Protein AF-A0A914Z6L9-F1 (afdb_monomer)

Mean predicted aligned error: 9.87 Å

Structure (mmCIF, N/CA/C/O backbone):
data_AF-A0A914Z6L9-F1
#
_entry.id   AF-A0A914Z6L9-F1
#
loop_
_atom_site.group_PDB
_atom_site.id
_atom_site.type_symbol
_atom_site.label_atom_id
_atom_site.label_alt_id
_atom_site.label_comp_id
_atom_site.label_asym_id
_atom_site.label_entity_id
_atom_site.label_seq_id
_atom_site.pdbx_PDB_ins_code
_atom_site.Cartn_x
_atom_site.Cartn_y
_atom_site.Cartn_z
_atom_site.occupancy
_atom_site.B_iso_or_equiv
_atom_site.auth_seq_id
_atom_site.auth_comp_id
_atom_site.auth_asym_id
_atom_site.auth_atom_id
_atom_site.pdbx_PDB_model_num
ATOM 1 N N . MET A 1 1 ? 8.684 -9.146 21.140 1.00 66.12 1 MET A N 1
ATOM 2 C CA . MET A 1 1 ? 8.217 -8.066 22.046 1.00 66.12 1 MET A CA 1
ATOM 3 C C . MET A 1 1 ? 8.898 -8.236 23.403 1.00 66.12 1 MET A C 1
ATOM 5 O O . MET A 1 1 ? 9.481 -9.295 23.617 1.00 66.12 1 MET A O 1
ATOM 9 N N . THR A 1 2 ? 8.903 -7.235 24.292 1.00 76.06 2 THR A N 1
ATOM 10 C CA . THR A 1 2 ? 9.419 -7.452 25.661 1.00 76.06 2 THR A CA 1
ATOM 11 C C . THR A 1 2 ? 8.433 -8.321 26.455 1.00 76.06 2 THR A C 1
ATOM 13 O O . THR A 1 2 ? 7.233 -8.269 26.168 1.00 76.06 2 THR A O 1
ATOM 16 N N . PRO A 1 3 ? 8.886 -9.094 27.459 1.00 78.62 3 PRO A N 1
ATOM 17 C CA . PRO A 1 3 ? 7.990 -9.900 28.293 1.00 78.62 3 PRO A CA 1
ATOM 18 C C . PRO A 1 3 ? 6.849 -9.083 28.918 1.00 78.62 3 PRO A C 1
ATOM 20 O O . PRO A 1 3 ? 5.705 -9.527 28.938 1.00 78.62 3 PRO A O 1
ATOM 23 N N . THR A 1 4 ? 7.130 -7.846 29.338 1.00 82.44 4 THR A N 1
ATOM 24 C CA . THR A 1 4 ? 6.131 -6.923 29.898 1.00 82.44 4 THR A CA 1
ATOM 25 C C . THR A 1 4 ? 5.044 -6.541 28.891 1.00 82.44 4 THR A C 1
ATOM 27 O O . THR A 1 4 ? 3.872 -6.484 29.254 1.00 82.44 4 THR A O 1
ATOM 30 N N . ILE A 1 5 ? 5.404 -6.290 27.626 1.00 81.50 5 ILE A N 1
ATOM 31 C CA . ILE A 1 5 ? 4.423 -5.976 26.572 1.00 81.50 5 ILE A CA 1
ATOM 32 C C . ILE A 1 5 ? 3.536 -7.193 26.297 1.00 81.50 5 ILE A C 1
ATOM 34 O O . ILE A 1 5 ? 2.325 -7.045 26.170 1.00 81.50 5 ILE A O 1
ATOM 38 N N . ILE A 1 6 ? 4.119 -8.394 26.266 1.00 83.19 6 ILE A N 1
ATOM 39 C CA . ILE A 1 6 ? 3.374 -9.641 26.045 1.00 83.19 6 ILE A CA 1
ATOM 40 C C . ILE A 1 6 ? 2.384 -9.891 27.188 1.00 83.19 6 ILE A C 1
ATOM 42 O O . ILE A 1 6 ? 1.230 -10.219 26.927 1.00 83.19 6 ILE A O 1
ATOM 46 N N . ALA A 1 7 ? 2.802 -9.694 28.443 1.00 86.12 7 ALA A N 1
ATOM 47 C CA . ALA A 1 7 ? 1.918 -9.829 29.600 1.00 86.12 7 ALA A CA 1
ATOM 48 C C . ALA A 1 7 ? 0.719 -8.869 29.514 1.00 86.12 7 ALA A C 1
ATOM 50 O O . ALA A 1 7 ? -0.424 -9.310 29.611 1.00 86.12 7 ALA A O 1
ATOM 51 N N . ARG A 1 8 ? 0.968 -7.588 29.210 1.00 87.88 8 ARG A N 1
ATOM 52 C CA . ARG A 1 8 ? -0.097 -6.588 29.025 1.00 87.88 8 ARG A CA 1
ATOM 53 C C . ARG A 1 8 ? -1.029 -6.920 27.861 1.00 87.88 8 ARG A C 1
ATOM 55 O O . ARG A 1 8 ? -2.233 -6.732 27.977 1.00 87.88 8 ARG A O 1
ATOM 62 N N . ALA A 1 9 ? -0.498 -7.427 26.749 1.00 88.56 9 ALA A N 1
ATOM 63 C CA . ALA A 1 9 ? -1.316 -7.847 25.613 1.00 88.56 9 ALA A CA 1
ATOM 64 C C . ALA A 1 9 ? -2.216 -9.042 25.976 1.00 88.56 9 ALA A C 1
ATOM 66 O O . ALA A 1 9 ? -3.394 -9.049 25.629 1.00 88.56 9 ALA A O 1
ATOM 67 N N . LYS A 1 10 ? -1.694 -10.017 26.734 1.00 90.31 10 LYS A N 1
ATOM 68 C CA . LYS A 1 10 ? -2.485 -11.141 27.258 1.00 90.31 10 LYS A CA 1
ATOM 69 C C . LYS A 1 10 ? -3.591 -10.668 28.204 1.00 90.31 10 LYS A C 1
ATOM 71 O O . LYS A 1 10 ? -4.712 -11.154 28.111 1.00 90.31 10 LYS A O 1
ATOM 76 N N . GLU A 1 11 ? -3.291 -9.729 29.098 1.00 92.00 11 GLU A N 1
ATOM 77 C CA . GLU A 1 11 ? -4.289 -9.120 29.988 1.00 92.00 11 GLU A CA 1
ATOM 78 C C . GLU A 1 11 ? -5.369 -8.373 29.200 1.00 92.00 11 GLU A C 1
ATOM 80 O O . GLU A 1 11 ? -6.550 -8.557 29.475 1.00 92.00 11 GLU A O 1
ATOM 85 N N . ALA A 1 12 ? -4.989 -7.600 28.178 1.00 91.50 12 ALA A N 1
ATOM 86 C CA . ALA A 1 12 ? -5.935 -6.897 27.316 1.00 91.50 12 ALA A CA 1
ATOM 87 C C . ALA A 1 12 ? -6.865 -7.859 26.556 1.00 91.50 12 ALA A C 1
ATOM 89 O O . ALA A 1 12 ? -8.060 -7.596 26.468 1.00 91.50 12 ALA A O 1
ATOM 90 N N . ILE A 1 13 ? -6.346 -8.987 26.057 1.00 91.44 13 ILE A N 1
ATOM 91 C CA . ILE A 1 13 ? -7.160 -10.017 25.390 1.00 91.44 13 ILE A CA 1
ATOM 92 C C . ILE A 1 13 ? -8.137 -10.673 26.370 1.00 91.44 13 ILE A C 1
ATOM 94 O O . ILE A 1 13 ? -9.313 -10.811 26.055 1.00 91.44 13 ILE A O 1
ATOM 98 N N . LYS A 1 14 ? -7.684 -11.031 27.576 1.00 90.12 14 LYS A N 1
ATOM 99 C CA . LYS A 1 14 ? -8.570 -11.589 28.612 1.00 90.12 14 LYS A CA 1
ATOM 100 C C . LYS A 1 14 ? -9.642 -10.592 29.044 1.00 90.12 14 LYS A C 1
ATOM 102 O O . LYS A 1 14 ? -10.776 -10.973 29.303 1.00 90.12 14 LYS A O 1
ATOM 107 N N . LEU A 1 15 ? -9.291 -9.310 29.121 1.00 91.25 15 LEU A N 1
ATOM 108 C CA . LEU A 1 15 ? -10.253 -8.260 29.423 1.00 91.25 15 LEU A CA 1
ATOM 109 C C . LEU A 1 15 ? -11.280 -8.108 28.295 1.00 91.25 15 LEU A C 1
ATOM 111 O O . LEU A 1 15 ? -12.457 -7.912 28.580 1.00 91.25 15 LEU A O 1
ATOM 115 N N . LEU A 1 16 ? -10.849 -8.220 27.035 1.00 90.38 16 LEU A N 1
ATOM 116 C CA . LEU A 1 16 ? -11.740 -8.205 25.877 1.00 90.38 16 LEU A CA 1
ATOM 117 C C . LEU A 1 16 ? -12.714 -9.389 25.889 1.00 90.38 16 LEU A C 1
ATOM 119 O O . LEU A 1 16 ? -13.879 -9.190 25.578 1.00 90.38 16 LEU A O 1
ATOM 123 N N . ASP A 1 17 ? -12.262 -10.575 26.287 1.00 89.19 17 ASP A N 1
ATOM 124 C CA . ASP A 1 17 ? -13.105 -11.767 26.432 1.00 89.19 17 ASP A CA 1
ATOM 125 C C . ASP A 1 17 ? -14.239 -11.543 27.452 1.00 89.19 17 ASP A C 1
ATOM 127 O O . ASP A 1 17 ? -15.426 -11.671 27.148 1.00 89.19 17 ASP A O 1
ATOM 131 N N . VAL A 1 18 ? -13.870 -11.080 28.652 1.00 87.44 18 VAL A N 1
ATOM 132 C CA . VAL A 1 18 ? -14.811 -10.877 29.766 1.00 87.44 18 VAL A CA 1
ATOM 133 C C . VAL A 1 18 ? -15.740 -9.683 29.535 1.00 87.44 18 VAL A C 1
ATOM 135 O O . VAL A 1 18 ? -16.937 -9.766 29.797 1.00 87.44 18 VAL A O 1
ATOM 138 N N . LEU A 1 19 ? -15.207 -8.542 29.085 1.00 86.81 19 LEU A N 1
ATOM 139 C CA . LEU A 1 19 ? -16.006 -7.325 28.913 1.00 86.81 19 LEU A CA 1
ATOM 140 C C . LEU A 1 19 ? -16.733 -7.284 27.572 1.00 86.81 19 LEU A C 1
ATOM 142 O O . LEU A 1 19 ? -17.805 -6.693 27.489 1.00 86.81 19 LEU A O 1
ATOM 146 N N . GLY A 1 20 ? -16.159 -7.868 26.520 1.00 83.06 20 GLY A N 1
ATOM 147 C CA . GLY A 1 20 ? -16.727 -7.833 25.176 1.00 83.06 20 GLY A CA 1
ATOM 148 C C . GLY A 1 20 ? -18.093 -8.504 25.132 1.00 83.06 20 GLY A C 1
ATOM 149 O O . GLY A 1 20 ? -19.050 -7.890 24.669 1.00 83.06 20 GLY A O 1
ATOM 150 N N . THR A 1 21 ? -18.199 -9.705 25.702 1.00 81.19 21 THR A N 1
ATOM 151 C CA . THR A 1 21 ? -19.459 -10.456 25.830 1.00 81.19 21 THR A CA 1
ATOM 152 C C . THR A 1 21 ? -20.465 -9.761 26.747 1.00 81.19 21 THR A C 1
ATOM 154 O O . THR A 1 21 ? -21.652 -9.706 26.433 1.00 81.19 21 THR A O 1
ATOM 157 N N . ALA A 1 22 ? -19.998 -9.150 27.840 1.00 83.62 22 ALA A N 1
ATOM 158 C CA . ALA A 1 22 ? -20.856 -8.396 28.753 1.00 83.62 22 ALA A CA 1
ATOM 159 C C . ALA A 1 22 ? -21.445 -7.121 28.116 1.00 83.62 22 ALA A C 1
ATOM 161 O O . ALA A 1 22 ? -22.580 -6.751 28.413 1.00 83.62 22 ALA A O 1
ATOM 162 N N . ILE A 1 23 ? -20.681 -6.438 27.257 1.00 77.69 23 ILE A N 1
ATOM 163 C CA . ILE A 1 23 ? -21.105 -5.203 26.577 1.00 77.69 23 ILE A CA 1
ATOM 164 C C . ILE A 1 23 ? -21.937 -5.516 25.331 1.00 77.69 23 ILE A C 1
ATOM 166 O O . ILE A 1 23 ? -22.901 -4.808 25.045 1.00 77.69 23 ILE A O 1
ATOM 170 N N . GLN A 1 24 ? -21.554 -6.548 24.580 1.00 80.25 24 GLN A N 1
ATOM 171 C CA . GLN A 1 24 ? -22.216 -6.965 23.352 1.00 80.25 24 GLN A CA 1
ATOM 172 C C . GLN A 1 24 ? -22.244 -8.503 23.277 1.00 80.25 24 GLN A C 1
ATOM 174 O O . GLN A 1 24 ? -21.293 -9.111 22.777 1.00 80.25 24 GLN A O 1
ATOM 179 N N . PRO A 1 25 ? -23.339 -9.148 23.728 1.00 83.94 25 PRO A N 1
ATOM 180 C CA . PRO A 1 25 ? -23.438 -10.611 23.801 1.00 83.94 25 PRO A CA 1
ATOM 181 C C . PRO A 1 25 ? -23.213 -11.321 22.463 1.00 83.94 25 PRO A C 1
ATOM 183 O O . PRO A 1 25 ? -22.695 -12.429 22.414 1.00 83.94 25 PRO A O 1
ATOM 186 N N . SER A 1 26 ? -23.534 -10.663 21.349 1.00 86.06 26 SER A N 1
ATOM 187 C CA . SER A 1 26 ? -23.322 -11.208 20.005 1.00 86.06 26 SER A CA 1
ATOM 188 C C . SER A 1 26 ? -21.846 -11.360 19.608 1.00 86.06 26 SER A C 1
ATOM 190 O O . SER A 1 26 ? -21.564 -11.968 18.577 1.00 86.06 26 SER A O 1
ATOM 192 N N . LEU A 1 27 ? -20.904 -10.848 20.410 1.00 87.81 27 LEU A N 1
ATOM 193 C CA . LEU A 1 27 ? -19.471 -11.072 20.219 1.00 87.81 27 LEU A CA 1
ATOM 194 C C . LEU A 1 27 ? -18.984 -12.419 20.764 1.00 87.81 27 LEU A C 1
ATOM 196 O O . LEU A 1 27 ? -17.887 -12.819 20.392 1.00 87.81 27 LEU A O 1
ATOM 200 N N . GLU A 1 28 ? -19.754 -13.126 21.596 1.00 90.00 28 GLU A N 1
ATOM 201 C CA . GLU A 1 28 ? -19.318 -14.364 22.271 1.00 90.00 28 GLU A CA 1
ATOM 202 C C . GLU A 1 28 ? -18.732 -15.390 21.295 1.00 90.00 28 GLU A C 1
ATOM 204 O O . GLU A 1 28 ? -17.551 -15.718 21.385 1.00 90.00 28 GLU A O 1
ATOM 209 N N . ALA A 1 29 ? -19.490 -15.773 20.265 1.00 91.12 29 ALA A N 1
ATOM 210 C CA . ALA A 1 29 ? -19.026 -16.734 19.263 1.00 91.12 29 ALA A CA 1
ATOM 211 C C . ALA A 1 29 ? -17.788 -16.257 18.475 1.00 91.12 29 ALA A C 1
ATOM 213 O O . ALA A 1 29 ? -16.968 -17.069 18.045 1.00 91.12 29 ALA A O 1
ATOM 214 N N . VAL A 1 30 ? -17.643 -14.942 18.265 1.00 92.38 30 VAL A N 1
ATOM 215 C CA . VAL A 1 30 ? -16.466 -14.365 17.595 1.00 92.38 30 VAL A CA 1
ATOM 216 C C . VAL A 1 30 ? -15.245 -14.445 18.507 1.00 92.38 30 VAL A C 1
ATOM 218 O O . VAL A 1 30 ? -14.173 -14.854 18.067 1.00 92.38 30 VAL A O 1
ATOM 221 N N . LEU A 1 31 ? -15.392 -14.070 19.777 1.00 92.69 31 LEU A N 1
ATOM 222 C CA . LEU A 1 31 ? -14.294 -14.043 20.739 1.00 92.69 31 LEU A CA 1
ATOM 223 C C . LEU A 1 31 ? -13.814 -15.461 21.076 1.00 92.69 31 LEU A C 1
ATOM 225 O O . LEU A 1 31 ? -12.610 -15.715 21.022 1.00 92.69 31 LEU A O 1
ATOM 229 N N . GLU A 1 32 ? -14.728 -16.408 21.296 1.00 92.56 32 GLU A N 1
ATOM 230 C CA . GLU A 1 32 ? -14.386 -17.821 21.514 1.00 92.56 32 GLU A CA 1
ATOM 231 C C . GLU A 1 32 ? -13.570 -18.411 20.355 1.00 92.56 32 GLU A C 1
ATOM 233 O O . GLU A 1 32 ? -12.656 -19.211 20.570 1.00 92.56 32 GLU A O 1
ATOM 238 N N . LYS A 1 33 ? -13.875 -17.994 19.122 1.00 93.06 33 LYS A N 1
ATOM 239 C CA . LYS A 1 33 ? -13.195 -18.463 17.913 1.00 93.06 33 LYS A CA 1
ATOM 240 C C . LYS A 1 33 ? -11.833 -17.802 17.693 1.00 93.06 33 LYS A C 1
ATOM 242 O O . LYS A 1 33 ? -10.873 -18.493 17.368 1.00 93.06 33 LYS A O 1
ATOM 247 N N . GLU A 1 34 ? -11.741 -16.481 17.830 1.00 93.38 34 GLU A N 1
ATOM 248 C CA . GLU A 1 34 ? -10.580 -15.708 17.362 1.00 93.38 34 GLU A CA 1
ATOM 249 C C . GLU A 1 34 ? -9.522 -15.449 18.457 1.00 93.38 34 GLU A C 1
ATOM 251 O O . GLU A 1 34 ? -8.330 -15.314 18.159 1.00 93.38 34 GLU A O 1
ATOM 256 N N . LEU A 1 35 ? -9.909 -15.377 19.740 1.00 93.19 35 LEU A N 1
ATOM 257 C CA . LEU A 1 35 ? -8.968 -15.065 20.827 1.00 93.19 35 LEU A CA 1
ATOM 258 C C . LEU A 1 35 ? -7.894 -16.143 21.084 1.00 93.19 35 LEU A C 1
ATOM 260 O O . LEU A 1 35 ? -6.753 -15.754 21.376 1.00 93.19 35 LEU A O 1
ATOM 264 N N . PRO A 1 36 ? -8.170 -17.460 20.970 1.00 92.81 36 PRO A N 1
ATOM 265 C CA . PRO A 1 36 ? -7.146 -18.490 21.167 1.00 92.81 36 PRO A CA 1
ATOM 266 C C . PRO A 1 36 ? -5.940 -18.336 20.227 1.00 92.81 36 PRO A C 1
ATOM 268 O O . PRO A 1 36 ? -4.792 -18.402 20.677 1.00 92.81 36 PRO A O 1
ATOM 271 N N . ASP A 1 37 ? -6.183 -18.042 18.948 1.00 91.06 37 ASP A N 1
ATOM 272 C CA . ASP A 1 37 ? -5.128 -17.854 17.946 1.00 91.06 37 ASP A CA 1
ATOM 273 C C . ASP A 1 37 ? -4.286 -16.601 18.232 1.00 91.06 37 ASP A C 1
ATOM 275 O O . ASP A 1 37 ? -3.060 -16.610 18.069 1.00 91.06 37 ASP A O 1
ATOM 279 N N . LEU A 1 38 ? -4.918 -15.528 18.719 1.00 91.31 38 LEU A N 1
ATOM 280 C CA . LEU A 1 38 ? -4.226 -14.313 19.161 1.00 91.31 38 LEU A CA 1
ATOM 281 C C . LEU A 1 38 ? -3.311 -14.574 20.361 1.00 91.31 38 LEU A C 1
ATOM 283 O O . LEU A 1 38 ? -2.161 -14.120 20.375 1.00 91.31 38 LEU A O 1
ATOM 287 N N . LEU A 1 39 ? -3.795 -15.322 21.355 1.00 90.94 39 LEU A N 1
ATOM 288 C CA . LEU A 1 39 ? -3.003 -15.705 22.525 1.00 90.94 39 LEU A CA 1
ATOM 289 C C . LEU A 1 39 ? -1.813 -16.586 22.126 1.00 90.94 39 LEU A C 1
ATOM 291 O O . LEU A 1 39 ? -0.691 -16.330 22.574 1.00 90.94 39 LEU A O 1
ATOM 295 N N . GLN A 1 40 ? -2.026 -17.556 21.234 1.00 89.25 40 GLN A N 1
ATOM 296 C CA . GLN A 1 40 ? -0.959 -18.415 20.720 1.00 89.25 40 GLN A CA 1
ATOM 297 C C . GLN A 1 40 ? 0.091 -17.613 19.934 1.00 89.25 40 GLN A C 1
ATOM 299 O O . GLN A 1 40 ? 1.298 -17.816 20.096 1.00 89.25 40 GLN A O 1
ATOM 304 N N . ALA A 1 41 ? -0.336 -16.662 19.098 1.00 86.94 41 ALA A N 1
ATOM 305 C CA . ALA A 1 41 ? 0.582 -15.813 18.345 1.00 86.94 41 ALA A CA 1
ATOM 306 C C . ALA A 1 41 ? 1.451 -14.935 19.262 1.00 86.94 41 ALA A C 1
ATOM 308 O O . ALA A 1 41 ? 2.642 -14.765 18.987 1.00 86.94 41 ALA A O 1
ATOM 309 N N . LEU A 1 42 ? 0.902 -14.432 20.375 1.00 84.31 42 LEU A N 1
ATOM 310 C CA . LEU A 1 42 ? 1.675 -13.693 21.379 1.00 84.31 42 LEU A CA 1
ATOM 311 C C . LEU A 1 42 ? 2.758 -14.557 22.027 1.00 84.31 42 LEU A C 1
ATOM 313 O O . LEU A 1 42 ? 3.878 -14.080 22.213 1.00 84.31 42 LEU A O 1
ATOM 317 N N . GLU A 1 43 ? 2.465 -15.821 22.322 1.00 79.25 43 GLU A N 1
ATOM 318 C CA . GLU A 1 43 ? 3.447 -16.770 22.863 1.00 79.25 43 GLU A CA 1
ATOM 319 C C . GLU A 1 43 ? 4.571 -17.046 21.867 1.00 79.25 43 GLU A C 1
ATOM 321 O O . GLU A 1 43 ? 5.740 -17.034 22.237 1.00 79.25 43 GLU A O 1
ATOM 326 N N . GLY A 1 44 ? 4.256 -17.143 20.574 1.00 70.25 44 GLY A N 1
ATOM 327 C CA . GLY A 1 44 ? 5.264 -17.253 19.519 1.00 70.25 44 GLY A CA 1
ATOM 328 C C . GLY A 1 44 ? 6.171 -16.021 19.369 1.00 70.25 44 GLY A C 1
ATOM 329 O O . GLY A 1 44 ? 7.247 -16.127 18.773 1.00 70.25 44 GLY A O 1
ATOM 330 N N . THR A 1 45 ? 5.785 -14.851 19.899 1.00 66.56 45 THR A N 1
ATOM 331 C CA . THR A 1 45 ? 6.562 -13.594 19.803 1.00 66.56 45 THR A CA 1
ATOM 332 C C . THR A 1 45 ? 7.593 -13.396 20.924 1.00 66.56 45 THR A C 1
ATOM 334 O O . THR A 1 45 ? 8.311 -12.381 20.924 1.00 66.56 45 THR A O 1
ATOM 337 N N . THR A 1 46 ? 7.696 -14.348 21.862 1.00 58.50 46 THR A N 1
ATOM 338 C CA . THR A 1 46 ? 8.698 -14.336 22.935 1.00 58.50 46 THR A CA 1
ATOM 339 C C . THR A 1 46 ? 10.112 -14.500 22.379 1.00 58.50 46 THR A C 1
ATOM 341 O O . THR A 1 46 ? 10.350 -15.265 21.443 1.00 58.50 46 THR A O 1
ATOM 344 N N . MET A 1 47 ? 11.073 -13.789 22.970 1.00 50.59 47 MET A N 1
ATOM 345 C CA . MET A 1 47 ? 12.499 -14.033 22.747 1.00 50.59 47 MET A CA 1
ATOM 346 C C . MET A 1 47 ? 12.891 -15.312 23.495 1.00 50.59 47 MET A C 1
ATOM 348 O O . MET A 1 47 ? 13.328 -15.246 24.637 1.00 50.59 47 MET A O 1
ATOM 352 N N . SER A 1 48 ? 12.687 -16.480 22.890 1.00 42.88 48 SER A N 1
ATOM 353 C CA . SER A 1 48 ? 13.261 -17.724 23.401 1.00 42.88 48 SER A CA 1
ATOM 354 C C . SER A 1 48 ? 14.627 -17.941 22.753 1.00 42.88 48 SER A C 1
ATOM 356 O O . SER A 1 48 ? 14.733 -18.387 21.610 1.00 42.88 48 SER A O 1
ATOM 358 N N . SER A 1 49 ? 15.681 -17.614 23.499 1.00 37.34 49 SER A N 1
ATOM 359 C CA . SER A 1 49 ? 17.029 -18.150 23.315 1.00 37.34 49 SER A CA 1
ATOM 360 C C . SER A 1 49 ? 17.024 -19.634 23.696 1.00 37.34 49 SER A C 1
ATOM 362 O O . SER A 1 49 ? 17.484 -20.009 24.772 1.00 37.34 49 SER A O 1
ATOM 364 N N . SER A 1 50 ? 16.406 -20.483 22.881 1.00 32.75 50 SER A N 1
ATOM 365 C CA . SER A 1 50 ? 16.397 -21.930 23.113 1.00 32.75 50 SER A CA 1
ATOM 366 C C . SER A 1 50 ? 16.187 -22.639 21.781 1.00 32.75 50 SER A C 1
ATOM 368 O O . SER A 1 50 ? 15.066 -22.791 21.302 1.00 32.75 50 SER A O 1
ATOM 370 N N . LEU A 1 51 ? 17.299 -23.018 21.156 1.00 42.09 51 LEU A N 1
ATOM 371 C CA . LEU A 1 51 ? 17.339 -24.058 20.137 1.00 42.09 51 LEU A CA 1
ATOM 372 C C . LEU A 1 51 ? 17.089 -25.394 20.839 1.00 42.09 51 LEU A C 1
ATOM 374 O O . LEU A 1 51 ? 18.051 -26.072 21.165 1.00 42.09 51 LEU A O 1
ATOM 378 N N . GLU A 1 52 ? 15.841 -25.783 21.083 1.00 30.44 52 GLU A N 1
ATOM 379 C CA . GLU A 1 52 ? 15.540 -27.189 21.369 1.00 30.44 52 GLU A CA 1
ATOM 380 C C . GLU A 1 52 ? 14.271 -27.619 20.642 1.00 30.44 52 GLU A C 1
ATOM 382 O O . GLU A 1 52 ? 13.245 -26.937 20.634 1.00 30.44 52 GLU A O 1
ATOM 387 N N . GLY A 1 53 ? 14.430 -28.715 19.905 1.00 39.56 53 GLY A N 1
ATOM 388 C CA . GLY A 1 53 ? 13.531 -29.151 18.859 1.00 39.56 53 GLY A CA 1
ATOM 389 C C . GLY A 1 53 ? 12.236 -29.781 19.351 1.00 39.56 53 GLY A C 1
ATOM 390 O O . GLY A 1 53 ? 12.143 -30.368 20.426 1.00 39.56 53 GLY A O 1
ATOM 391 N N . SER A 1 54 ? 11.241 -29.738 18.470 1.00 26.78 54 SER A N 1
ATOM 392 C CA . SER A 1 54 ? 10.194 -30.752 18.390 1.00 26.78 54 SER A CA 1
ATOM 393 C C . SER A 1 54 ? 9.507 -30.717 17.020 1.00 26.78 54 SER A C 1
ATOM 395 O O . SER A 1 54 ? 9.633 -29.729 16.293 1.00 26.78 54 SER A O 1
ATOM 397 N N . PRO A 1 55 ? 8.893 -31.838 16.602 1.00 33.66 55 PRO A N 1
ATOM 398 C CA . PRO A 1 55 ? 8.934 -32.282 15.219 1.00 33.66 55 PRO A CA 1
ATOM 399 C C . PRO A 1 55 ? 7.878 -31.604 14.350 1.00 33.66 55 PRO A C 1
ATOM 401 O O . PRO A 1 55 ? 6.694 -31.534 14.677 1.00 33.66 55 PRO A O 1
ATOM 404 N N . VAL A 1 56 ? 8.336 -31.165 13.183 1.00 29.45 56 VAL A N 1
ATOM 405 C CA . VAL A 1 56 ? 7.518 -30.672 12.081 1.00 29.45 56 VAL A CA 1
ATOM 406 C C . VAL A 1 56 ? 6.636 -31.813 11.572 1.00 29.45 56 VAL A C 1
ATOM 408 O O . VAL A 1 56 ? 7.139 -32.797 11.030 1.00 29.45 56 VAL A O 1
ATOM 411 N N . ARG A 1 57 ? 5.312 -31.669 11.700 1.00 28.38 57 ARG A N 1
ATOM 412 C CA . ARG A 1 57 ? 4.374 -32.367 10.814 1.00 28.38 57 ARG A CA 1
ATOM 413 C C . ARG A 1 57 ? 4.252 -31.559 9.527 1.00 28.38 57 ARG A C 1
ATOM 415 O O . ARG A 1 57 ? 3.907 -30.383 9.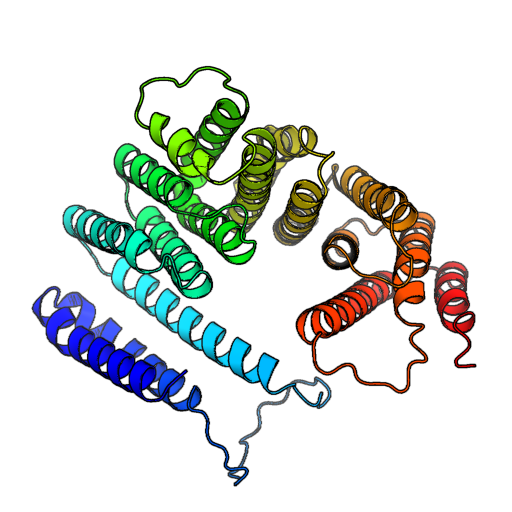522 1.00 28.38 57 ARG A O 1
ATOM 422 N N . THR A 1 58 ? 4.636 -32.231 8.460 1.00 27.28 58 THR A N 1
ATOM 423 C CA . THR A 1 58 ? 4.798 -31.801 7.079 1.00 27.28 58 THR A CA 1
ATOM 424 C C . THR A 1 58 ? 3.535 -31.190 6.473 1.00 27.28 58 THR A C 1
ATOM 426 O O . THR A 1 58 ? 2.509 -31.852 6.367 1.00 27.28 58 THR A O 1
ATOM 429 N N . PHE A 1 59 ? 3.668 -29.974 5.939 1.00 27.25 59 PHE A N 1
ATOM 430 C CA . PHE A 1 59 ? 2.939 -29.545 4.746 1.00 27.25 59 PHE A CA 1
ATOM 431 C C . PHE A 1 59 ? 3.955 -29.079 3.705 1.00 27.25 59 PHE A C 1
ATOM 433 O O . PHE A 1 59 ? 4.661 -28.090 3.881 1.00 27.25 59 PHE A O 1
ATOM 440 N N . SER A 1 60 ? 4.064 -29.853 2.630 1.00 25.30 60 SER A N 1
ATOM 441 C CA . SER A 1 60 ? 4.952 -29.592 1.506 1.00 25.30 60 SER A CA 1
ATOM 442 C C . SER A 1 60 ? 4.432 -28.442 0.640 1.00 25.30 60 SER A C 1
ATOM 444 O O . SER A 1 60 ? 3.383 -28.561 0.010 1.00 25.30 60 SER A O 1
ATOM 446 N N . ARG A 1 61 ? 5.228 -27.378 0.501 1.00 26.75 61 ARG A N 1
ATOM 447 C CA . ARG A 1 61 ? 5.403 -26.660 -0.771 1.00 26.75 61 ARG A CA 1
ATOM 448 C C . ARG A 1 61 ? 6.793 -26.033 -0.810 1.00 26.75 61 ARG A C 1
ATOM 450 O O . ARG A 1 61 ? 7.236 -25.425 0.153 1.00 26.75 61 ARG A O 1
ATOM 457 N N . MET A 1 62 ? 7.483 -26.283 -1.917 1.00 28.80 62 MET A N 1
ATOM 458 C CA . MET A 1 62 ? 8.890 -25.976 -2.157 1.00 28.80 62 MET A CA 1
ATOM 459 C C . MET A 1 62 ? 9.195 -24.477 -2.070 1.00 28.80 62 MET A C 1
ATOM 461 O O . MET A 1 62 ? 8.727 -23.695 -2.893 1.00 28.80 62 MET A O 1
ATOM 465 N N . SER A 1 63 ? 10.085 -24.132 -1.151 1.00 29.72 63 SER A N 1
ATOM 466 C CA . SER A 1 63 ? 11.016 -23.009 -1.240 1.00 29.72 63 SER A CA 1
ATOM 467 C C . SER A 1 63 ? 12.247 -23.409 -0.428 1.00 29.72 63 SER A C 1
ATOM 469 O O . SER A 1 63 ? 12.110 -23.990 0.648 1.00 29.72 63 SER A O 1
ATOM 471 N N . SER A 1 64 ? 13.432 -23.208 -1.003 1.00 27.61 64 SER A N 1
ATOM 472 C CA . SER A 1 64 ? 14.733 -23.546 -0.418 1.00 27.61 64 SER A CA 1
ATOM 473 C C . SER A 1 64 ? 14.857 -23.078 1.041 1.00 27.61 64 SER A C 1
ATOM 475 O O . SER A 1 64 ? 14.251 -22.066 1.395 1.00 27.61 64 SER A O 1
ATOM 477 N N . PRO A 1 65 ? 15.647 -23.762 1.891 1.00 33.16 65 PRO A N 1
ATOM 478 C CA . PRO A 1 65 ? 15.871 -23.325 3.260 1.00 33.16 65 PRO A CA 1
ATOM 479 C C . PRO A 1 65 ? 16.811 -22.115 3.237 1.00 33.16 65 PRO A C 1
ATOM 481 O O . PRO A 1 65 ? 18.029 -22.251 3.329 1.00 33.16 65 PRO A O 1
ATOM 484 N N . GLU A 1 66 ? 16.256 -20.923 3.046 1.00 41.94 66 GLU A N 1
ATOM 485 C CA . GLU A 1 66 ? 16.980 -19.689 3.323 1.00 41.94 66 GLU A CA 1
ATOM 486 C C . GLU A 1 66 ? 17.167 -19.584 4.839 1.00 41.94 66 GLU A C 1
ATOM 488 O O . GLU A 1 66 ? 16.228 -19.768 5.617 1.00 41.94 66 GLU A O 1
ATOM 493 N N . ILE A 1 67 ? 18.404 -19.330 5.264 1.00 39.22 67 ILE A N 1
ATOM 494 C CA . ILE A 1 67 ? 18.738 -19.013 6.651 1.00 39.22 67 ILE A CA 1
ATOM 495 C C . ILE A 1 67 ? 18.065 -17.670 6.951 1.00 39.22 67 ILE A C 1
ATOM 497 O O . ILE A 1 67 ? 18.622 -16.610 6.685 1.00 39.22 67 ILE A O 1
ATOM 501 N N . SER A 1 68 ? 16.825 -17.715 7.434 1.00 50.72 68 SER A N 1
ATOM 502 C CA . SER A 1 68 ? 16.036 -16.525 7.739 1.00 50.72 68 SER A CA 1
ATOM 503 C C . SER A 1 68 ? 16.713 -15.729 8.855 1.00 50.72 68 SER A C 1
ATOM 505 O O . SER A 1 68 ? 16.919 -16.257 9.953 1.00 50.72 68 SER A O 1
ATOM 507 N N . ASN A 1 69 ? 17.056 -14.468 8.579 1.00 63.88 69 ASN A N 1
ATOM 508 C CA . ASN A 1 69 ? 17.658 -13.554 9.545 1.00 63.88 69 ASN A CA 1
ATOM 509 C C . ASN A 1 69 ? 16.731 -13.421 10.780 1.00 63.88 69 ASN A C 1
ATOM 511 O O . ASN A 1 69 ? 15.517 -13.258 10.619 1.00 63.88 69 ASN A O 1
ATOM 515 N N . PRO A 1 70 ? 17.249 -13.474 12.024 1.00 59.34 70 PRO A N 1
ATOM 516 C CA . PRO A 1 70 ? 16.455 -13.257 13.238 1.00 59.34 70 PRO A CA 1
ATOM 517 C C . PRO A 1 70 ? 15.568 -11.998 13.220 1.00 59.34 70 PRO A C 1
ATOM 519 O O . PRO A 1 70 ? 14.490 -11.996 13.825 1.00 59.34 70 PRO A O 1
ATOM 522 N N . ILE A 1 71 ? 15.991 -10.941 12.517 1.00 65.25 71 ILE A N 1
ATOM 523 C CA . ILE A 1 71 ? 15.213 -9.709 12.326 1.00 65.25 71 ILE A CA 1
ATOM 524 C C . ILE A 1 71 ? 13.951 -9.977 11.491 1.00 65.25 71 ILE A C 1
ATOM 526 O O . ILE A 1 71 ? 12.857 -9.573 11.897 1.00 65.25 71 ILE A O 1
ATOM 530 N N . ASP A 1 72 ? 14.070 -10.727 10.394 1.00 69.19 72 ASP A N 1
ATOM 531 C CA . ASP A 1 72 ? 12.946 -11.081 9.518 1.00 69.19 72 ASP A CA 1
ATOM 532 C C . ASP A 1 72 ? 11.935 -11.970 10.237 1.00 69.19 72 ASP A C 1
ATOM 534 O O . ASP A 1 72 ? 10.728 -11.754 10.143 1.00 69.19 72 ASP A O 1
ATOM 538 N N . ILE A 1 73 ? 12.417 -12.913 11.052 1.00 74.81 73 ILE A N 1
ATOM 539 C CA . ILE A 1 73 ? 11.555 -13.763 11.883 1.00 74.81 73 ILE A CA 1
ATOM 540 C C . ILE A 1 73 ? 10.759 -12.906 12.874 1.00 74.81 73 ILE A C 1
ATOM 542 O O . ILE A 1 73 ? 9.558 -13.111 13.066 1.00 74.81 73 ILE A O 1
ATOM 546 N N . LYS A 1 74 ? 11.410 -11.934 13.525 1.00 74.62 74 LYS A N 1
ATOM 547 C CA . LYS A 1 74 ? 10.744 -11.034 14.476 1.00 74.62 74 LYS A CA 1
ATOM 548 C C . LYS A 1 74 ? 9.690 -10.176 13.779 1.00 74.62 74 LYS A C 1
ATOM 550 O O . LYS A 1 74 ? 8.592 -10.032 14.317 1.00 74.62 74 LYS A O 1
ATOM 555 N N . LYS A 1 75 ? 10.005 -9.636 12.602 1.00 77.00 75 LYS A N 1
ATOM 556 C CA . LYS A 1 75 ? 9.078 -8.842 11.791 1.00 77.00 75 LYS A CA 1
ATOM 557 C C . LYS A 1 75 ? 7.872 -9.674 11.348 1.00 77.00 75 LYS A C 1
ATOM 559 O O . LYS A 1 75 ? 6.746 -9.286 11.642 1.00 77.00 75 LYS A O 1
ATOM 564 N N . ALA A 1 76 ? 8.102 -10.863 10.794 1.00 80.50 76 ALA A N 1
ATOM 565 C CA . ALA A 1 76 ? 7.046 -11.782 10.369 1.00 80.50 76 ALA A CA 1
ATOM 566 C C . ALA A 1 76 ? 6.107 -12.181 11.522 1.00 80.50 76 ALA A C 1
ATOM 568 O O . ALA A 1 76 ? 4.895 -12.288 11.345 1.00 80.50 76 ALA A O 1
ATOM 569 N N . LYS A 1 77 ? 6.643 -12.363 12.737 1.00 84.31 77 LYS A N 1
ATOM 570 C CA . LYS A 1 77 ? 5.833 -12.636 13.936 1.00 84.31 77 LYS A CA 1
ATOM 571 C C . LYS A 1 77 ? 4.926 -11.459 14.313 1.00 84.31 77 LYS A C 1
ATOM 573 O O . LYS A 1 77 ? 3.770 -11.682 14.664 1.00 84.31 77 LYS A O 1
ATOM 578 N N . VAL A 1 78 ? 5.432 -10.225 14.245 1.00 84.38 78 VAL A N 1
ATOM 579 C CA . VAL A 1 78 ? 4.632 -9.014 14.510 1.00 84.38 78 VAL A CA 1
ATOM 580 C C . VAL A 1 78 ? 3.556 -8.832 13.440 1.00 84.38 78 VAL A C 1
ATOM 582 O O . VAL A 1 78 ? 2.401 -8.609 13.788 1.00 84.38 78 VAL A O 1
ATOM 585 N N . GLU A 1 79 ? 3.906 -8.999 12.165 1.00 85.81 79 GLU A N 1
ATOM 586 C CA . GLU A 1 79 ? 2.963 -8.922 11.041 1.00 85.81 79 GLU A CA 1
ATOM 587 C C . GLU A 1 79 ? 1.856 -9.977 11.160 1.00 85.81 79 GLU A C 1
ATOM 589 O O . GLU A 1 79 ? 0.680 -9.666 10.971 1.00 85.81 79 GLU A O 1
ATOM 594 N N . ARG A 1 80 ? 2.200 -11.209 11.563 1.00 88.88 80 ARG A N 1
ATOM 595 C CA . ARG A 1 80 ? 1.211 -12.258 11.850 1.00 88.88 80 ARG A CA 1
ATOM 596 C C . ARG A 1 80 ? 0.254 -11.842 12.965 1.00 88.88 80 ARG A C 1
ATOM 598 O O . ARG A 1 80 ? -0.953 -12.000 12.808 1.00 88.88 80 ARG A O 1
ATOM 605 N N . PHE A 1 81 ? 0.771 -11.321 14.079 1.00 90.12 81 PHE A N 1
ATOM 606 C CA . PHE A 1 81 ? -0.068 -10.873 15.192 1.00 90.12 81 PHE A CA 1
ATOM 607 C C . PHE A 1 81 ? -1.002 -9.727 14.773 1.00 90.12 81 PHE A C 1
ATOM 609 O O . PHE A 1 81 ? -2.201 -9.786 15.027 1.00 90.12 81 PHE A O 1
ATOM 616 N N . GLN A 1 82 ? -0.481 -8.726 14.061 1.00 91.62 82 GLN A N 1
ATOM 617 C CA . GLN A 1 82 ? -1.275 -7.627 13.507 1.00 91.62 82 GLN A CA 1
ATOM 618 C C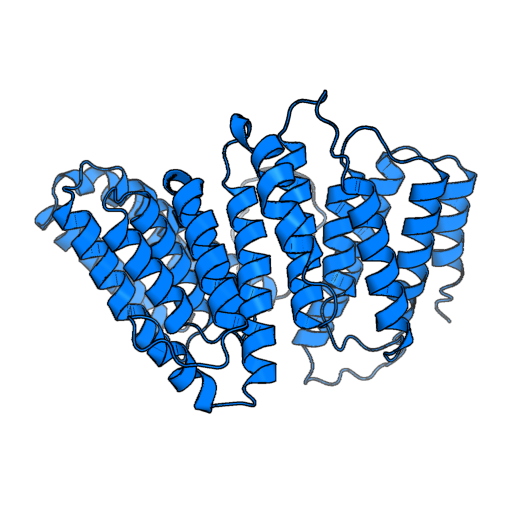 . GLN A 1 82 ? -2.364 -8.123 12.544 1.00 91.62 82 GLN A C 1
ATOM 620 O O . GLN A 1 82 ? -3.502 -7.662 12.610 1.00 91.62 82 GLN A O 1
ATOM 625 N N . GLY A 1 83 ? -2.053 -9.110 11.698 1.00 91.69 83 GLY A N 1
ATOM 626 C CA . GLY A 1 83 ? -3.029 -9.747 10.813 1.00 91.69 83 GLY A CA 1
ATOM 627 C C . GLY A 1 83 ? -4.184 -10.409 11.570 1.00 91.69 83 GLY A C 1
ATOM 628 O O . GLY A 1 83 ? -5.340 -10.239 11.185 1.00 91.69 83 GLY A O 1
ATOM 629 N N . LEU A 1 84 ? -3.891 -11.102 12.674 1.00 93.69 84 LEU A N 1
ATOM 630 C CA . LEU A 1 84 ? -4.917 -11.695 13.539 1.00 93.69 84 LEU A CA 1
ATOM 631 C C . LEU A 1 84 ? -5.773 -10.626 14.229 1.00 93.69 84 LEU A C 1
ATOM 633 O O . LEU A 1 84 ? -6.992 -10.752 14.259 1.00 93.69 84 LEU A O 1
ATOM 637 N N . VAL A 1 85 ? -5.168 -9.536 14.714 1.00 94.12 85 VAL A N 1
ATOM 638 C CA . VAL A 1 85 ? -5.917 -8.419 15.320 1.00 94.12 85 VAL A CA 1
ATOM 639 C C . VAL A 1 85 ? -6.849 -7.762 14.297 1.00 94.12 85 VAL A C 1
ATOM 641 O O . VAL A 1 85 ? -7.997 -7.453 14.612 1.00 94.12 85 VAL A O 1
ATOM 644 N N . LEU A 1 86 ? -6.390 -7.579 13.056 1.00 92.94 86 LEU A N 1
ATOM 645 C CA . LEU A 1 86 ? -7.220 -7.028 11.985 1.00 92.94 86 LEU A CA 1
ATOM 646 C C . LEU A 1 86 ? -8.358 -7.983 11.587 1.00 92.94 86 LEU A C 1
ATOM 648 O O . LEU A 1 86 ? -9.443 -7.523 11.238 1.00 92.94 86 LEU A O 1
ATOM 652 N N . ASN A 1 87 ? -8.137 -9.298 11.638 1.00 93.12 87 ASN A N 1
ATOM 653 C CA . ASN A 1 87 ? -9.199 -10.279 11.410 1.00 93.12 87 ASN A CA 1
ATOM 654 C C . ASN A 1 87 ? -10.235 -10.265 12.532 1.00 93.12 87 ASN A C 1
ATOM 656 O O . ASN A 1 87 ? -11.420 -10.156 12.238 1.00 93.12 87 ASN A O 1
ATOM 660 N N . LEU A 1 88 ? -9.805 -10.232 13.793 1.00 93.50 88 LEU A N 1
ATOM 661 C CA . LEU A 1 88 ? -10.714 -10.044 14.920 1.00 93.50 88 LEU A CA 1
ATOM 662 C C . LEU A 1 88 ? -11.561 -8.771 14.749 1.00 93.50 88 LEU A C 1
ATOM 664 O O . LEU A 1 88 ? -12.772 -8.801 14.940 1.00 93.50 88 LEU A O 1
ATOM 668 N N . LEU A 1 89 ? -10.951 -7.658 14.329 1.00 93.81 89 LEU A N 1
ATOM 669 C CA . LEU A 1 89 ? -11.671 -6.414 14.049 1.00 93.81 89 LEU A CA 1
ATOM 670 C C . LEU A 1 89 ? -12.740 -6.578 12.950 1.00 93.8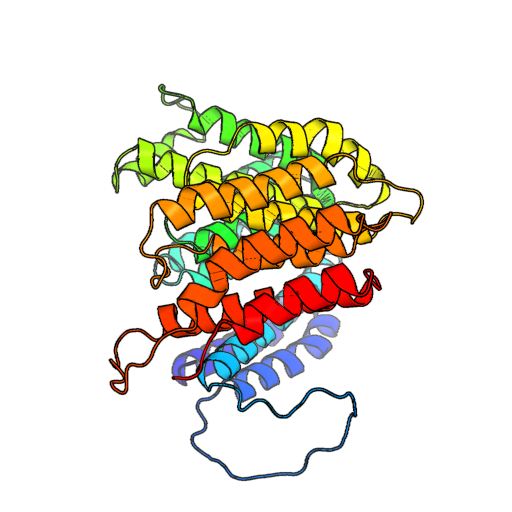1 89 LEU A C 1
ATOM 672 O O . LEU A 1 89 ? -13.846 -6.044 13.077 1.00 93.81 89 LEU A O 1
ATOM 676 N N . LYS A 1 90 ? -12.427 -7.310 11.873 1.00 91.62 90 LYS A N 1
ATOM 677 C CA . LYS A 1 90 ? -13.392 -7.624 10.805 1.00 91.62 90 LYS A CA 1
ATOM 678 C C . LYS A 1 90 ? -14.592 -8.375 11.356 1.00 91.62 90 LYS A C 1
ATOM 680 O O . LYS A 1 90 ? -15.715 -7.955 11.102 1.00 91.62 90 LYS A O 1
ATOM 685 N N . GLU A 1 91 ? -14.353 -9.423 12.135 1.00 92.12 91 GLU A N 1
ATOM 686 C CA . GLU A 1 91 ? -15.422 -10.239 12.710 1.00 92.12 91 GLU A CA 1
ATOM 687 C C . GLU A 1 91 ? -16.262 -9.431 13.713 1.00 92.12 91 GLU A C 1
ATOM 689 O O . GLU A 1 91 ? -17.487 -9.400 13.605 1.00 92.12 91 GLU A O 1
ATOM 694 N N . ILE A 1 92 ? -15.627 -8.663 14.610 1.00 90.12 92 ILE A N 1
ATOM 695 C CA . ILE A 1 92 ? -16.322 -7.796 15.582 1.00 90.12 92 ILE A CA 1
ATOM 696 C C . ILE A 1 92 ? -17.253 -6.793 14.886 1.00 90.12 92 ILE A C 1
ATOM 698 O O . ILE A 1 92 ? -18.364 -6.557 15.344 1.00 90.12 92 ILE A O 1
ATOM 702 N N . THR A 1 93 ? -16.819 -6.189 13.778 1.00 89.88 93 THR A N 1
ATOM 703 C CA . THR A 1 93 ? -17.621 -5.191 13.038 1.00 89.88 93 THR A CA 1
ATOM 704 C C . THR A 1 93 ? -18.564 -5.802 11.991 1.00 89.88 93 THR A C 1
ATOM 706 O O . THR A 1 93 ? -19.311 -5.077 11.318 1.00 89.88 93 THR A O 1
ATOM 709 N N . ALA A 1 94 ? -18.519 -7.125 11.812 1.00 87.00 94 ALA A N 1
ATOM 710 C CA . ALA A 1 94 ? -19.469 -7.884 11.005 1.00 87.00 94 ALA A CA 1
ATOM 711 C C . ALA A 1 94 ? -20.687 -8.327 11.826 1.00 87.00 94 ALA A C 1
ATOM 713 O O . ALA A 1 94 ? -21.785 -8.430 11.274 1.00 87.00 94 ALA A O 1
ATOM 714 N N . VAL A 1 95 ? -20.514 -8.527 13.135 1.00 85.38 95 VAL A N 1
ATOM 715 C CA . VAL A 1 95 ? -21.625 -8.681 14.079 1.00 85.38 95 VAL A CA 1
ATOM 716 C C . VAL A 1 95 ? -22.521 -7.437 14.010 1.00 85.38 95 VAL A C 1
ATOM 718 O O . VAL A 1 95 ? -22.035 -6.337 13.752 1.00 85.38 95 VAL A O 1
ATOM 721 N N . SER A 1 96 ? -23.840 -7.599 14.177 1.00 70.38 96 SER A N 1
ATOM 722 C CA . SER A 1 96 ? -24.828 -6.512 14.081 1.00 70.38 96 SER A CA 1
ATOM 723 C C . SER A 1 96 ? -24.603 -5.424 15.144 1.00 70.38 96 SER A C 1
ATOM 725 O O . SER A 1 96 ? -25.263 -5.391 16.181 1.00 70.38 96 SER A O 1
ATOM 727 N N . CYS A 1 97 ? -23.652 -4.531 14.887 1.00 79.25 97 CYS A N 1
ATOM 728 C CA . CYS A 1 97 ? -23.348 -3.373 15.710 1.00 79.25 97 CYS A CA 1
ATOM 729 C C . CYS A 1 97 ? -24.270 -2.213 15.339 1.00 79.25 97 CYS A C 1
ATOM 731 O O . CYS A 1 97 ? -24.535 -1.964 14.160 1.00 79.25 97 CYS A O 1
ATOM 733 N N . THR A 1 98 ? -24.741 -1.474 16.344 1.00 87.56 98 THR A N 1
ATOM 734 C CA . THR A 1 98 ? -25.466 -0.228 16.090 1.00 87.56 98 THR A CA 1
ATOM 735 C C . THR A 1 98 ? -24.522 0.814 15.495 1.00 87.56 98 THR A C 1
ATOM 737 O O . THR A 1 98 ? -23.299 0.764 15.676 1.00 87.56 98 THR A O 1
ATOM 740 N N . LYS A 1 99 ? -25.096 1.791 14.794 1.00 90.69 99 LYS A N 1
ATOM 741 C CA . LYS A 1 99 ? -24.350 2.921 14.242 1.00 90.69 99 LYS A CA 1
ATOM 742 C C . LYS A 1 99 ? -23.563 3.654 15.334 1.00 90.69 99 LYS A C 1
ATOM 744 O O . LYS A 1 99 ? -22.376 3.921 15.167 1.00 90.69 99 LYS A O 1
ATOM 749 N N . GLU A 1 100 ? -24.215 3.930 16.459 1.00 91.81 100 GLU A N 1
ATOM 750 C CA . GLU A 1 100 ? -23.654 4.660 17.598 1.00 91.81 100 GLU A CA 1
ATOM 751 C C . GLU A 1 100 ? -22.472 3.904 18.208 1.00 91.81 100 GLU A C 1
ATOM 753 O O . GLU A 1 100 ? -21.478 4.512 18.606 1.00 91.81 100 GLU A O 1
ATOM 758 N N . TRP A 1 101 ? -22.552 2.569 18.242 1.00 90.12 101 TRP A N 1
ATOM 759 C CA . TRP A 1 101 ? -21.458 1.731 18.714 1.00 90.12 101 TRP A CA 1
ATOM 760 C C . TRP A 1 101 ? -20.247 1.813 17.778 1.00 90.12 101 TRP A C 1
ATOM 762 O O . TRP A 1 101 ? -19.133 2.029 18.252 1.00 90.12 101 TRP A O 1
ATOM 772 N N . LEU A 1 102 ? -20.448 1.708 16.457 1.00 92.31 102 LEU A N 1
ATOM 773 C CA . LEU A 1 102 ? -19.357 1.799 15.474 1.00 92.31 102 LEU A CA 1
ATOM 774 C C . LEU A 1 102 ? -18.676 3.175 15.492 1.00 92.31 102 LEU A C 1
ATOM 776 O O . LEU A 1 102 ? -17.447 3.252 15.511 1.00 92.31 102 LEU A O 1
ATOM 780 N N . GLU A 1 103 ? -19.453 4.259 15.532 1.00 96.44 103 GLU A N 1
ATOM 781 C CA . GLU A 1 103 ? -18.928 5.628 15.630 1.00 96.44 103 GLU A CA 1
ATOM 782 C C . GLU A 1 103 ? -18.209 5.863 16.970 1.00 96.44 103 GLU A C 1
ATOM 784 O O . GLU A 1 103 ? -17.123 6.453 17.009 1.00 96.44 103 GLU A O 1
ATOM 789 N N . GLY A 1 104 ? -18.748 5.340 18.075 1.00 95.12 104 GLY A N 1
ATOM 790 C CA . GLY A 1 104 ? -18.091 5.362 19.382 1.00 95.12 104 GLY A CA 1
ATOM 791 C C . GLY A 1 104 ? -16.759 4.606 19.382 1.00 95.12 104 GLY A C 1
ATOM 792 O O . GLY A 1 104 ? -15.752 5.110 19.890 1.00 95.12 104 GLY A O 1
ATOM 793 N N . PHE A 1 105 ? -16.724 3.432 18.752 1.00 93.38 105 PHE A N 1
ATOM 794 C CA . PHE A 1 105 ? -15.530 2.604 18.637 1.00 93.38 105 PHE A CA 1
ATOM 795 C C . PHE A 1 105 ? -14.452 3.256 17.758 1.00 93.38 105 PHE A C 1
ATOM 797 O O . PHE A 1 105 ? -13.296 3.357 18.179 1.00 93.38 105 PHE A O 1
ATOM 804 N N . ALA A 1 106 ? -14.827 3.807 16.600 1.00 97.00 106 ALA A N 1
ATOM 805 C CA . ALA A 1 106 ? -13.923 4.580 15.746 1.00 97.00 106 ALA A CA 1
ATOM 806 C C . ALA A 1 106 ? -13.383 5.832 16.461 1.00 97.00 106 ALA A C 1
ATOM 808 O O . ALA A 1 106 ? -12.190 6.129 16.387 1.00 97.00 106 ALA A O 1
ATOM 809 N N . SER A 1 107 ? -14.226 6.529 17.231 1.00 97.75 107 SER A N 1
ATOM 810 C CA . SER A 1 107 ? -13.798 7.681 18.036 1.00 97.75 107 SER A CA 1
ATOM 811 C C . SER A 1 107 ? -12.777 7.278 19.106 1.00 97.75 107 SER A C 1
ATOM 813 O O . SER A 1 107 ? -11.814 8.006 19.361 1.00 97.75 107 SER A O 1
ATOM 815 N N . ALA A 1 108 ? -12.960 6.115 19.741 1.00 95.56 108 ALA A N 1
ATOM 816 C CA . ALA A 1 108 ? -12.009 5.576 20.711 1.00 95.56 108 ALA A CA 1
ATOM 817 C C . ALA A 1 108 ? -10.664 5.223 20.054 1.00 95.56 108 ALA A C 1
ATOM 819 O O . ALA A 1 108 ? -9.619 5.587 20.593 1.00 95.56 108 ALA A O 1
ATOM 820 N N . GLN A 1 109 ? -10.678 4.603 18.868 1.00 96.19 109 GLN A N 1
ATOM 821 C CA . GLN A 1 109 ? -9.472 4.357 18.069 1.00 96.19 109 GLN A CA 1
ATOM 822 C C . GLN A 1 109 ? -8.765 5.672 17.696 1.00 96.19 109 GLN A C 1
ATOM 824 O O . GLN A 1 109 ? -7.564 5.812 17.923 1.00 96.19 109 GLN A O 1
ATOM 829 N N . GLY A 1 110 ? -9.506 6.671 17.202 1.00 96.94 110 GLY A N 1
ATOM 830 C CA . GLY A 1 110 ? -8.964 7.983 16.837 1.00 96.94 110 GLY A CA 1
ATOM 831 C C . GLY A 1 110 ? -8.269 8.694 18.002 1.00 96.94 110 GLY A C 1
ATOM 832 O O . GLY A 1 110 ? -7.172 9.228 17.836 1.00 96.94 110 GLY A O 1
ATOM 833 N N . LYS A 1 111 ? -8.843 8.628 19.212 1.00 95.56 111 LYS A N 1
ATOM 834 C CA . LYS A 1 111 ? -8.229 9.179 20.437 1.00 95.56 111 LYS A CA 1
ATOM 835 C C . LYS A 1 111 ? -6.892 8.521 20.793 1.00 95.56 111 LYS A C 1
ATOM 837 O O . LYS A 1 111 ? -6.059 9.170 21.421 1.00 95.56 111 LYS A O 1
ATOM 842 N N . GLN A 1 112 ? -6.662 7.268 20.395 1.00 94.25 112 GLN A N 1
ATOM 843 C CA . GLN A 1 112 ? -5.402 6.577 20.676 1.00 94.25 112 GLN A CA 1
ATOM 844 C C . GLN A 1 112 ? -4.248 6.986 19.748 1.00 94.25 112 GLN A C 1
ATOM 846 O O . GLN A 1 112 ? -3.089 6.785 20.111 1.00 94.25 112 GLN A O 1
ATOM 851 N N . LEU A 1 113 ? -4.512 7.600 18.587 1.00 93.25 113 LEU A N 1
ATOM 852 C CA . LEU A 1 113 ? -3.467 7.950 17.611 1.00 93.25 113 LEU A CA 1
ATOM 853 C C . LEU A 1 113 ? -2.355 8.831 18.206 1.00 93.25 113 LEU A C 1
ATOM 855 O O . LEU A 1 113 ? -1.180 8.652 17.884 1.00 93.25 113 LEU A O 1
ATOM 859 N N . SER A 1 114 ? -2.702 9.761 19.099 1.00 89.75 114 SER A N 1
ATOM 860 C CA . SER A 1 114 ? -1.736 10.652 19.757 1.00 89.75 114 SER A CA 1
ATOM 861 C C . SER A 1 114 ? -0.860 9.932 20.793 1.00 89.75 114 SER A C 1
ATOM 863 O O . SER A 1 114 ? 0.301 10.307 20.991 1.00 89.75 114 SER A O 1
ATOM 865 N N . ILE A 1 115 ? -1.378 8.861 21.405 1.00 91.31 115 ILE A N 1
ATOM 866 C CA . ILE A 1 115 ? -0.686 8.057 22.422 1.00 91.31 115 ILE A CA 1
ATOM 867 C C . ILE A 1 115 ? 0.500 7.311 21.794 1.00 91.31 115 ILE A C 1
ATOM 869 O O . ILE A 1 115 ? 1.567 7.213 22.400 1.00 91.31 115 ILE A O 1
ATOM 873 N N . TYR A 1 116 ? 0.365 6.875 20.538 1.00 91.12 116 TYR A N 1
ATOM 874 C CA . TYR A 1 116 ? 1.411 6.160 19.799 1.00 91.12 116 TYR A CA 1
ATOM 875 C C . TYR A 1 116 ? 2.407 7.076 19.067 1.00 91.12 116 TYR A C 1
ATOM 877 O O . TYR A 1 116 ? 3.132 6.629 18.184 1.00 91.12 116 TYR A O 1
ATOM 885 N N . SER A 1 117 ? 2.507 8.359 19.432 1.00 88.06 117 SER A N 1
ATOM 886 C CA . SER A 1 117 ? 3.411 9.327 18.775 1.00 88.06 117 SER A CA 1
ATOM 887 C C . SER A 1 117 ? 4.899 8.944 18.788 1.00 88.06 117 SER A C 1
ATOM 889 O O . SER A 1 117 ? 5.650 9.410 17.937 1.00 88.06 117 SER A O 1
ATOM 891 N N . LYS A 1 118 ? 5.331 8.090 19.726 1.00 90.56 118 LYS A N 1
ATOM 892 C CA . LYS A 1 118 ? 6.704 7.552 19.806 1.00 90.56 118 LYS A CA 1
ATOM 893 C C . LYS A 1 118 ? 6.850 6.143 19.212 1.00 90.56 118 LYS A C 1
ATOM 895 O O . LYS A 1 118 ? 7.930 5.566 19.280 1.00 90.56 118 LYS A O 1
ATOM 900 N N . PHE A 1 119 ? 5.774 5.589 18.655 1.00 92.00 119 PHE A N 1
ATOM 901 C CA . PHE A 1 119 ? 5.680 4.207 18.191 1.00 92.00 119 PHE A CA 1
ATOM 902 C C . PHE A 1 119 ? 5.107 4.169 16.762 1.00 92.00 119 PHE A C 1
ATOM 904 O O . PHE A 1 119 ? 3.939 3.827 16.568 1.00 92.00 119 PHE A O 1
ATOM 911 N N . PRO A 1 120 ? 5.904 4.538 15.740 1.00 91.88 120 PRO A N 1
ATOM 912 C CA . PRO A 1 120 ? 5.413 4.730 14.374 1.00 91.88 120 PRO A CA 1
ATOM 913 C C . PRO A 1 120 ? 4.778 3.467 13.773 1.00 91.88 120 PRO A C 1
ATOM 915 O O . PRO A 1 120 ? 3.757 3.570 13.099 1.00 91.88 120 PRO A O 1
ATOM 918 N N . CYS A 1 121 ? 5.317 2.274 14.058 1.00 91.62 121 CYS A N 1
ATOM 919 C CA . CYS A 1 121 ? 4.737 1.003 13.603 1.00 91.62 121 CYS A CA 1
ATOM 920 C C . CYS A 1 121 ? 3.345 0.747 14.197 1.00 91.62 121 CYS A C 1
ATOM 922 O O . CYS A 1 121 ? 2.428 0.358 13.476 1.00 91.62 121 CYS A O 1
ATOM 924 N N . ASP A 1 122 ? 3.178 0.984 15.500 1.00 92.06 122 ASP A N 1
ATOM 925 C CA . ASP A 1 122 ? 1.909 0.750 16.198 1.00 92.06 122 ASP A CA 1
ATOM 926 C C . ASP A 1 122 ? 0.856 1.778 15.771 1.00 92.06 122 ASP A C 1
ATOM 928 O O . ASP A 1 122 ? -0.301 1.440 15.530 1.00 92.06 122 ASP A O 1
ATOM 932 N N . LYS A 1 123 ? 1.273 3.034 15.587 1.00 95.69 123 LYS A N 1
ATOM 933 C CA . LYS A 1 123 ? 0.413 4.111 15.091 1.00 95.69 123 LYS A CA 1
ATOM 934 C C . LYS A 1 123 ? -0.039 3.884 13.647 1.00 95.69 123 LYS A C 1
ATOM 936 O O . LYS A 1 123 ? -1.204 4.126 13.322 1.00 95.69 123 LYS A O 1
ATOM 941 N N . ALA A 1 124 ? 0.866 3.398 12.794 1.00 95.94 124 ALA A N 1
ATOM 942 C CA . ALA A 1 124 ? 0.556 2.992 11.427 1.00 95.94 124 ALA A CA 1
ATOM 943 C C . ALA A 1 124 ? -0.497 1.875 11.412 1.00 95.94 124 ALA A C 1
ATOM 945 O O . ALA A 1 124 ? -1.520 2.006 10.740 1.00 95.94 124 ALA A O 1
ATOM 946 N N . PHE A 1 125 ? -0.301 0.831 12.223 1.00 96.25 125 PHE A N 1
ATOM 947 C CA . PHE A 1 125 ? -1.259 -0.267 12.345 1.00 96.25 125 PHE A CA 1
ATOM 948 C C . PHE A 1 125 ? -2.620 0.187 12.900 1.00 96.25 125 PHE A C 1
ATOM 950 O O . PHE A 1 125 ? -3.666 -0.197 12.375 1.00 96.25 125 PHE A O 1
ATOM 957 N N . LEU A 1 126 ? -2.633 1.070 13.904 1.00 97.25 126 LEU A N 1
ATOM 958 C CA . LEU A 1 126 ? -3.870 1.657 14.424 1.00 97.25 126 LEU A CA 1
ATOM 959 C C . LEU A 1 126 ? -4.631 2.443 13.348 1.00 97.25 126 LEU A C 1
ATOM 961 O O . LEU A 1 126 ? -5.857 2.400 13.318 1.00 97.25 126 LEU A O 1
ATOM 965 N N . SER A 1 127 ? -3.934 3.135 12.448 1.00 97.69 127 SER A N 1
ATOM 966 C CA . SER A 1 127 ? -4.594 3.866 11.356 1.00 97.69 127 SER A CA 1
ATOM 967 C C . SER A 1 127 ? -5.207 2.948 10.317 1.00 97.69 127 SER A C 1
ATOM 969 O O . SER A 1 127 ? -6.283 3.255 9.808 1.00 97.69 127 SER A O 1
ATOM 971 N N . GLN A 1 128 ? -4.585 1.796 10.058 1.00 96.44 128 GLN A N 1
ATOM 972 C CA . GLN A 1 128 ? -5.207 0.742 9.264 1.00 96.44 128 GLN A CA 1
ATOM 973 C C . GLN A 1 128 ? -6.484 0.220 9.943 1.00 96.44 128 GLN A C 1
ATOM 975 O O . GLN A 1 128 ? -7.527 0.132 9.298 1.00 96.44 128 GLN A O 1
ATOM 980 N N . CYS A 1 129 ? -6.430 -0.060 11.250 1.00 97.75 129 CYS A N 1
ATOM 981 C CA . CYS A 1 129 ? -7.595 -0.503 12.022 1.00 97.75 129 CYS A CA 1
ATOM 982 C C . CYS A 1 129 ? -8.724 0.537 12.004 1.00 97.75 129 CYS A C 1
ATOM 984 O O . CYS A 1 129 ? -9.872 0.193 11.737 1.00 97.75 129 CYS A O 1
ATOM 986 N N . LEU A 1 130 ? -8.401 1.812 12.239 1.00 98.19 130 LEU A N 1
ATOM 987 C CA . LEU A 1 130 ? -9.372 2.900 12.184 1.00 98.19 130 LEU A CA 1
ATOM 988 C C . LEU A 1 130 ? -9.971 3.025 10.781 1.00 98.19 130 LEU A C 1
ATOM 990 O O . LEU A 1 130 ? -11.188 3.052 10.650 1.00 98.19 130 LEU A O 1
ATOM 994 N N . GLY A 1 131 ? -9.144 3.029 9.733 1.00 98.00 131 GLY A N 1
ATOM 995 C CA . GLY A 1 131 ? -9.606 3.046 8.344 1.00 98.00 131 GLY A CA 1
ATOM 996 C C . GLY A 1 131 ? -10.588 1.917 8.032 1.00 98.00 131 GLY A C 1
ATOM 997 O O . GLY A 1 131 ? -11.630 2.147 7.418 1.00 98.00 131 GLY A O 1
ATOM 998 N N . PHE A 1 132 ? -10.310 0.710 8.528 1.00 96.88 132 PHE A N 1
ATOM 999 C CA . PHE A 1 132 ? -11.213 -0.423 8.380 1.00 96.88 132 PHE A CA 1
ATOM 1000 C C . PHE A 1 132 ? -12.545 -0.208 9.116 1.00 96.88 132 PHE A C 1
ATOM 1002 O O . PHE A 1 132 ? -13.600 -0.402 8.510 1.00 96.88 132 PHE A O 1
ATOM 1009 N N . THR A 1 133 ? -12.535 0.252 10.372 1.00 97.19 133 THR A N 1
ATOM 1010 C CA . THR A 1 133 ? -13.771 0.578 11.109 1.00 97.19 133 THR A CA 1
ATOM 1011 C C . THR A 1 133 ? -14.587 1.655 10.388 1.00 97.19 133 THR A C 1
ATOM 1013 O O . THR A 1 133 ? -15.799 1.512 10.238 1.00 97.19 133 THR A O 1
ATOM 1016 N N . LEU A 1 134 ? -13.934 2.706 9.876 1.00 97.75 134 LEU A N 1
ATOM 1017 C CA . LEU A 1 134 ? -14.589 3.774 9.109 1.00 97.75 134 LEU A CA 1
ATOM 1018 C C . LEU A 1 134 ? -15.262 3.242 7.838 1.00 97.75 134 LEU A C 1
ATOM 1020 O O . LEU A 1 134 ? -16.332 3.722 7.473 1.00 97.75 134 LEU A O 1
ATOM 1024 N N . SER A 1 135 ? -14.704 2.197 7.215 1.00 96.25 135 SER A N 1
ATOM 1025 C CA . SER A 1 135 ? -15.325 1.522 6.065 1.00 96.25 135 SER A CA 1
ATOM 1026 C C . SER A 1 135 ? -16.692 0.891 6.380 1.00 96.25 135 SER A C 1
ATOM 1028 O O . SER A 1 135 ? -17.413 0.514 5.461 1.00 96.25 135 SER A O 1
ATOM 1030 N N . ARG A 1 136 ? -17.052 0.747 7.663 1.00 95.44 136 ARG A N 1
ATOM 1031 C CA . ARG A 1 136 ? -18.330 0.183 8.130 1.00 95.44 136 ARG A CA 1
ATOM 1032 C C . ARG A 1 136 ? -19.338 1.254 8.559 1.00 95.44 136 ARG A C 1
ATOM 1034 O O . ARG A 1 136 ? -20.487 0.922 8.833 1.00 95.44 136 ARG A O 1
ATOM 1041 N N . ILE A 1 137 ? -18.932 2.522 8.619 1.00 95.88 137 ILE A N 1
ATOM 1042 C CA . ILE A 1 137 ? -19.772 3.647 9.049 1.00 95.88 137 ILE A CA 1
ATOM 1043 C C . ILE A 1 137 ? -20.373 4.327 7.822 1.00 95.88 137 ILE A C 1
ATOM 1045 O O . ILE A 1 137 ? -19.657 4.618 6.877 1.00 95.88 137 ILE A O 1
ATOM 1049 N N . THR A 1 138 ? -21.673 4.619 7.833 1.00 95.06 138 THR A N 1
ATOM 1050 C CA . THR A 1 138 ? -22.383 5.222 6.686 1.00 95.06 138 THR A CA 1
ATOM 1051 C C . THR A 1 138 ? -22.496 6.748 6.747 1.00 95.06 138 THR A C 1
ATOM 1053 O O . THR A 1 138 ? -22.958 7.369 5.796 1.00 95.06 138 THR A O 1
ATOM 1056 N N . THR A 1 139 ? -22.097 7.376 7.856 1.00 97.19 139 THR A N 1
ATOM 1057 C CA . THR A 1 139 ? -22.116 8.837 8.007 1.00 97.19 139 THR A CA 1
ATOM 1058 C C . THR A 1 139 ? -20.890 9.465 7.337 1.00 97.19 139 THR A C 1
ATOM 1060 O O . THR A 1 139 ? -19.831 9.573 7.957 1.00 97.19 139 THR A O 1
ATOM 1063 N N . ASP A 1 140 ? -21.031 9.944 6.100 1.00 97.19 140 ASP A N 1
ATOM 1064 C CA . ASP A 1 140 ? -19.924 10.522 5.318 1.00 97.19 140 ASP A CA 1
ATOM 1065 C C . ASP A 1 140 ? -19.146 11.625 6.049 1.00 97.19 140 ASP A C 1
ATOM 1067 O O . ASP A 1 140 ? -17.917 11.658 5.993 1.00 97.19 140 ASP A O 1
ATOM 1071 N N . SER A 1 141 ? -19.831 12.523 6.768 1.00 96.69 141 SER A N 1
ATOM 1072 C CA . SER A 1 141 ? -19.164 13.595 7.522 1.00 96.69 141 SER A CA 1
ATOM 1073 C C . SER A 1 141 ? -18.277 13.047 8.640 1.00 96.69 141 SER A C 1
ATOM 1075 O O . SER A 1 141 ? -17.157 13.514 8.819 1.00 96.69 141 SER A O 1
ATOM 1077 N N . PHE A 1 142 ? -18.738 12.010 9.344 1.00 97.88 142 PHE A N 1
ATOM 1078 C CA . PHE A 1 142 ? -17.962 11.347 10.389 1.00 97.88 142 PHE A CA 1
ATOM 1079 C C . PHE A 1 142 ? -16.723 10.660 9.803 1.00 97.88 142 PHE A C 1
ATOM 1081 O O . PHE A 1 142 ? -15.622 10.787 10.347 1.00 97.88 142 PHE A O 1
ATOM 1088 N N . VAL A 1 143 ? -16.896 9.961 8.675 1.00 98.38 143 VAL A N 1
ATOM 1089 C CA . VAL A 1 143 ? -15.808 9.289 7.953 1.00 98.38 143 VAL A CA 1
ATOM 1090 C C . VAL A 1 143 ? -14.766 10.305 7.489 1.00 98.38 143 VAL A C 1
ATOM 1092 O O . VAL A 1 143 ? -13.576 10.123 7.751 1.00 98.38 143 VAL A O 1
ATOM 1095 N N . ARG A 1 144 ? -15.209 11.406 6.871 1.00 97.25 144 ARG A N 1
ATOM 1096 C CA . ARG A 1 144 ? -14.354 12.528 6.471 1.00 97.25 144 ARG A CA 1
ATOM 1097 C C . ARG A 1 144 ? -13.549 13.050 7.656 1.00 97.25 144 ARG A C 1
ATOM 1099 O O . ARG A 1 144 ? -12.324 13.067 7.583 1.00 97.25 144 ARG A O 1
ATOM 1106 N N . ASP A 1 145 ? -14.204 13.417 8.754 1.00 96.25 145 ASP A N 1
ATOM 1107 C CA . ASP A 1 145 ? -13.537 14.014 9.917 1.00 96.25 145 ASP A CA 1
ATOM 1108 C C . ASP A 1 145 ? -12.444 13.102 10.500 1.00 96.25 145 ASP A C 1
ATOM 1110 O O . ASP A 1 145 ? -11.369 13.576 10.879 1.00 96.25 145 ASP A O 1
ATOM 1114 N N . HIS A 1 146 ? -12.667 11.785 10.510 1.00 98.00 146 HIS A N 1
ATOM 1115 C CA . HIS A 1 146 ? -11.696 10.823 11.032 1.00 98.00 146 HIS A CA 1
ATOM 1116 C C . HIS A 1 146 ? -10.559 10.502 10.057 1.00 98.00 146 HIS A C 1
ATOM 1118 O O . HIS A 1 146 ? -9.421 10.336 10.492 1.00 98.00 146 HIS A O 1
ATOM 1124 N N . ILE A 1 147 ? -10.801 10.467 8.745 1.00 97.69 147 ILE A N 1
ATOM 1125 C CA . ILE A 1 147 ? -9.711 10.346 7.759 1.00 97.69 147 ILE A CA 1
ATOM 1126 C C . ILE A 1 147 ? -8.792 11.558 7.844 1.00 97.69 147 ILE A C 1
ATOM 1128 O O . ILE A 1 147 ? -7.568 11.449 7.881 1.00 97.69 147 ILE A O 1
ATOM 1132 N N . VAL A 1 148 ? -9.395 12.725 7.977 1.00 94.31 148 VAL A N 1
ATOM 1133 C CA . VAL A 1 148 ? -8.691 13.980 8.172 1.00 94.31 148 VAL A CA 1
ATOM 1134 C C . VAL A 1 148 ? -7.901 13.993 9.486 1.00 94.31 148 VAL A C 1
ATOM 1136 O O . VAL A 1 148 ? -6.779 14.504 9.521 1.00 94.31 148 VAL A O 1
ATOM 1139 N N . LEU A 1 149 ? -8.438 13.399 10.555 1.00 94.94 149 LEU A N 1
ATOM 1140 C CA . LEU A 1 149 ? -7.711 13.169 11.805 1.00 94.94 149 LEU A CA 1
ATOM 1141 C C . LEU A 1 149 ? -6.482 12.265 11.598 1.00 94.94 149 LEU A C 1
ATOM 1143 O O . LEU A 1 149 ? -5.417 12.576 12.136 1.00 94.94 149 LEU A O 1
ATOM 1147 N N . ILE A 1 150 ? -6.585 11.190 10.807 1.00 96.50 150 ILE A N 1
ATOM 1148 C CA . ILE A 1 150 ? -5.433 10.327 10.482 1.00 96.50 150 ILE A CA 1
ATOM 1149 C C . ILE A 1 150 ? -4.339 11.153 9.797 1.00 96.50 150 ILE A C 1
ATOM 1151 O O . ILE A 1 150 ? -3.212 11.185 10.288 1.00 96.50 150 ILE A O 1
ATOM 1155 N N . PHE A 1 151 ? -4.669 11.897 8.735 1.00 94.38 151 PHE A N 1
ATOM 1156 C CA . PHE A 1 151 ? -3.695 12.764 8.058 1.00 94.38 151 PHE A CA 1
ATOM 1157 C C . PHE A 1 151 ? -3.065 13.783 9.015 1.00 94.38 151 PHE A C 1
ATOM 1159 O O . PHE A 1 151 ? -1.855 13.956 9.025 1.00 94.38 151 PHE A O 1
ATOM 1166 N N . ARG A 1 152 ? -3.859 14.420 9.881 1.00 88.38 152 ARG A N 1
ATOM 1167 C CA . ARG A 1 152 ? -3.360 15.423 10.841 1.00 88.38 152 ARG A CA 1
ATOM 1168 C C . ARG A 1 152 ? -2.399 14.877 11.875 1.00 88.38 152 ARG A C 1
ATOM 1170 O O . ARG A 1 152 ? -1.509 15.592 12.326 1.00 88.38 152 ARG A O 1
ATOM 1177 N N . THR A 1 153 ? -2.653 13.664 12.340 1.00 91.12 153 THR A N 1
ATOM 1178 C CA . THR A 1 153 ? -1.909 13.105 13.467 1.00 91.12 153 THR A CA 1
ATOM 1179 C C . THR A 1 153 ? -0.608 12.464 13.020 1.00 91.12 153 THR A C 1
ATOM 1181 O O . THR A 1 153 ? 0.301 12.348 13.840 1.00 91.12 153 THR A O 1
ATOM 1184 N N . MET A 1 154 ? -0.495 12.060 11.755 1.00 91.19 154 MET A N 1
ATOM 1185 C CA . MET A 1 154 ? 0.648 11.327 11.219 1.00 91.19 154 MET A CA 1
ATOM 1186 C C . MET A 1 154 ? 1.869 12.200 10.943 1.00 91.19 154 MET A C 1
ATOM 1188 O O . MET A 1 154 ? 1.776 13.314 10.435 1.00 91.19 154 MET A O 1
ATOM 1192 N N . ASN A 1 155 ? 3.050 11.655 11.231 1.00 91.38 155 ASN A N 1
ATOM 1193 C CA . ASN A 1 155 ? 4.308 12.253 10.808 1.00 91.38 155 ASN A CA 1
ATOM 1194 C C . ASN A 1 155 ? 4.661 11.802 9.382 1.00 91.38 155 ASN A C 1
ATOM 1196 O O . ASN A 1 155 ? 5.319 10.781 9.192 1.00 91.38 155 ASN A O 1
ATOM 1200 N N . HIS A 1 156 ? 4.275 12.587 8.375 1.00 91.88 156 HIS A N 1
ATOM 1201 C CA . HIS A 1 156 ? 4.498 12.249 6.961 1.00 91.88 156 HIS A CA 1
ATOM 1202 C C . HIS A 1 156 ? 5.977 12.118 6.556 1.00 91.88 156 HIS A C 1
ATOM 1204 O O . HIS A 1 156 ? 6.276 11.451 5.564 1.00 91.88 156 HIS A O 1
ATOM 1210 N N . SER A 1 157 ? 6.906 12.724 7.307 1.00 89.69 157 SER A N 1
ATOM 1211 C CA . SER A 1 157 ? 8.350 12.566 7.065 1.00 89.69 157 SER A CA 1
ATOM 1212 C C . SER A 1 157 ? 8.850 11.157 7.400 1.00 89.69 157 SER A C 1
ATOM 1214 O O . SER A 1 157 ? 9.799 10.669 6.787 1.00 89.69 157 SER A O 1
ATOM 1216 N N . ASN A 1 158 ? 8.172 10.463 8.318 1.00 91.06 158 ASN A N 1
ATOM 1217 C CA . ASN A 1 158 ? 8.459 9.080 8.660 1.00 91.06 158 ASN A CA 1
ATOM 1218 C C . ASN A 1 158 ? 7.778 8.136 7.653 1.00 91.06 158 ASN A C 1
ATOM 1220 O O . ASN A 1 158 ? 6.555 8.118 7.523 1.00 91.06 158 ASN A O 1
ATOM 1224 N N . MET A 1 159 ? 8.567 7.316 6.953 1.00 91.25 159 MET A N 1
ATOM 1225 C CA . MET A 1 159 ? 8.068 6.376 5.939 1.00 91.25 159 MET A CA 1
ATOM 1226 C C . MET A 1 159 ? 7.021 5.382 6.475 1.00 91.25 159 MET A C 1
ATOM 1228 O O . MET A 1 159 ? 6.063 5.073 5.767 1.00 91.25 159 MET A O 1
ATOM 1232 N N . ILE A 1 160 ? 7.167 4.906 7.715 1.00 92.44 160 ILE A N 1
ATOM 1233 C CA . ILE A 1 160 ? 6.253 3.929 8.326 1.00 92.44 160 ILE A CA 1
ATOM 1234 C C . ILE A 1 160 ? 4.888 4.574 8.580 1.00 92.44 160 ILE A C 1
ATOM 1236 O O . ILE A 1 160 ? 3.862 4.023 8.184 1.00 92.44 160 ILE A O 1
ATOM 1240 N N . GLU A 1 161 ? 4.867 5.768 9.177 1.00 95.38 161 GLU A N 1
ATOM 1241 C CA . GLU A 1 161 ? 3.625 6.517 9.418 1.00 95.38 161 GLU A CA 1
ATOM 1242 C C . GLU A 1 161 ? 2.958 6.957 8.109 1.00 95.38 161 GLU A C 1
ATOM 1244 O O . GLU A 1 161 ? 1.742 6.835 7.965 1.00 95.38 161 GLU A O 1
ATOM 1249 N N . ARG A 1 162 ? 3.744 7.389 7.116 1.00 95.06 162 ARG A N 1
ATOM 1250 C CA . ARG A 1 162 ? 3.265 7.716 5.764 1.00 95.06 162 ARG A CA 1
ATOM 1251 C C . ARG A 1 162 ? 2.524 6.540 5.125 1.00 95.06 162 ARG A C 1
ATOM 1253 O O . ARG A 1 162 ? 1.413 6.703 4.621 1.00 95.06 162 ARG A O 1
ATOM 1260 N N . ARG A 1 163 ? 3.123 5.347 5.177 1.00 96.06 163 ARG A N 1
ATOM 1261 C CA . ARG A 1 163 ? 2.520 4.115 4.660 1.00 96.06 163 ARG A CA 1
ATOM 1262 C C . ARG A 1 163 ? 1.279 3.717 5.459 1.00 96.06 163 ARG A C 1
ATOM 1264 O O . ARG A 1 163 ? 0.273 3.377 4.849 1.00 96.06 163 ARG A O 1
ATOM 1271 N N . GLY A 1 164 ? 1.325 3.811 6.788 1.00 96.69 164 GLY A N 1
ATOM 1272 C CA . GLY A 1 164 ? 0.183 3.527 7.663 1.00 96.69 164 GLY A CA 1
ATOM 1273 C C . GLY A 1 164 ? -1.016 4.446 7.425 1.00 96.69 164 GLY A C 1
ATOM 1274 O O . GLY A 1 164 ? -2.154 3.985 7.394 1.00 96.69 164 GLY A O 1
ATOM 1275 N N . CYS A 1 165 ? -0.764 5.735 7.184 1.00 98.06 165 CYS A N 1
ATOM 1276 C CA . CYS A 1 165 ? -1.786 6.696 6.769 1.00 98.06 165 CYS A CA 1
ATOM 1277 C C . CYS A 1 165 ? -2.463 6.245 5.466 1.00 98.06 165 CYS A C 1
ATOM 1279 O O . CYS A 1 165 ? -3.683 6.089 5.414 1.00 98.06 165 CYS A O 1
ATOM 1281 N N . ALA A 1 166 ? -1.659 5.947 4.440 1.00 98.38 166 ALA A N 1
ATOM 1282 C CA . ALA A 1 166 ? -2.150 5.501 3.140 1.00 98.38 166 ALA A CA 1
ATOM 1283 C C . ALA A 1 166 ? -2.915 4.165 3.212 1.00 98.38 166 ALA A C 1
ATOM 1285 O O . ALA A 1 166 ? -3.942 4.002 2.554 1.00 98.38 166 ALA A O 1
ATOM 1286 N N . GLN A 1 167 ? -2.466 3.231 4.056 1.00 97.56 167 GLN A N 1
ATOM 1287 C CA . GLN A 1 167 ? -3.178 1.985 4.350 1.00 97.56 167 GLN A CA 1
ATOM 1288 C C . GLN A 1 167 ? -4.540 2.245 4.997 1.00 97.56 167 GLN A C 1
ATOM 1290 O O . GLN A 1 167 ? -5.524 1.645 4.576 1.00 97.56 167 GLN A O 1
ATOM 1295 N N . GLY A 1 168 ? -4.623 3.161 5.968 1.00 98.00 168 GLY A N 1
ATOM 1296 C CA . GLY A 1 168 ? -5.892 3.573 6.573 1.00 98.00 168 GLY A CA 1
ATOM 1297 C C . GLY A 1 168 ? -6.883 4.137 5.550 1.00 98.00 168 GLY A C 1
ATOM 1298 O O . GLY A 1 168 ? -8.054 3.755 5.551 1.00 98.00 168 GLY A O 1
ATOM 1299 N N . VAL A 1 169 ? -6.412 4.973 4.618 1.00 98.31 169 VAL A N 1
ATOM 1300 C CA . VAL A 1 169 ? -7.235 5.455 3.491 1.00 98.31 169 VAL A CA 1
ATOM 1301 C C . VAL A 1 169 ? -7.708 4.294 2.618 1.00 98.31 169 VAL A C 1
ATOM 1303 O O . VAL A 1 169 ? -8.889 4.224 2.282 1.00 98.31 169 VAL A O 1
ATOM 1306 N N . GLY A 1 170 ? -6.808 3.365 2.285 1.00 97.50 170 GLY A N 1
ATOM 1307 C CA . GLY A 1 170 ? -7.137 2.160 1.528 1.00 97.50 170 GLY A CA 1
ATOM 1308 C C . GLY A 1 170 ? -8.224 1.321 2.193 1.00 97.50 170 GLY A C 1
ATOM 1309 O O . GLY A 1 170 ? -9.208 0.979 1.550 1.00 97.50 170 GLY A O 1
ATOM 1310 N N . GLU A 1 171 ? -8.108 1.024 3.487 1.00 96.69 171 GLU A N 1
ATOM 1311 C CA . GLU A 1 171 ? -9.139 0.251 4.189 1.00 96.69 171 GLU A CA 1
ATOM 1312 C C . GLU A 1 171 ? -10.498 0.967 4.180 1.00 96.69 171 GLU A C 1
ATOM 1314 O O . GLU A 1 171 ? -11.519 0.335 3.903 1.00 96.69 171 GLU A O 1
ATOM 1319 N N . CYS A 1 172 ? -10.515 2.288 4.385 1.00 97.69 172 CYS A N 1
ATOM 1320 C CA . CYS A 1 172 ? -11.740 3.088 4.327 1.00 97.69 172 CYS A CA 1
ATOM 1321 C C . CYS A 1 172 ? -12.379 3.069 2.927 1.00 97.69 172 CYS A C 1
ATOM 1323 O O . CYS A 1 172 ? -13.594 2.905 2.777 1.00 97.69 172 CYS A O 1
ATOM 1325 N N . ALA A 1 173 ? -11.556 3.152 1.878 1.00 96.94 173 ALA A N 1
ATOM 1326 C CA . ALA A 1 173 ? -12.001 3.203 0.490 1.00 96.94 173 ALA A CA 1
ATOM 1327 C C . ALA A 1 173 ? -12.745 1.944 0.010 1.00 96.94 173 ALA A C 1
ATOM 1329 O O . ALA A 1 173 ? -13.407 2.020 -1.028 1.00 96.94 173 ALA A O 1
ATOM 1330 N N . ARG A 1 174 ? -12.692 0.820 0.745 1.00 93.00 174 ARG A N 1
ATOM 1331 C CA . ARG A 1 174 ? -13.422 -0.425 0.421 1.00 93.00 174 ARG A CA 1
ATOM 1332 C C . ARG A 1 174 ? -14.913 -0.200 0.186 1.00 93.00 174 ARG A C 1
ATOM 1334 O O . ARG A 1 174 ? -15.466 -0.755 -0.757 1.00 93.00 174 ARG A O 1
ATOM 1341 N N . HIS A 1 175 ? -15.537 0.626 1.023 1.00 93.81 175 HIS A N 1
ATOM 1342 C CA . HIS A 1 175 ? -16.954 0.987 0.905 1.00 93.81 175 HIS A CA 1
ATOM 1343 C C . HIS A 1 175 ? -17.159 2.483 0.624 1.00 93.81 175 HIS A C 1
ATOM 1345 O O . HIS A 1 175 ? -18.240 2.876 0.205 1.00 93.81 175 HIS A O 1
ATOM 1351 N N . HIS A 1 176 ? -16.108 3.301 0.767 1.00 95.75 176 HIS A N 1
ATOM 1352 C CA . HIS A 1 176 ? -16.160 4.759 0.607 1.00 95.75 176 HIS A CA 1
ATOM 1353 C C . HIS A 1 176 ? -15.292 5.287 -0.534 1.00 95.75 176 HIS A C 1
ATOM 1355 O O . HIS A 1 176 ? -14.704 6.360 -0.416 1.00 95.75 176 HIS A O 1
ATOM 1361 N N . THR A 1 177 ? -15.147 4.558 -1.646 1.00 95.00 177 THR A N 1
ATOM 1362 C CA . THR A 1 177 ? -14.132 4.935 -2.645 1.00 95.00 177 THR A CA 1
ATOM 1363 C C . THR A 1 177 ? -14.320 6.350 -3.206 1.00 95.00 177 THR A C 1
ATOM 1365 O O . THR A 1 177 ? -13.355 7.106 -3.266 1.00 95.00 177 THR A O 1
ATOM 1368 N N . SER A 1 178 ? -15.542 6.734 -3.593 1.00 94.00 178 SER A N 1
ATOM 1369 C CA . SER A 1 178 ? -15.814 8.064 -4.168 1.00 94.00 178 SER A CA 1
ATOM 1370 C C . SER A 1 178 ? -15.565 9.194 -3.166 1.00 94.00 178 SER A C 1
ATOM 1372 O O . SER A 1 178 ? -15.008 10.234 -3.524 1.00 94.00 178 SER A O 1
ATOM 1374 N N . LEU A 1 179 ? -15.929 8.969 -1.898 1.00 96.44 179 LEU A N 1
ATOM 1375 C CA . LEU A 1 179 ? -15.637 9.895 -0.808 1.00 96.44 179 LEU A CA 1
ATOM 1376 C C . LEU A 1 179 ? -14.121 10.034 -0.621 1.00 96.44 179 LEU A C 1
ATOM 1378 O O . LEU A 1 179 ? -13.620 11.150 -0.566 1.00 96.44 179 LEU A O 1
ATOM 1382 N N . MET A 1 180 ? -13.371 8.927 -0.607 1.00 97.19 180 MET A N 1
ATOM 1383 C CA . MET A 1 180 ? -11.911 8.961 -0.448 1.00 97.19 180 MET A CA 1
ATOM 1384 C C . MET A 1 180 ? -11.196 9.645 -1.617 1.00 97.19 180 MET A C 1
ATOM 1386 O O . MET A 1 180 ? -10.268 10.407 -1.372 1.00 97.19 180 MET A O 1
ATOM 1390 N N . LEU A 1 181 ? -11.640 9.452 -2.864 1.00 95.44 181 LEU A N 1
ATOM 1391 C CA . LEU A 1 181 ? -11.105 10.198 -4.014 1.00 95.44 181 LEU A CA 1
ATOM 1392 C C . LEU A 1 181 ? -11.306 11.711 -3.833 1.00 95.44 181 LEU A C 1
ATOM 1394 O O . LEU A 1 181 ? -10.365 12.486 -3.987 1.00 95.44 181 LEU A O 1
ATOM 1398 N N . THR A 1 182 ? -12.507 12.115 -3.410 1.00 94.81 182 THR A N 1
ATOM 1399 C CA . THR A 1 182 ? -12.837 13.524 -3.146 1.00 94.81 182 THR A CA 1
ATOM 1400 C C . THR A 1 182 ? -11.982 14.101 -2.014 1.00 94.81 182 THR A C 1
ATOM 1402 O O . THR A 1 182 ? -11.460 15.211 -2.128 1.00 94.81 182 THR A O 1
ATOM 1405 N N . GLU A 1 183 ? -11.792 13.357 -0.921 1.00 94.88 183 GLU A N 1
ATOM 1406 C CA . GLU A 1 183 ? -10.956 13.812 0.192 1.00 94.88 183 GLU A CA 1
ATOM 1407 C C . GLU A 1 183 ? -9.476 13.902 -0.185 1.00 94.88 183 GLU A C 1
ATOM 1409 O O . GLU A 1 183 ? -8.821 14.871 0.194 1.00 94.88 183 GLU A O 1
ATOM 1414 N N . LEU A 1 184 ? -8.944 12.963 -0.973 1.00 95.38 184 LEU A N 1
ATOM 1415 C CA . LEU A 1 184 ? -7.564 13.040 -1.459 1.00 95.38 184 LEU A CA 1
ATOM 1416 C C . LEU A 1 184 ? -7.342 14.277 -2.338 1.00 95.38 184 LEU A C 1
ATOM 1418 O O . LEU A 1 184 ? -6.332 14.960 -2.175 1.00 95.38 184 LEU A O 1
ATOM 1422 N N . GLU A 1 185 ? -8.294 14.625 -3.208 1.00 91.81 185 GLU A N 1
ATOM 1423 C CA . GLU A 1 185 ? -8.246 15.878 -3.972 1.00 91.81 185 GLU A CA 1
ATOM 1424 C C . GLU A 1 185 ? -8.322 17.120 -3.073 1.00 91.81 185 GLU A C 1
ATOM 1426 O O . GLU A 1 185 ? -7.598 18.094 -3.294 1.00 91.81 185 GLU A O 1
ATOM 1431 N N . ASN A 1 186 ? -9.180 17.108 -2.050 1.00 90.75 186 ASN A N 1
ATOM 1432 C CA . ASN A 1 186 ? -9.296 18.217 -1.100 1.00 90.75 186 ASN A CA 1
ATOM 1433 C C . ASN A 1 186 ? -7.998 18.419 -0.303 1.00 90.75 186 ASN A C 1
ATOM 1435 O O . ASN A 1 186 ? -7.551 19.555 -0.123 1.00 90.75 186 ASN A O 1
ATOM 1439 N N . ILE A 1 187 ? -7.365 17.327 0.131 1.00 89.31 187 ILE A N 1
ATOM 1440 C CA . ILE A 1 187 ? -6.078 17.344 0.837 1.00 89.31 187 ILE A CA 1
ATOM 1441 C C . ILE A 1 187 ? -4.953 17.811 -0.105 1.00 89.31 187 ILE A C 1
ATOM 1443 O O . ILE A 1 187 ? -4.116 18.616 0.300 1.00 89.31 187 ILE A O 1
ATOM 1447 N N . ALA A 1 188 ? -4.960 17.396 -1.375 1.00 87.12 188 ALA A N 1
ATOM 1448 C CA . ALA A 1 188 ? -3.991 17.856 -2.373 1.00 87.12 188 ALA A CA 1
ATOM 1449 C C . ALA A 1 188 ? -4.128 19.358 -2.684 1.00 87.12 188 ALA A C 1
ATOM 1451 O O . ALA A 1 188 ? -3.136 20.077 -2.758 1.00 87.12 188 ALA A O 1
ATOM 1452 N N . LYS A 1 189 ? -5.355 19.889 -2.789 1.00 83.62 189 LYS A N 1
ATOM 1453 C CA . LYS A 1 189 ? -5.583 21.341 -2.957 1.00 83.62 189 LYS A CA 1
ATOM 1454 C C . LYS A 1 189 ? -5.015 22.151 -1.788 1.00 83.62 189 LYS A C 1
ATOM 1456 O O . LYS A 1 189 ? -4.546 23.272 -1.985 1.00 83.62 189 LYS A O 1
ATOM 1461 N N . TRP A 1 190 ? -5.041 21.590 -0.579 1.00 68.56 190 TRP A N 1
ATOM 1462 C CA . TRP A 1 190 ? -4.473 22.225 0.608 1.00 68.56 190 TRP A CA 1
ATOM 1463 C C . TRP A 1 190 ? -2.939 22.299 0.555 1.00 68.56 190 TRP A C 1
ATOM 1465 O O . TRP A 1 190 ? -2.386 23.325 0.952 1.00 68.56 190 TRP A O 1
ATOM 1475 N N . GLU A 1 191 ? -2.270 21.292 -0.020 1.00 65.38 191 GLU A N 1
ATOM 1476 C CA . GLU A 1 191 ? -0.815 21.279 -0.254 1.00 65.38 191 GLU A CA 1
ATOM 1477 C C . GLU A 1 191 ? -0.330 22.545 -0.988 1.00 65.38 191 GLU A C 1
ATOM 1479 O O . GLU A 1 191 ? 0.734 23.085 -0.687 1.00 65.38 191 GLU A O 1
ATOM 1484 N N . HIS A 1 192 ? -1.137 23.056 -1.923 1.00 61.28 192 HIS A N 1
ATOM 1485 C CA . HIS A 1 192 ? -0.807 24.212 -2.758 1.00 61.28 192 HIS A CA 1
ATOM 1486 C C . HIS A 1 192 ? -1.288 25.564 -2.193 1.00 61.28 192 HIS A C 1
ATOM 1488 O O . HIS A 1 192 ? -0.968 26.620 -2.752 1.00 61.28 192 HIS A O 1
ATOM 1494 N N . SER A 1 193 ? -2.049 25.583 -1.091 1.00 56.34 193 SER A N 1
ATOM 1495 C CA . SER A 1 193 ? -2.616 26.826 -0.553 1.00 56.34 193 SER A CA 1
ATOM 1496 C C . SER A 1 193 ? -1.614 27.596 0.316 1.00 56.34 193 SER A C 1
ATOM 1498 O O . SER A 1 193 ? -1.311 27.218 1.445 1.00 56.34 193 SER A O 1
ATOM 1500 N N . LYS A 1 194 ? -1.172 28.773 -0.157 1.00 48.75 194 LYS A N 1
ATOM 1501 C CA . LYS A 1 194 ? -0.350 29.722 0.629 1.00 48.75 194 LYS A CA 1
ATOM 1502 C C . LYS A 1 194 ? -1.108 30.385 1.793 1.00 48.75 194 LYS A C 1
ATOM 1504 O O . LYS A 1 194 ? -0.483 30.927 2.707 1.00 48.75 194 LYS A O 1
ATOM 1509 N N . LYS A 1 195 ? -2.447 30.377 1.773 1.00 46.75 195 LYS A N 1
ATOM 1510 C CA . LYS A 1 195 ? -3.297 30.947 2.831 1.00 46.75 195 LYS A CA 1
ATOM 1511 C C . LYS A 1 195 ? -3.832 29.831 3.721 1.00 46.75 195 LYS A C 1
ATOM 1513 O O . LYS A 1 195 ? -4.359 28.839 3.221 1.00 46.75 195 LYS A O 1
ATOM 1518 N N . ALA A 1 196 ? -3.732 30.025 5.037 1.00 45.00 196 ALA A N 1
ATOM 1519 C CA . ALA A 1 196 ? -4.479 29.220 5.992 1.00 45.00 196 ALA A CA 1
ATOM 1520 C C . ALA A 1 196 ? -5.964 29.500 5.745 1.00 45.00 196 ALA A C 1
ATOM 1522 O O . ALA A 1 196 ? -6.463 30.568 6.097 1.00 45.00 196 ALA A O 1
ATOM 1523 N N . SER A 1 197 ? -6.668 28.585 5.084 1.00 43.41 197 SER A N 1
ATOM 1524 C CA . SER A 1 197 ? -8.118 28.587 5.183 1.00 43.41 197 SER A CA 1
ATOM 1525 C C . SER A 1 197 ? -8.424 28.265 6.645 1.00 43.41 197 SER A C 1
ATOM 1527 O O . SER A 1 197 ? -8.078 27.193 7.136 1.00 43.41 197 SER A O 1
ATOM 1529 N N . GLY A 1 198 ? -9.002 29.224 7.371 1.00 43.78 198 GLY A N 1
ATOM 1530 C CA . GLY A 1 198 ? -9.380 29.105 8.787 1.00 43.78 198 GLY A CA 1
ATOM 1531 C C . GLY A 1 198 ? -10.516 28.108 9.048 1.00 43.78 198 GLY A C 1
ATOM 1532 O O . GLY A 1 198 ? -11.333 28.327 9.932 1.00 43.78 198 GLY A O 1
ATOM 1533 N N . GLY A 1 199 ? -10.608 27.047 8.246 1.00 52.81 199 GLY A N 1
ATOM 1534 C CA . GLY A 1 199 ? -11.502 25.921 8.461 1.00 52.81 199 GLY A CA 1
ATOM 1535 C C . GLY A 1 199 ? -10.808 24.797 9.224 1.00 52.81 199 GLY A C 1
ATOM 1536 O O . GLY A 1 199 ? -9.659 24.920 9.650 1.00 52.81 199 GLY A O 1
ATOM 1537 N N . LEU A 1 200 ? -11.511 23.667 9.329 1.00 49.44 200 LEU A N 1
ATOM 1538 C CA . LEU A 1 200 ? -11.133 22.460 10.071 1.00 49.44 200 LEU A CA 1
ATOM 1539 C C . LEU A 1 200 ? -9.640 22.083 9.912 1.00 49.44 200 LEU A C 1
ATOM 1541 O O . LEU A 1 200 ? -9.050 21.582 10.860 1.00 49.44 200 LEU A O 1
ATOM 1545 N N . PHE A 1 201 ? -9.017 22.354 8.755 1.00 52.22 201 PHE A N 1
ATOM 1546 C CA . PHE A 1 201 ? -7.650 21.971 8.363 1.00 52.22 201 PHE A CA 1
ATOM 1547 C C . PHE A 1 201 ? -6.534 22.992 8.657 1.00 52.22 201 PHE A C 1
ATOM 1549 O O . PHE A 1 201 ? -5.378 22.730 8.317 1.00 52.22 201 PHE A O 1
ATOM 1556 N N . GLY A 1 202 ? -6.828 24.121 9.310 1.00 49.78 202 GLY A N 1
ATOM 1557 C CA . GLY A 1 202 ? -5.830 25.152 9.641 1.00 49.78 202 GLY A CA 1
ATOM 1558 C C . GLY A 1 202 ? -4.640 24.652 10.481 1.00 49.78 202 GLY A C 1
ATOM 1559 O O . GLY A 1 202 ? -3.541 25.192 10.369 1.00 49.78 202 GLY A O 1
ATOM 1560 N N . PHE A 1 203 ? -4.825 23.572 11.248 1.00 51.38 203 PHE A N 1
ATOM 1561 C CA . PHE A 1 203 ? -3.834 23.011 12.177 1.00 51.38 203 PHE A CA 1
ATOM 1562 C C . PHE A 1 203 ? -2.779 22.101 11.539 1.00 51.38 203 PHE A C 1
ATOM 1564 O O . PHE A 1 203 ? -1.738 21.871 12.151 1.00 51.38 203 PHE A O 1
ATOM 1571 N N . ILE A 1 204 ? -2.981 21.599 10.311 1.00 52.44 204 ILE A N 1
ATOM 1572 C CA . ILE A 1 204 ? -1.915 20.830 9.638 1.00 52.44 204 ILE A CA 1
ATOM 1573 C C . ILE A 1 204 ? -0.690 21.743 9.455 1.00 52.44 204 ILE A C 1
ATOM 1575 O O . ILE A 1 204 ? 0.434 21.317 9.685 1.00 52.44 204 ILE A O 1
ATOM 1579 N N . LYS A 1 205 ? -0.893 23.049 9.229 1.00 47.06 205 LYS A N 1
ATOM 1580 C CA . LYS A 1 205 ? 0.189 24.045 9.215 1.00 47.06 205 LYS A CA 1
ATOM 1581 C C . LYS A 1 205 ? 0.915 24.186 10.567 1.00 47.06 205 LYS A C 1
ATOM 1583 O O . LYS A 1 205 ? 2.082 24.561 10.589 1.00 47.06 205 LYS A O 1
ATOM 1588 N N . GLU A 1 206 ? 0.281 23.870 11.693 1.00 46.00 206 GLU A N 1
ATOM 1589 C CA . GLU A 1 206 ? 0.911 23.895 13.022 1.00 46.00 206 GLU A CA 1
ATOM 1590 C C . GLU A 1 206 ? 1.822 22.673 13.234 1.00 46.00 206 GLU A C 1
ATOM 1592 O O . GLU A 1 206 ? 2.947 22.814 13.711 1.00 46.00 206 GLU A O 1
ATOM 1597 N N . ALA A 1 207 ? 1.433 21.494 12.729 1.00 48.91 207 ALA A N 1
ATOM 1598 C CA . ALA A 1 207 ? 2.331 20.335 12.628 1.00 48.91 207 ALA A CA 1
ATOM 1599 C C . ALA A 1 207 ? 3.536 20.598 11.692 1.00 48.91 207 ALA A C 1
ATOM 1601 O O . ALA A 1 207 ? 4.620 20.046 11.898 1.00 48.91 207 ALA A O 1
ATOM 1602 N N . TYR A 1 208 ? 3.381 21.500 10.712 1.00 47.94 208 TYR A N 1
ATOM 1603 C CA . TYR A 1 208 ? 4.450 21.932 9.800 1.00 47.94 208 TYR A CA 1
ATOM 1604 C C . TYR A 1 208 ? 5.530 22.797 10.478 1.00 47.94 208 TYR A C 1
ATOM 1606 O O . TYR A 1 208 ? 6.587 22.989 9.885 1.00 47.94 208 TYR A O 1
ATOM 1614 N N . HIS A 1 209 ? 5.346 23.264 11.723 1.00 45.94 209 HIS A N 1
ATOM 1615 C CA . HIS A 1 209 ? 6.340 24.097 12.429 1.00 45.94 209 HIS A CA 1
ATOM 1616 C C . HIS A 1 209 ? 7.615 23.337 12.863 1.00 45.94 209 HIS A C 1
ATOM 1618 O O . HIS A 1 209 ? 8.500 23.925 13.480 1.00 45.94 209 HIS A O 1
ATOM 1624 N N . ARG A 1 210 ? 7.746 22.040 12.540 1.00 48.16 210 ARG A N 1
ATOM 1625 C CA . ARG A 1 210 ? 8.954 21.228 12.802 1.00 48.16 210 ARG A CA 1
ATOM 1626 C C . ARG A 1 210 ? 9.856 21.010 11.575 1.00 48.16 210 ARG A C 1
ATOM 1628 O O . ARG A 1 210 ? 10.650 20.076 11.574 1.00 48.16 210 ARG A O 1
ATOM 1635 N N . GLY A 1 211 ? 9.730 21.823 10.524 1.00 49.69 211 GLY A N 1
ATOM 1636 C CA . GLY A 1 211 ? 10.576 21.742 9.327 1.00 49.69 211 GLY A CA 1
ATOM 1637 C C . GLY A 1 211 ? 10.360 22.907 8.359 1.00 49.69 211 GLY A C 1
ATOM 1638 O O . GLY A 1 211 ? 9.550 23.794 8.622 1.00 49.69 211 GLY A O 1
ATOM 1639 N N . SER A 1 212 ? 11.076 22.908 7.228 1.00 56.06 212 SER A N 1
ATOM 1640 C CA . SER A 1 212 ? 10.769 23.840 6.134 1.00 56.06 212 SER A CA 1
ATOM 1641 C C . SER A 1 212 ? 9.377 23.515 5.561 1.00 56.06 212 SER A C 1
ATOM 1643 O O . SER A 1 212 ? 9.119 22.338 5.277 1.00 56.06 212 SER A O 1
ATOM 1645 N N . PRO A 1 213 ? 8.486 24.508 5.365 1.00 60.56 213 PRO A N 1
ATOM 1646 C CA . PRO A 1 213 ? 7.153 24.299 4.796 1.00 60.56 213 PRO A CA 1
ATOM 1647 C C . PRO A 1 213 ? 7.157 23.517 3.474 1.00 60.56 213 PRO A C 1
ATOM 1649 O O . PRO A 1 213 ? 6.282 22.677 3.261 1.00 60.56 213 PRO A O 1
ATOM 1652 N N . ASP A 1 214 ? 8.176 23.729 2.638 1.00 69.19 214 ASP A N 1
ATOM 1653 C CA . ASP A 1 214 ? 8.311 23.067 1.337 1.00 69.19 214 ASP A CA 1
ATOM 1654 C C . ASP A 1 214 ? 8.637 21.570 1.483 1.00 69.19 214 ASP A C 1
ATOM 1656 O O . ASP A 1 214 ? 8.077 20.733 0.776 1.00 69.19 214 ASP A O 1
ATOM 1660 N N . ALA A 1 215 ? 9.475 21.197 2.458 1.00 73.75 215 ALA A N 1
ATOM 1661 C CA . ALA A 1 215 ? 9.834 19.798 2.707 1.00 73.75 215 ALA A CA 1
ATOM 1662 C C . ALA A 1 215 ? 8.647 18.983 3.250 1.00 73.75 215 ALA A C 1
ATOM 1664 O O . ALA A 1 215 ? 8.436 17.835 2.859 1.00 73.75 215 ALA A O 1
ATOM 1665 N N . GLN A 1 216 ? 7.831 19.583 4.119 1.00 77.19 216 GLN A N 1
ATOM 1666 C CA . GLN A 1 216 ? 6.635 18.927 4.654 1.00 77.19 216 GLN A CA 1
ATOM 1667 C C . GLN A 1 216 ? 5.554 18.728 3.582 1.00 77.19 216 GLN A C 1
ATOM 1669 O O . GLN A 1 216 ? 4.890 17.690 3.565 1.00 77.19 216 GLN A O 1
ATOM 1674 N N . ALA A 1 217 ? 5.414 19.674 2.645 1.00 82.69 217 ALA A N 1
ATOM 1675 C CA . ALA A 1 217 ? 4.526 19.523 1.493 1.00 82.69 217 ALA A CA 1
ATOM 1676 C C . ALA A 1 217 ? 4.918 18.316 0.620 1.00 82.69 217 ALA A C 1
ATOM 1678 O O . ALA A 1 217 ? 4.052 17.517 0.267 1.00 82.69 217 ALA A O 1
ATOM 1679 N N . ILE A 1 218 ? 6.217 18.109 0.366 1.00 88.44 218 ILE A N 1
ATOM 1680 C CA . ILE A 1 218 ? 6.729 16.945 -0.384 1.00 88.44 218 ILE A CA 1
ATOM 1681 C C . ILE A 1 218 ? 6.369 15.625 0.315 1.00 88.44 218 ILE A C 1
ATOM 1683 O O . ILE A 1 218 ? 5.942 14.660 -0.325 1.00 88.44 218 ILE A O 1
ATOM 1687 N N . PHE A 1 219 ? 6.511 15.559 1.641 1.00 90.88 219 PHE A N 1
ATOM 1688 C CA . PHE A 1 219 ? 6.180 14.351 2.393 1.00 90.88 219 PHE A CA 1
ATOM 1689 C C . PHE A 1 219 ? 4.676 14.048 2.415 1.00 90.88 219 PHE A C 1
ATOM 1691 O O . PHE A 1 219 ? 4.276 12.885 2.265 1.00 90.88 219 PHE A O 1
ATOM 1698 N N . LEU A 1 220 ? 3.839 15.080 2.553 1.00 91.25 220 LEU A N 1
ATOM 1699 C CA . LEU A 1 220 ? 2.393 14.929 2.438 1.00 91.25 220 LEU A CA 1
ATOM 1700 C C . LEU A 1 220 ? 2.002 14.459 1.033 1.00 91.25 220 LEU A C 1
ATOM 1702 O O . LEU A 1 220 ? 1.269 13.482 0.910 1.00 91.25 220 LEU A O 1
ATOM 1706 N N . ARG A 1 221 ? 2.547 15.078 -0.017 1.00 91.38 221 ARG A N 1
ATOM 1707 C CA . ARG A 1 221 ? 2.335 14.684 -1.417 1.00 91.38 221 ARG A CA 1
ATOM 1708 C C . ARG A 1 221 ? 2.628 13.203 -1.644 1.00 91.38 221 ARG A C 1
ATOM 1710 O O . ARG A 1 221 ? 1.803 12.483 -2.198 1.00 91.38 221 ARG A O 1
ATOM 1717 N N . ALA A 1 222 ? 3.758 12.714 -1.139 1.00 94.19 222 ALA A N 1
ATOM 1718 C CA . ALA A 1 222 ? 4.092 11.292 -1.189 1.00 94.19 222 ALA A CA 1
ATOM 1719 C C . ALA A 1 222 ? 3.076 10.412 -0.425 1.00 94.19 222 ALA A C 1
ATOM 1721 O O . ALA A 1 222 ? 2.762 9.310 -0.869 1.00 94.19 222 ALA A O 1
ATOM 1722 N N . THR A 1 223 ? 2.508 10.894 0.688 1.00 96.38 223 THR A N 1
ATOM 1723 C CA . THR A 1 223 ? 1.409 10.197 1.392 1.00 96.38 223 THR A CA 1
ATOM 1724 C C . THR A 1 223 ? 0.153 10.109 0.528 1.00 96.38 223 THR A C 1
ATOM 1726 O O . THR A 1 223 ? -0.473 9.051 0.461 1.00 96.38 223 THR A O 1
ATOM 1729 N N . ILE A 1 224 ? -0.214 11.199 -0.150 1.00 95.75 224 ILE A N 1
ATOM 1730 C CA . ILE A 1 224 ? -1.384 11.252 -1.036 1.00 95.75 224 ILE A CA 1
ATOM 1731 C C . ILE A 1 224 ? -1.194 10.285 -2.211 1.00 95.75 224 ILE A C 1
ATOM 1733 O O . ILE A 1 224 ? -2.069 9.461 -2.469 1.00 95.75 224 ILE A O 1
ATOM 1737 N N . VAL A 1 225 ? -0.026 10.312 -2.863 1.00 96.12 225 VAL A N 1
ATOM 1738 C CA . VAL A 1 225 ? 0.332 9.389 -3.956 1.00 96.12 225 VAL A CA 1
ATOM 1739 C C . VAL A 1 225 ? 0.228 7.925 -3.512 1.00 96.12 225 VAL A C 1
ATOM 1741 O O . VAL A 1 225 ? -0.417 7.126 -4.192 1.00 96.12 225 VAL A O 1
ATOM 1744 N N . LEU A 1 226 ? 0.780 7.569 -2.344 1.00 96.75 226 LEU A N 1
ATOM 1745 C CA . LEU A 1 226 ? 0.627 6.216 -1.792 1.00 96.75 226 LEU A CA 1
ATOM 1746 C C . LEU A 1 226 ? -0.840 5.860 -1.522 1.00 96.75 226 LEU A C 1
ATOM 1748 O O . LEU A 1 226 ? -1.251 4.728 -1.778 1.00 96.75 226 LEU A O 1
ATOM 1752 N N . SER A 1 227 ? -1.631 6.809 -1.018 1.00 98.12 227 SER A N 1
ATOM 1753 C CA . SER A 1 227 ? -3.046 6.596 -0.686 1.00 98.12 227 SER A CA 1
ATOM 1754 C C . SER A 1 227 ? -3.871 6.233 -1.919 1.00 98.12 227 SER A C 1
ATOM 1756 O O . SER A 1 227 ? -4.704 5.331 -1.843 1.00 98.12 227 SER A O 1
ATOM 1758 N N . TYR A 1 228 ? -3.592 6.850 -3.073 1.00 97.50 228 TYR A N 1
ATOM 1759 C CA . TYR A 1 228 ? -4.186 6.446 -4.352 1.00 97.50 228 TYR A CA 1
ATOM 1760 C C . TYR A 1 228 ? -3.851 4.995 -4.718 1.00 97.50 228 TYR A C 1
ATOM 1762 O O . TYR A 1 228 ? -4.731 4.254 -5.154 1.00 97.50 228 TYR A O 1
ATOM 1770 N N . GLY A 1 229 ? -2.606 4.564 -4.498 1.00 97.31 229 GLY A N 1
ATOM 1771 C CA . GLY A 1 229 ? -2.200 3.176 -4.718 1.00 97.31 229 GLY A CA 1
ATOM 1772 C C . GLY A 1 229 ? -2.987 2.186 -3.850 1.00 97.31 229 GLY A C 1
ATOM 1773 O O . GLY A 1 229 ? -3.562 1.232 -4.373 1.00 97.31 229 GLY A O 1
ATOM 1774 N N . TYR A 1 230 ? -3.092 2.440 -2.542 1.00 98.06 230 TYR A N 1
ATOM 1775 C CA . TYR A 1 230 ? -3.867 1.586 -1.630 1.00 98.06 230 TYR A CA 1
ATOM 1776 C C . TYR A 1 230 ? -5.372 1.598 -1.930 1.00 98.06 230 TYR A C 1
ATOM 1778 O O . TYR A 1 230 ? -6.023 0.556 -1.850 1.00 98.06 230 TYR A O 1
ATOM 1786 N N . LEU A 1 231 ? -5.924 2.747 -2.328 1.00 97.12 231 LEU A N 1
ATOM 1787 C CA . LEU A 1 231 ? -7.311 2.875 -2.780 1.00 97.12 231 LEU A CA 1
ATOM 1788 C C . LEU A 1 231 ? -7.585 2.005 -4.015 1.00 97.12 231 LEU A C 1
ATOM 1790 O O . LEU A 1 231 ? -8.632 1.360 -4.104 1.00 97.12 231 LEU A O 1
ATOM 1794 N N . VAL A 1 232 ? -6.644 1.945 -4.959 1.00 96.69 232 VAL A N 1
ATOM 1795 C CA . VAL A 1 232 ? -6.753 1.090 -6.149 1.00 96.69 232 VAL A CA 1
ATOM 1796 C C . VAL A 1 232 ? -6.751 -0.398 -5.778 1.00 96.69 232 VAL A C 1
ATOM 1798 O O . VAL A 1 232 ? -7.577 -1.150 -6.298 1.00 96.69 232 VAL A O 1
ATOM 1801 N N . VAL A 1 233 ? -5.914 -0.820 -4.822 1.00 95.81 233 VAL A N 1
ATOM 1802 C CA . VAL A 1 233 ? -5.854 -2.223 -4.355 1.00 95.81 233 VAL A CA 1
ATOM 1803 C C . VAL A 1 233 ? -7.203 -2.717 -3.847 1.00 95.81 233 VAL A C 1
ATOM 1805 O O . VAL A 1 233 ? -7.608 -3.845 -4.147 1.00 95.81 233 VAL A O 1
ATOM 1808 N N . VAL A 1 234 ? -7.923 -1.885 -3.102 1.00 93.44 234 VAL A N 1
ATOM 1809 C CA . VAL A 1 234 ? -9.215 -2.269 -2.521 1.00 93.44 234 VAL A CA 1
ATOM 1810 C C . VAL A 1 234 ? -10.414 -1.995 -3.427 1.00 93.44 234 VAL A C 1
ATOM 1812 O O . VAL A 1 234 ? -11.522 -2.415 -3.101 1.00 93.44 234 VAL A O 1
ATOM 1815 N N . SER A 1 235 ? -10.220 -1.279 -4.537 1.00 90.75 235 SER A N 1
ATOM 1816 C CA . SER A 1 235 ? -11.319 -0.896 -5.422 1.00 90.75 235 SER A CA 1
ATOM 1817 C C . SER A 1 235 ? -11.947 -2.127 -6.090 1.00 90.75 235 SER A C 1
ATOM 1819 O O . SER A 1 235 ? -11.206 -2.986 -6.582 1.00 90.75 235 SER A O 1
ATOM 1821 N N . PRO A 1 236 ? -13.291 -2.205 -6.164 1.00 90.88 236 PRO A N 1
ATOM 1822 C CA . PRO A 1 236 ? -13.974 -3.229 -6.947 1.00 90.88 236 PRO A CA 1
ATOM 1823 C C . PRO A 1 236 ? -13.522 -3.204 -8.410 1.00 90.88 236 PRO A C 1
ATOM 1825 O O . PRO A 1 236 ? -13.350 -2.131 -8.995 1.00 90.88 236 PRO A O 1
ATOM 1828 N N . THR A 1 237 ? -13.350 -4.385 -9.004 1.00 91.25 237 THR A N 1
ATOM 1829 C CA . THR A 1 237 ? -12.847 -4.549 -10.377 1.00 91.25 237 THR A CA 1
ATOM 1830 C C . THR A 1 237 ? -13.751 -3.903 -11.422 1.00 91.25 237 THR A C 1
ATOM 1832 O O . THR A 1 237 ? -13.240 -3.376 -12.405 1.00 91.25 237 THR A O 1
ATOM 1835 N N . ASP A 1 238 ? -15.063 -3.859 -11.175 1.00 90.44 238 ASP A N 1
ATOM 1836 C CA . ASP A 1 238 ? -16.070 -3.363 -12.125 1.00 90.44 238 ASP A CA 1
ATOM 1837 C C . ASP A 1 238 ? -15.887 -1.880 -12.476 1.00 90.44 238 ASP A C 1
ATOM 1839 O O . ASP A 1 238 ? -16.162 -1.456 -13.594 1.00 90.44 238 ASP A O 1
ATOM 1843 N N . PHE A 1 239 ? -15.376 -1.086 -11.530 1.00 90.19 239 PHE A N 1
ATOM 1844 C CA . PHE A 1 239 ? -15.179 0.360 -11.697 1.00 90.19 239 PHE A CA 1
ATOM 1845 C C . PHE A 1 239 ? -13.707 0.753 -11.818 1.00 90.19 239 PHE A C 1
ATOM 1847 O O . PHE A 1 239 ? -13.391 1.931 -11.995 1.00 90.19 239 PHE A O 1
ATOM 1854 N N . LEU A 1 240 ? -12.792 -0.209 -11.681 1.00 93.31 240 LEU A N 1
ATOM 1855 C CA . LEU A 1 240 ? -11.364 0.066 -11.624 1.00 93.31 240 LEU A CA 1
ATOM 1856 C C . LEU A 1 240 ? -10.831 0.714 -12.919 1.00 93.31 240 LEU A C 1
ATOM 1858 O O . LEU A 1 240 ? -10.163 1.739 -12.783 1.00 93.31 240 LEU A O 1
ATOM 1862 N N . PRO A 1 241 ? -11.145 0.222 -14.140 1.00 94.12 241 PRO A N 1
ATOM 1863 C CA . PRO A 1 241 ? -10.721 0.872 -15.386 1.00 94.12 241 PRO A CA 1
ATOM 1864 C C . PRO A 1 241 ? -11.094 2.353 -15.449 1.00 94.12 241 PRO A C 1
ATOM 1866 O O . PRO A 1 241 ? -10.235 3.221 -15.575 1.00 94.12 241 PRO A O 1
ATOM 1869 N N . GLN A 1 242 ? -12.379 2.650 -15.241 1.00 93.69 242 GLN A N 1
ATOM 1870 C CA . GLN A 1 242 ? -12.898 4.011 -15.300 1.00 93.69 242 GLN A CA 1
ATOM 1871 C C . GLN A 1 242 ? -12.203 4.929 -14.285 1.00 93.69 242 GLN A C 1
ATOM 1873 O O . GLN A 1 242 ? -11.833 6.053 -14.615 1.00 93.69 242 GLN A O 1
ATOM 1878 N N . ARG A 1 243 ? -12.005 4.457 -13.047 1.00 92.81 243 ARG A N 1
ATOM 1879 C CA . ARG A 1 243 ? -11.348 5.236 -11.984 1.00 92.81 243 ARG A CA 1
ATOM 1880 C C . ARG A 1 243 ? -9.878 5.502 -12.284 1.00 92.81 243 ARG A C 1
ATOM 1882 O O . ARG A 1 243 ? -9.392 6.595 -11.986 1.00 92.81 243 ARG A O 1
ATOM 1889 N N . LEU A 1 244 ? -9.177 4.516 -12.847 1.00 95.00 244 LEU A N 1
ATOM 1890 C CA . LEU A 1 244 ? -7.790 4.688 -13.265 1.00 95.00 244 LEU A CA 1
ATOM 1891 C C . LEU A 1 244 ? -7.688 5.812 -14.294 1.00 95.00 244 LEU A C 1
ATOM 1893 O O . LEU A 1 244 ? -6.931 6.756 -14.076 1.00 95.00 244 LEU A O 1
ATOM 1897 N N . ASP A 1 245 ? -8.499 5.760 -15.346 1.00 92.81 245 ASP A N 1
ATOM 1898 C CA . ASP A 1 245 ? -8.398 6.703 -16.458 1.00 92.81 245 ASP A CA 1
ATOM 1899 C C . ASP A 1 245 ? -8.889 8.109 -16.108 1.00 92.81 245 ASP A C 1
ATOM 1901 O O . ASP A 1 245 ? -8.272 9.095 -16.512 1.00 92.81 245 ASP A O 1
ATOM 1905 N N . GLN A 1 246 ? -9.979 8.219 -15.345 1.00 92.44 246 GLN A N 1
ATOM 1906 C CA . GLN A 1 246 ? -10.638 9.504 -15.090 1.00 92.44 246 GLN A CA 1
ATOM 1907 C C . GLN A 1 246 ? -10.076 10.257 -13.883 1.00 92.44 246 GLN A C 1
ATOM 1909 O O . GLN A 1 246 ? -10.179 11.482 -13.841 1.00 92.44 246 GLN A O 1
ATOM 1914 N N . THR A 1 247 ? -9.490 9.560 -12.905 1.00 92.81 247 THR A N 1
ATOM 1915 C CA . THR A 1 247 ? -9.107 10.187 -11.629 1.00 92.81 247 THR A CA 1
ATOM 1916 C C . THR A 1 247 ? -7.681 9.850 -11.219 1.00 92.81 247 THR A C 1
ATOM 1918 O O . THR A 1 247 ? -6.859 10.751 -11.062 1.00 92.81 247 THR A O 1
ATOM 1921 N N . VAL A 1 248 ? -7.350 8.563 -11.080 1.00 94.62 248 VAL A N 1
ATOM 1922 C CA . VAL A 1 248 ? -6.078 8.151 -10.462 1.00 94.62 248 VAL A CA 1
ATOM 1923 C C . VAL A 1 248 ? -4.881 8.506 -11.343 1.00 94.62 248 VAL A C 1
ATOM 1925 O O . VAL A 1 248 ? -3.955 9.166 -10.881 1.00 94.62 248 VAL A O 1
ATOM 1928 N N . LEU A 1 249 ? -4.879 8.098 -12.615 1.00 94.69 249 LEU A N 1
ATOM 1929 C CA . LEU A 1 249 ? -3.755 8.358 -13.516 1.00 94.69 249 LEU A CA 1
ATOM 1930 C C . LEU A 1 249 ? -3.586 9.854 -13.827 1.00 94.69 249 LEU A C 1
ATOM 1932 O O . LEU A 1 249 ? -2.452 10.329 -13.753 1.00 94.69 249 LEU A O 1
ATOM 1936 N N . PRO A 1 250 ? -4.652 10.630 -14.127 1.00 93.25 250 PRO A N 1
ATOM 1937 C CA . PRO A 1 250 ? -4.534 12.079 -14.271 1.00 93.25 250 PRO A CA 1
ATOM 1938 C C . PRO A 1 250 ? -3.904 12.759 -13.055 1.00 93.25 250 PRO A C 1
ATOM 1940 O O . PRO A 1 250 ? -3.070 13.643 -13.234 1.00 93.25 250 PRO A O 1
ATOM 1943 N N . PHE A 1 251 ? -4.257 12.331 -11.838 1.00 90.81 251 PHE A N 1
ATOM 1944 C CA . PHE A 1 251 ? -3.667 12.862 -10.612 1.00 90.81 251 PHE A CA 1
ATOM 1945 C C . PHE A 1 251 ? -2.186 12.490 -10.488 1.00 90.81 251 PHE A C 1
ATOM 1947 O O . PHE A 1 251 ? -1.334 13.357 -10.308 1.00 90.81 251 PHE A O 1
ATOM 1954 N N . LEU A 1 252 ? -1.854 11.203 -10.624 1.00 90.31 252 LEU A N 1
ATOM 1955 C CA . LEU A 1 252 ? -0.484 10.715 -10.457 1.00 90.31 252 LEU A CA 1
ATOM 1956 C C . LEU A 1 252 ? 0.495 11.384 -11.431 1.00 90.31 252 LEU A C 1
ATOM 1958 O O . LEU A 1 252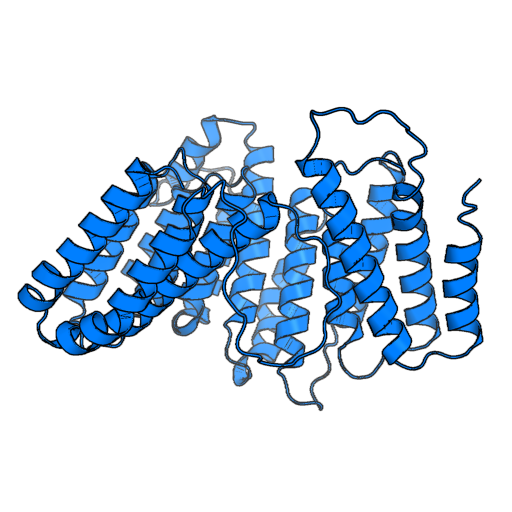 ? 1.616 11.715 -11.040 1.00 90.31 252 LEU A O 1
ATOM 1962 N N . ARG A 1 253 ? 0.064 11.662 -12.666 1.00 88.62 253 ARG A N 1
ATOM 1963 C CA . ARG A 1 253 ? 0.879 12.345 -13.685 1.00 88.62 253 ARG A CA 1
ATOM 1964 C C . ARG A 1 253 ? 1.355 13.742 -13.281 1.00 88.62 253 ARG A C 1
ATOM 1966 O O . ARG A 1 253 ? 2.340 14.224 -13.829 1.00 88.62 253 ARG A O 1
ATOM 1973 N N . GLN A 1 254 ? 0.692 14.387 -12.323 1.00 82.94 254 GLN A N 1
ATOM 1974 C CA . GLN A 1 254 ? 1.045 15.735 -11.866 1.00 82.94 254 GLN A CA 1
ATOM 1975 C C . GLN A 1 254 ? 2.264 15.748 -10.927 1.00 82.94 254 GLN A C 1
ATOM 1977 O O . GLN A 1 254 ? 2.833 16.810 -10.677 1.00 82.94 254 GLN A O 1
ATOM 1982 N N . TYR A 1 255 ? 2.702 14.587 -10.425 1.00 72.44 255 TYR A N 1
ATOM 1983 C CA . TYR A 1 255 ? 3.692 14.489 -9.354 1.00 72.44 255 TYR A CA 1
ATOM 1984 C C . TYR A 1 255 ? 4.855 13.567 -9.735 1.00 72.44 255 TYR A C 1
ATOM 1986 O O . TYR A 1 255 ? 4.760 12.347 -9.600 1.00 72.44 255 TYR A O 1
ATOM 1994 N N . MET A 1 256 ? 5.970 14.148 -10.203 1.00 64.88 256 MET A N 1
ATOM 1995 C CA . MET A 1 256 ? 7.106 13.362 -10.715 1.00 64.88 256 MET A CA 1
ATOM 1996 C C . MET A 1 256 ? 8.510 13.802 -10.258 1.00 64.88 256 MET A C 1
ATOM 1998 O O . MET A 1 256 ? 9.467 13.090 -10.550 1.00 64.88 256 MET A O 1
ATOM 2002 N N . ASN A 1 257 ? 8.677 14.911 -9.530 1.00 70.94 257 ASN A N 1
ATOM 2003 C CA . ASN A 1 257 ? 10.003 15.547 -9.416 1.00 70.94 257 ASN A CA 1
ATOM 2004 C C . ASN A 1 257 ? 10.792 15.230 -8.132 1.00 70.94 257 ASN A C 1
ATOM 2006 O O . ASN A 1 257 ? 12.020 15.199 -8.170 1.00 70.94 257 ASN A O 1
ATOM 2010 N N . ASP A 1 258 ? 10.138 14.979 -6.998 1.00 85.88 258 ASP A N 1
ATOM 2011 C CA . ASP A 1 258 ? 10.845 14.759 -5.726 1.00 85.88 258 ASP A CA 1
ATOM 2012 C C . ASP A 1 258 ? 11.141 13.272 -5.486 1.00 85.88 258 ASP A C 1
ATOM 2014 O O . ASP A 1 258 ? 10.281 12.427 -5.734 1.00 85.88 258 ASP A O 1
ATOM 2018 N N . VAL A 1 259 ? 12.320 12.946 -4.935 1.00 87.19 259 VAL A N 1
ATOM 2019 C CA . VAL A 1 259 ? 12.769 11.556 -4.670 1.00 87.19 259 VAL A CA 1
ATOM 2020 C C . VAL A 1 259 ? 11.719 10.758 -3.897 1.00 87.19 259 VAL A C 1
ATOM 2022 O O . VAL A 1 259 ? 11.281 9.701 -4.337 1.00 87.19 259 VAL A O 1
ATOM 2025 N N . VAL A 1 260 ? 11.248 11.301 -2.778 1.00 88.81 260 VAL A N 1
ATOM 2026 C CA . VAL A 1 260 ? 10.306 10.612 -1.885 1.00 88.81 260 VAL A CA 1
ATOM 2027 C C . VAL A 1 260 ? 8.920 10.449 -2.523 1.00 88.81 260 VAL A C 1
ATOM 2029 O O . VAL A 1 260 ? 8.198 9.487 -2.266 1.00 88.81 260 VAL A O 1
ATOM 2032 N N . VAL A 1 261 ? 8.532 11.387 -3.386 1.00 91.31 261 VAL A N 1
ATOM 2033 C CA . VAL A 1 261 ? 7.279 11.309 -4.150 1.00 91.31 261 VAL A CA 1
ATOM 2034 C C . VAL A 1 261 ? 7.408 10.267 -5.252 1.00 91.31 261 VAL A C 1
ATOM 2036 O O . VAL A 1 261 ? 6.465 9.526 -5.499 1.00 91.31 261 VAL A O 1
ATOM 2039 N N . ARG A 1 262 ? 8.583 10.159 -5.873 1.00 90.25 262 ARG A N 1
ATOM 2040 C CA . ARG A 1 262 ? 8.906 9.138 -6.868 1.00 90.25 262 ARG A CA 1
ATOM 2041 C C . ARG A 1 262 ? 8.920 7.736 -6.267 1.00 90.25 262 ARG A C 1
ATOM 2043 O O . ARG A 1 262 ? 8.375 6.828 -6.882 1.00 90.25 262 ARG A O 1
ATOM 2050 N N . GLU A 1 263 ? 9.463 7.556 -5.065 1.00 91.19 263 GLU A N 1
ATOM 2051 C CA . GLU A 1 263 ? 9.353 6.297 -4.311 1.00 91.19 263 GLU A CA 1
ATOM 2052 C C . GLU A 1 263 ? 7.886 5.895 -4.115 1.00 91.19 263 GLU A C 1
ATOM 2054 O O . GLU A 1 263 ? 7.475 4.812 -4.537 1.00 91.19 263 GLU A O 1
ATOM 2059 N N . ALA A 1 264 ? 7.077 6.816 -3.582 1.00 94.25 264 ALA A N 1
ATOM 2060 C CA . ALA A 1 264 ? 5.639 6.633 -3.418 1.00 94.25 264 ALA A CA 1
ATOM 2061 C C . ALA A 1 264 ? 4.931 6.304 -4.743 1.00 94.25 264 ALA A C 1
ATOM 2063 O O . ALA A 1 264 ? 4.040 5.456 -4.789 1.00 94.25 264 ALA A O 1
ATOM 2064 N N . HIS A 1 265 ? 5.336 6.957 -5.831 1.00 94.12 265 HIS A N 1
ATOM 2065 C CA . HIS A 1 265 ? 4.773 6.757 -7.159 1.00 94.12 265 HIS A CA 1
ATOM 2066 C C . HIS A 1 265 ? 5.116 5.368 -7.714 1.00 94.12 265 HIS A C 1
ATOM 2068 O O . HIS A 1 265 ? 4.249 4.698 -8.267 1.00 94.12 265 HIS A O 1
ATOM 2074 N N . LEU A 1 266 ? 6.349 4.889 -7.530 1.00 94.38 266 LEU A N 1
ATOM 2075 C CA . LEU A 1 266 ? 6.759 3.538 -7.928 1.00 94.38 266 LEU A CA 1
ATOM 2076 C C . LEU A 1 266 ? 5.999 2.459 -7.141 1.00 94.38 266 LEU A C 1
ATOM 2078 O O . LEU A 1 266 ? 5.558 1.467 -7.725 1.00 94.38 266 LEU A O 1
ATOM 2082 N N . GLU A 1 267 ? 5.778 2.666 -5.842 1.00 95.19 267 GLU A N 1
ATOM 2083 C CA . GLU A 1 267 ? 4.909 1.793 -5.043 1.00 95.19 267 GLU A CA 1
ATOM 2084 C C . GLU A 1 267 ? 3.449 1.830 -5.527 1.00 95.19 267 GLU A C 1
ATOM 2086 O O . GLU A 1 267 ? 2.810 0.781 -5.646 1.00 95.19 267 GLU A O 1
ATOM 2091 N N . ALA A 1 268 ? 2.922 3.011 -5.866 1.00 96.88 268 ALA A N 1
ATOM 2092 C CA . ALA A 1 268 ? 1.588 3.150 -6.444 1.00 96.88 268 ALA A CA 1
ATOM 2093 C C . ALA A 1 268 ? 1.468 2.422 -7.792 1.00 96.88 268 ALA A C 1
ATOM 2095 O O . ALA A 1 268 ? 0.504 1.687 -7.994 1.00 96.88 268 ALA A O 1
ATOM 2096 N N . ILE A 1 269 ? 2.464 2.532 -8.678 1.00 96.94 269 ILE A N 1
ATOM 2097 C CA . ILE A 1 269 ? 2.526 1.786 -9.946 1.00 96.94 269 ILE A CA 1
ATOM 2098 C C . ILE A 1 269 ? 2.488 0.276 -9.691 1.00 96.94 269 ILE A C 1
ATOM 2100 O O . ILE A 1 269 ? 1.732 -0.440 -10.348 1.00 96.94 269 ILE A O 1
ATOM 2104 N N . HIS A 1 270 ? 3.279 -0.219 -8.734 1.00 96.69 270 HIS A N 1
ATOM 2105 C CA . HIS A 1 270 ? 3.277 -1.633 -8.361 1.00 96.69 270 HIS A CA 1
ATOM 2106 C C . HIS A 1 270 ? 1.874 -2.107 -7.945 1.00 96.69 270 HIS A C 1
ATOM 2108 O O . HIS A 1 270 ? 1.397 -3.128 -8.447 1.00 96.69 270 HIS A O 1
ATOM 2114 N N . MET A 1 271 ? 1.201 -1.343 -7.081 1.00 97.88 271 MET A N 1
ATOM 2115 C CA . MET A 1 271 ? -0.157 -1.626 -6.608 1.00 97.88 271 MET A CA 1
ATOM 2116 C C . MET A 1 271 ? -1.212 -1.539 -7.722 1.00 97.88 271 MET A C 1
ATOM 2118 O O . MET A 1 271 ? -2.105 -2.387 -7.798 1.00 97.88 271 MET A O 1
ATOM 2122 N N . ILE A 1 272 ? -1.099 -0.554 -8.618 1.00 97.38 272 ILE A N 1
ATOM 2123 C CA . ILE A 1 272 ? -1.973 -0.415 -9.789 1.00 97.38 272 ILE A CA 1
ATOM 2124 C C . ILE A 1 272 ? -1.821 -1.632 -10.696 1.00 97.38 272 ILE A C 1
ATOM 2126 O O . ILE A 1 272 ? -2.821 -2.249 -11.047 1.00 97.38 272 ILE A O 1
ATOM 2130 N N . ALA A 1 273 ? -0.590 -2.037 -11.014 1.00 96.81 273 ALA A N 1
ATOM 2131 C CA . ALA A 1 273 ? -0.333 -3.202 -11.853 1.00 96.81 273 ALA A CA 1
ATOM 2132 C C . ALA A 1 273 ? -0.907 -4.495 -11.242 1.00 96.81 273 ALA A C 1
ATOM 2134 O O . ALA A 1 273 ? -1.567 -5.259 -11.940 1.00 96.81 273 ALA A O 1
ATOM 2135 N N . GLN A 1 274 ? -0.744 -4.715 -9.933 1.00 95.44 274 GLN A N 1
ATOM 2136 C CA . GLN A 1 274 ? -1.372 -5.850 -9.239 1.00 95.44 274 GLN A CA 1
ATOM 2137 C C . GLN A 1 274 ? -2.903 -5.795 -9.255 1.00 95.44 274 GLN A C 1
ATOM 2139 O O . GLN A 1 274 ? -3.573 -6.823 -9.276 1.00 95.44 274 GLN A O 1
ATOM 2144 N N . SER A 1 275 ? -3.475 -4.595 -9.221 1.00 95.62 275 SER A N 1
ATOM 2145 C CA . SER A 1 275 ? -4.927 -4.425 -9.236 1.00 95.62 275 SER A CA 1
ATOM 2146 C C . SER A 1 275 ? -5.496 -4.672 -10.626 1.00 95.62 275 SER A C 1
ATOM 2148 O O . SER A 1 275 ? -6.518 -5.342 -10.756 1.00 95.62 275 SER A O 1
ATOM 2150 N N . VAL A 1 276 ? -4.791 -4.189 -11.651 1.00 95.81 276 VAL A N 1
ATOM 2151 C CA . VAL A 1 276 ? -5.079 -4.417 -13.067 1.00 95.81 276 VAL A CA 1
ATOM 2152 C C . VAL A 1 276 ? -4.973 -5.896 -13.428 1.00 95.81 276 VAL A C 1
ATOM 2154 O O . VAL A 1 276 ? -5.797 -6.374 -14.197 1.00 95.81 276 VAL A O 1
ATOM 2157 N N . SER A 1 277 ? -4.037 -6.657 -12.849 1.00 93.44 277 SER A N 1
ATOM 2158 C CA . SER A 1 277 ? -3.913 -8.095 -13.140 1.00 93.44 277 SER A CA 1
ATOM 2159 C C . SER A 1 277 ? -5.098 -8.940 -12.655 1.00 93.44 277 SER A C 1
ATOM 2161 O O . SER A 1 277 ? -5.160 -10.125 -12.967 1.00 93.44 277 SER A O 1
ATOM 2163 N N . ARG A 1 278 ? -6.025 -8.356 -11.882 1.00 92.94 278 ARG A N 1
ATOM 2164 C CA . ARG A 1 278 ? -7.300 -8.982 -11.488 1.00 92.94 278 ARG A CA 1
ATOM 2165 C C . ARG A 1 278 ? -8.426 -8.732 -12.492 1.00 92.94 278 ARG A C 1
ATOM 2167 O O . ARG A 1 278 ? -9.493 -9.320 -12.347 1.00 92.94 278 ARG A O 1
ATOM 2174 N N . LEU A 1 27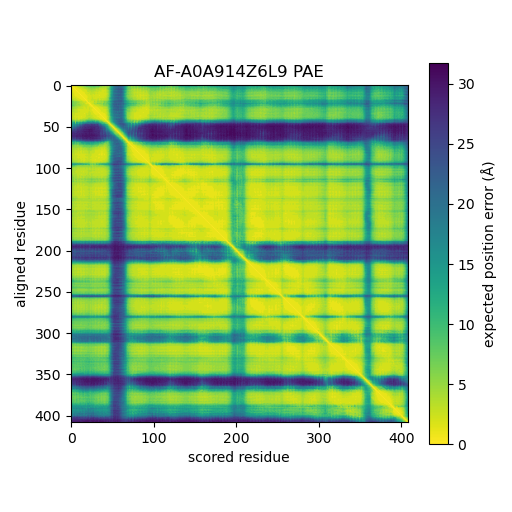9 ? -8.226 -7.821 -13.443 1.00 91.50 279 LEU A N 1
ATOM 2175 C CA . LEU A 1 279 ? -9.203 -7.528 -14.484 1.00 91.50 279 LEU A CA 1
ATOM 2176 C C . LEU A 1 279 ? -9.228 -8.657 -15.516 1.00 91.50 279 LEU A C 1
ATOM 2178 O O . LEU A 1 279 ? -8.314 -9.477 -15.598 1.00 91.50 279 LEU A O 1
ATOM 2182 N N . THR A 1 280 ? -10.306 -8.711 -16.294 1.00 83.12 280 THR A N 1
ATOM 2183 C CA . THR A 1 280 ? -10.468 -9.693 -17.369 1.00 83.12 280 THR A CA 1
ATOM 2184 C C . THR A 1 280 ? -9.300 -9.629 -18.350 1.00 83.12 280 THR A C 1
ATOM 2186 O O . THR A 1 280 ? -8.802 -8.542 -18.632 1.00 83.12 280 THR A O 1
ATOM 2189 N N . ASN A 1 281 ? -8.934 -10.763 -18.949 1.00 77.62 281 ASN A N 1
ATOM 2190 C CA . ASN A 1 281 ? -7.819 -10.844 -19.904 1.00 77.62 281 ASN A CA 1
ATOM 2191 C C . ASN A 1 281 ? -7.970 -9.925 -21.134 1.00 77.62 281 ASN A C 1
ATOM 2193 O O . ASN A 1 281 ? -6.973 -9.615 -21.780 1.00 77.62 281 ASN A O 1
ATOM 2197 N N . ASP A 1 282 ? -9.189 -9.478 -21.449 1.00 83.56 282 ASP A N 1
ATOM 2198 C CA . ASP A 1 282 ? -9.452 -8.548 -22.554 1.00 83.56 282 ASP A CA 1
ATOM 2199 C C . ASP A 1 282 ? -9.117 -7.088 -22.210 1.00 83.56 282 ASP A C 1
ATOM 2201 O O . ASP A 1 282 ? -8.969 -6.256 -23.108 1.00 83.56 282 ASP A O 1
ATOM 2205 N N . TYR A 1 283 ? -8.978 -6.761 -20.921 1.00 90.12 283 TYR A N 1
ATOM 2206 C CA . TYR A 1 283 ? -8.606 -5.420 -20.498 1.00 90.12 283 TYR A CA 1
ATOM 2207 C C . TYR A 1 283 ? -7.131 -5.159 -20.794 1.00 90.12 283 TYR A C 1
ATOM 2209 O O . TYR A 1 283 ? -6.248 -5.911 -20.379 1.00 90.12 283 TYR A O 1
ATOM 2217 N N . ARG A 1 284 ? -6.863 -4.042 -21.471 1.00 91.06 284 ARG A N 1
ATOM 2218 C CA . ARG A 1 284 ? -5.510 -3.577 -21.766 1.00 91.06 284 ARG A CA 1
ATOM 2219 C C . ARG A 1 284 ? -5.219 -2.335 -20.957 1.00 91.06 284 ARG A C 1
ATOM 2221 O O . ARG A 1 284 ? -5.997 -1.389 -20.938 1.00 91.06 284 ARG A O 1
ATOM 2228 N N . PHE A 1 285 ? -4.076 -2.348 -20.291 1.00 94.94 285 PHE A N 1
ATOM 2229 C CA . PHE A 1 285 ? -3.649 -1.213 -19.497 1.00 94.94 285 PHE A CA 1
ATOM 2230 C C . PHE A 1 285 ? -2.801 -0.257 -20.331 1.00 94.94 285 PHE A C 1
ATOM 2232 O O . PHE A 1 285 ? -1.581 -0.401 -20.404 1.00 94.94 285 PHE A O 1
ATOM 2239 N N . ASP A 1 286 ? -3.451 0.723 -20.953 1.00 92.38 286 ASP A N 1
ATOM 2240 C CA . ASP A 1 286 ? -2.814 1.634 -21.913 1.00 92.38 286 ASP A CA 1
ATOM 2241 C C . ASP A 1 286 ? -1.664 2.449 -21.298 1.00 92.38 286 ASP A C 1
ATOM 2243 O O . ASP A 1 286 ? -0.623 2.653 -21.926 1.00 92.38 286 ASP A O 1
ATOM 2247 N N . ALA A 1 287 ? -1.781 2.827 -20.020 1.00 94.62 287 ALA A N 1
ATOM 2248 C CA . ALA A 1 287 ? -0.736 3.553 -19.295 1.00 94.62 287 ALA A CA 1
ATOM 2249 C C . ALA A 1 287 ? 0.488 2.691 -18.922 1.00 94.62 287 ALA A C 1
ATOM 2251 O O . ALA A 1 287 ? 1.460 3.207 -18.368 1.00 94.62 287 ALA A O 1
ATOM 2252 N N . ARG A 1 288 ? 0.501 1.384 -19.228 1.00 95.12 288 ARG A N 1
ATOM 2253 C CA . ARG A 1 288 ? 1.627 0.492 -18.904 1.00 95.12 288 ARG A CA 1
ATOM 2254 C C . ARG A 1 288 ? 2.951 1.006 -19.464 1.00 95.12 288 ARG A C 1
ATOM 2256 O O . ARG A 1 288 ? 3.949 1.017 -18.748 1.00 95.12 288 ARG A O 1
ATOM 2263 N N . TYR A 1 289 ? 2.974 1.416 -20.730 1.00 93.38 289 TYR A N 1
ATOM 2264 C CA . TYR A 1 289 ? 4.203 1.864 -21.392 1.00 93.38 289 TYR A CA 1
ATOM 2265 C C . TYR A 1 289 ? 4.696 3.203 -20.847 1.00 93.38 289 TYR A C 1
ATOM 2267 O O . TYR A 1 289 ? 5.898 3.389 -20.665 1.00 93.38 289 TYR A O 1
ATOM 2275 N N . GLU A 1 290 ? 3.766 4.098 -20.514 1.00 92.94 290 GLU A N 1
ATOM 2276 C CA . GLU A 1 290 ? 4.056 5.345 -19.808 1.00 92.94 290 GLU A CA 1
ATOM 2277 C C . GLU A 1 290 ? 4.734 5.056 -18.458 1.00 92.94 290 GLU A C 1
ATOM 2279 O O . GLU A 1 290 ? 5.800 5.599 -18.170 1.00 92.94 290 GLU A O 1
ATOM 2284 N N . MET A 1 291 ? 4.192 4.121 -17.672 1.00 94.62 291 MET A N 1
ATOM 2285 C CA . MET A 1 291 ? 4.762 3.722 -16.380 1.00 94.62 291 MET A CA 1
ATOM 2286 C C . MET A 1 291 ? 6.125 3.032 -16.510 1.00 94.62 291 MET A C 1
ATOM 2288 O O . MET A 1 291 ? 7.032 3.300 -15.723 1.00 94.62 291 MET A O 1
ATOM 2292 N N . LEU A 1 292 ? 6.307 2.167 -17.513 1.00 93.94 292 LEU A N 1
ATOM 2293 C CA . LEU A 1 292 ? 7.610 1.560 -17.807 1.00 93.94 292 LEU A CA 1
ATOM 2294 C C . LEU A 1 292 ? 8.643 2.621 -18.204 1.00 93.94 292 LEU A C 1
ATOM 2296 O O . LEU A 1 292 ? 9.798 2.546 -17.782 1.00 93.94 292 LEU A O 1
ATOM 2300 N N . SER A 1 293 ? 8.233 3.625 -18.981 1.00 92.25 293 SER A N 1
ATOM 2301 C CA . SER A 1 293 ? 9.079 4.772 -19.310 1.00 92.25 293 SER A CA 1
ATOM 2302 C C . SER A 1 293 ? 9.466 5.549 -18.050 1.00 92.25 293 SER A C 1
ATOM 2304 O O . SER A 1 293 ? 10.651 5.789 -17.823 1.00 92.25 293 SER A O 1
ATOM 2306 N N . TYR A 1 294 ? 8.500 5.835 -17.173 1.00 90.81 294 TYR A N 1
ATOM 2307 C CA . TYR A 1 294 ? 8.739 6.504 -15.894 1.00 90.81 294 TYR A CA 1
ATOM 2308 C C . TYR A 1 294 ? 9.756 5.761 -15.016 1.00 90.81 294 TYR A C 1
ATOM 2310 O O . TYR A 1 294 ? 10.658 6.386 -14.456 1.00 90.81 294 TYR A O 1
ATOM 2318 N N . ILE A 1 295 ? 9.666 4.427 -14.938 1.00 91.44 295 ILE A N 1
ATOM 2319 C CA . ILE A 1 295 ? 10.639 3.590 -14.219 1.00 91.44 295 ILE A CA 1
ATOM 2320 C C . ILE A 1 295 ? 12.042 3.754 -14.814 1.00 91.44 295 ILE A C 1
ATOM 2322 O O . ILE A 1 295 ? 12.996 3.994 -14.074 1.00 91.44 295 ILE A O 1
ATOM 2326 N N . LYS A 1 296 ? 12.182 3.651 -16.142 1.00 90.44 296 LYS A N 1
ATOM 2327 C CA . LYS A 1 296 ? 13.485 3.783 -16.816 1.00 90.44 296 LYS A CA 1
ATOM 2328 C C . LYS A 1 296 ? 14.109 5.154 -16.586 1.00 90.44 296 LYS A C 1
ATOM 2330 O O . LYS A 1 296 ? 15.293 5.231 -16.259 1.00 90.44 296 LYS A O 1
ATOM 2335 N N . VAL A 1 297 ? 13.315 6.213 -16.738 1.00 85.81 297 VAL A N 1
ATOM 2336 C CA . VAL A 1 297 ? 13.742 7.598 -16.508 1.00 85.81 297 VAL A CA 1
ATOM 2337 C C . VAL A 1 297 ? 14.146 7.782 -15.048 1.00 85.81 297 VAL A C 1
ATOM 2339 O O . VAL A 1 297 ? 15.256 8.223 -14.783 1.00 85.81 297 VAL A O 1
ATOM 2342 N N . GLY A 1 298 ? 13.317 7.341 -14.098 1.00 79.62 298 GLY A N 1
ATOM 2343 C CA . GLY A 1 298 ? 13.603 7.470 -12.669 1.00 79.62 298 GLY A CA 1
ATOM 2344 C C . GLY A 1 298 ? 14.869 6.742 -12.228 1.00 79.62 298 GLY A C 1
ATOM 2345 O O . GLY A 1 298 ? 15.666 7.300 -11.482 1.00 79.62 298 GLY A O 1
ATOM 2346 N N . VAL A 1 299 ? 15.100 5.525 -12.722 1.00 83.19 299 VAL A N 1
ATOM 2347 C CA . VAL A 1 299 ? 16.345 4.805 -12.432 1.00 83.19 299 VAL A CA 1
ATOM 2348 C C . VAL A 1 299 ? 17.532 5.480 -13.123 1.00 83.19 299 VAL A C 1
ATOM 2350 O O . VAL A 1 299 ? 18.574 5.643 -12.505 1.00 83.19 299 VAL A O 1
ATOM 2353 N N . THR A 1 300 ? 17.402 5.920 -14.375 1.00 84.25 300 THR A N 1
ATOM 2354 C CA . THR A 1 300 ? 18.536 6.499 -15.113 1.00 84.25 300 THR A CA 1
ATOM 2355 C C . THR A 1 300 ? 18.929 7.879 -14.583 1.00 84.25 300 THR A C 1
ATOM 2357 O O . THR A 1 300 ? 20.108 8.124 -14.352 1.00 84.25 300 THR A O 1
ATOM 2360 N N . GLU A 1 301 ? 17.975 8.787 -14.383 1.00 79.88 301 GLU A N 1
ATOM 2361 C CA . GLU A 1 301 ? 18.249 10.165 -13.966 1.00 79.88 301 GLU A CA 1
ATOM 2362 C C . GLU A 1 301 ? 18.819 10.238 -12.550 1.00 79.88 301 GLU A C 1
ATOM 2364 O O . GLU A 1 301 ? 19.798 10.950 -12.345 1.00 79.88 301 GLU A O 1
ATOM 2369 N N . TYR A 1 302 ? 18.261 9.486 -11.595 1.00 69.44 302 TYR A N 1
ATOM 2370 C CA . TYR A 1 302 ? 18.668 9.583 -10.189 1.00 69.44 302 TYR A CA 1
ATOM 2371 C C . TYR A 1 302 ? 19.880 8.720 -9.874 1.00 69.44 302 TYR A C 1
ATOM 2373 O O . TYR A 1 302 ? 20.774 9.178 -9.175 1.00 69.44 302 TYR A O 1
ATOM 2381 N N . VAL A 1 303 ? 19.987 7.512 -10.437 1.00 69.50 303 VAL A N 1
ATOM 2382 C CA . VAL A 1 303 ? 21.177 6.684 -10.184 1.00 69.50 303 VAL A CA 1
ATOM 2383 C C . VAL A 1 303 ? 22.427 7.298 -10.810 1.00 69.50 303 VAL A C 1
ATOM 2385 O O . VAL A 1 303 ? 23.512 7.114 -10.280 1.00 69.50 303 VAL A O 1
ATOM 2388 N N . ASN A 1 304 ? 22.306 8.059 -11.904 1.00 71.19 304 ASN A N 1
ATOM 2389 C CA . ASN A 1 304 ? 23.450 8.798 -12.449 1.00 71.19 304 ASN A CA 1
ATOM 2390 C C . ASN A 1 304 ? 23.855 10.013 -11.590 1.00 71.19 304 ASN A C 1
ATOM 2392 O O . ASN A 1 304 ? 24.946 10.540 -11.791 1.00 71.19 304 ASN A O 1
ATOM 2396 N N . GLN A 1 305 ? 22.985 10.481 -10.690 1.00 68.12 305 GLN A N 1
ATOM 2397 C CA . GLN A 1 305 ? 23.264 11.585 -9.762 1.00 68.12 305 GLN A CA 1
ATOM 2398 C C . GLN A 1 305 ? 23.807 11.095 -8.411 1.00 68.12 305 GLN A C 1
ATOM 2400 O O . GLN A 1 305 ? 24.308 11.898 -7.628 1.00 68.12 305 GLN A O 1
ATOM 2405 N N . GLU A 1 306 ? 23.715 9.794 -8.142 1.00 68.12 306 GLU A N 1
ATOM 2406 C CA . GLU A 1 306 ? 24.173 9.156 -6.911 1.00 68.12 306 GLU A CA 1
ATOM 2407 C C . GLU A 1 306 ? 25.453 8.355 -7.141 1.00 68.12 306 GLU A C 1
ATOM 2409 O O . GLU A 1 306 ? 25.804 8.008 -8.271 1.00 68.12 306 GLU A O 1
ATOM 2414 N N . ASP A 1 307 ? 26.141 8.020 -6.049 1.00 66.00 307 ASP A N 1
ATOM 2415 C CA . ASP A 1 307 ? 27.200 7.021 -6.111 1.00 66.00 307 ASP A CA 1
ATOM 2416 C C . ASP A 1 307 ? 26.599 5.680 -6.600 1.00 66.00 307 ASP A C 1
ATOM 2418 O O . ASP A 1 307 ? 25.634 5.173 -6.006 1.00 66.00 307 ASP A O 1
ATOM 2422 N N . PRO A 1 308 ? 27.125 5.081 -7.687 1.00 63.03 308 PRO A N 1
ATOM 2423 C CA . PRO A 1 308 ? 26.634 3.812 -8.216 1.00 63.03 308 PRO A CA 1
ATOM 2424 C C . PRO A 1 308 ? 26.648 2.654 -7.209 1.00 63.03 308 PR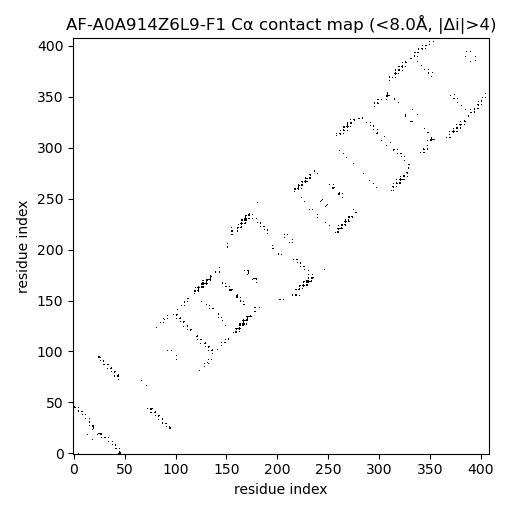O A C 1
ATOM 2426 O O . PRO A 1 308 ? 25.904 1.686 -7.426 1.00 63.03 308 PRO A O 1
ATOM 2429 N N . GLU A 1 309 ? 27.467 2.756 -6.157 1.00 64.38 309 GLU A N 1
ATOM 2430 C CA . GLU A 1 309 ? 27.691 1.747 -5.117 1.00 64.38 309 GLU A CA 1
ATOM 2431 C C . GLU A 1 309 ? 26.860 1.991 -3.842 1.00 64.38 309 GLU A C 1
ATOM 2433 O O . GLU A 1 309 ? 26.692 1.069 -3.047 1.00 64.38 309 GLU A O 1
ATOM 2438 N N . MET A 1 310 ? 26.260 3.178 -3.665 1.00 63.44 310 MET A N 1
ATOM 2439 C CA . MET A 1 310 ? 25.431 3.498 -2.495 1.00 63.44 310 MET A CA 1
ATOM 2440 C C . MET A 1 310 ? 23.925 3.468 -2.789 1.00 63.44 310 MET A C 1
ATOM 2442 O O . MET A 1 310 ? 23.461 3.736 -3.900 1.00 63.44 310 MET A O 1
ATOM 2446 N N . LEU A 1 311 ? 23.146 3.168 -1.746 1.00 68.44 311 LEU A N 1
ATOM 2447 C CA . LEU A 1 311 ? 21.687 3.262 -1.725 1.00 68.44 311 LEU A CA 1
ATOM 2448 C C . LEU A 1 311 ? 21.269 4.399 -0.786 1.00 68.44 311 LEU A C 1
ATOM 2450 O O . LEU A 1 311 ? 21.052 4.185 0.402 1.00 68.44 311 LEU A O 1
ATOM 2454 N N . SER A 1 312 ? 21.161 5.619 -1.311 1.00 71.06 312 SER A N 1
ATOM 2455 C CA . SER A 1 312 ? 20.659 6.780 -0.556 1.00 71.06 312 SER A CA 1
ATOM 2456 C C . SER A 1 312 ? 19.133 6.888 -0.544 1.00 71.06 312 SER A C 1
ATOM 2458 O O . SER A 1 312 ? 18.582 7.716 0.179 1.00 71.06 312 SER A O 1
ATOM 2460 N N . ASN A 1 313 ? 18.444 6.067 -1.341 1.00 81.12 313 ASN A N 1
ATOM 2461 C CA . ASN A 1 313 ? 16.991 6.054 -1.468 1.00 81.12 313 ASN A CA 1
ATOM 2462 C C . ASN A 1 313 ? 16.475 4.665 -1.906 1.00 81.12 313 ASN A C 1
ATOM 2464 O O . ASN A 1 313 ? 17.244 3.760 -2.244 1.00 81.12 313 ASN A O 1
ATOM 2468 N N . TRP A 1 314 ? 15.153 4.512 -1.946 1.00 85.69 314 TRP A N 1
ATOM 2469 C CA . TRP A 1 314 ? 14.445 3.271 -2.259 1.00 85.69 314 TRP A CA 1
ATOM 2470 C C . TRP A 1 314 ? 13.999 3.162 -3.730 1.00 85.69 314 TRP A C 1
ATOM 2472 O O . TRP A 1 314 ? 13.303 2.210 -4.094 1.00 85.69 314 TRP A O 1
ATOM 2482 N N . ILE A 1 315 ? 14.401 4.093 -4.609 1.00 88.12 315 ILE A N 1
ATOM 2483 C CA . ILE A 1 315 ? 13.989 4.132 -6.026 1.00 88.12 315 ILE A CA 1
ATOM 2484 C C . ILE A 1 315 ? 14.345 2.822 -6.729 1.00 88.12 315 ILE A C 1
ATOM 2486 O O . ILE A 1 315 ? 13.501 2.260 -7.424 1.00 88.12 315 ILE A O 1
ATOM 2490 N N . ARG A 1 316 ? 15.567 2.301 -6.544 1.00 87.56 316 ARG A N 1
ATOM 2491 C CA . ARG A 1 316 ? 16.015 1.063 -7.215 1.00 87.56 316 ARG A CA 1
ATOM 2492 C C . ARG A 1 316 ? 15.178 -0.150 -6.780 1.00 87.56 316 ARG A C 1
ATOM 2494 O O . ARG A 1 316 ? 14.777 -0.945 -7.633 1.00 87.56 316 ARG A O 1
ATOM 2501 N N . LEU A 1 317 ? 14.853 -0.253 -5.487 1.00 88.00 317 LEU A N 1
ATOM 2502 C CA . LEU A 1 317 ? 13.979 -1.298 -4.940 1.00 88.00 317 LEU A CA 1
ATOM 2503 C C . LEU A 1 317 ? 12.570 -1.212 -5.536 1.00 88.00 317 LEU A C 1
ATOM 2505 O O . LEU A 1 317 ? 12.055 -2.189 -6.088 1.00 88.00 317 LEU A O 1
ATOM 2509 N N . PHE A 1 318 ? 11.935 -0.043 -5.435 1.00 91.19 318 PHE A N 1
ATOM 2510 C CA . PHE A 1 318 ? 10.551 0.126 -5.871 1.00 91.19 318 PHE A CA 1
ATOM 2511 C C . PHE A 1 318 ? 10.405 0.063 -7.394 1.00 91.19 318 PHE A C 1
ATOM 2513 O O . PHE A 1 318 ? 9.416 -0.482 -7.882 1.00 91.19 318 PHE A O 1
ATOM 2520 N N . ALA A 1 319 ? 11.415 0.491 -8.154 1.00 93.00 319 ALA A N 1
ATOM 2521 C CA . ALA A 1 319 ? 11.487 0.292 -9.600 1.00 93.00 319 ALA A CA 1
ATOM 2522 C C . ALA A 1 319 ? 11.464 -1.195 -9.982 1.00 93.00 319 ALA A C 1
ATOM 2524 O O . ALA A 1 319 ? 10.756 -1.579 -10.919 1.00 93.00 319 ALA A O 1
ATOM 2525 N N . CYS A 1 320 ? 12.185 -2.046 -9.242 1.00 91.69 320 CYS A N 1
ATOM 2526 C CA . CYS A 1 320 ? 12.151 -3.492 -9.461 1.00 91.69 320 CYS A CA 1
ATOM 2527 C C . CYS A 1 320 ? 10.778 -4.080 -9.154 1.00 91.69 320 CYS A C 1
ATOM 2529 O O . CYS A 1 320 ? 10.249 -4.827 -9.975 1.00 91.69 320 CYS A O 1
ATOM 2531 N N . ARG A 1 321 ? 10.160 -3.700 -8.029 1.00 93.44 321 ARG A N 1
ATOM 2532 C CA . ARG A 1 321 ? 8.798 -4.144 -7.683 1.00 93.44 321 ARG A CA 1
ATOM 2533 C C . ARG A 1 321 ? 7.757 -3.725 -8.709 1.00 93.44 321 ARG A C 1
ATOM 2535 O O . ARG A 1 321 ? 6.917 -4.537 -9.101 1.00 93.44 321 ARG A O 1
ATOM 2542 N N . ALA A 1 322 ? 7.798 -2.471 -9.142 1.00 95.75 322 ALA A N 1
ATOM 2543 C CA . ALA A 1 322 ? 6.897 -1.951 -10.159 1.00 95.75 322 ALA A CA 1
ATOM 2544 C C . ALA A 1 322 ? 7.083 -2.702 -11.484 1.00 95.75 322 ALA A C 1
ATOM 2546 O O . ALA A 1 322 ? 6.110 -3.158 -12.083 1.00 95.75 322 ALA A O 1
ATOM 2547 N N . THR A 1 323 ? 8.337 -2.928 -11.888 1.00 95.75 323 THR A N 1
ATOM 2548 C CA . THR A 1 323 ? 8.677 -3.714 -13.080 1.00 95.75 323 THR A CA 1
ATOM 2549 C C . THR A 1 323 ? 8.162 -5.150 -12.988 1.00 95.75 323 THR A C 1
ATOM 2551 O O . THR A 1 323 ? 7.531 -5.632 -13.926 1.00 95.75 323 THR A O 1
ATOM 2554 N N . ASN A 1 324 ? 8.397 -5.821 -11.858 1.00 93.31 324 ASN A N 1
ATOM 2555 C CA . ASN A 1 324 ? 7.964 -7.193 -11.597 1.00 93.31 324 ASN A CA 1
ATOM 2556 C C . ASN A 1 324 ? 6.451 -7.352 -11.839 1.00 93.31 324 ASN A C 1
ATOM 2558 O O . ASN A 1 324 ? 6.031 -8.260 -12.555 1.00 93.31 324 ASN A O 1
ATOM 2562 N N . SER A 1 325 ? 5.639 -6.414 -11.342 1.00 95.31 325 SER A N 1
ATOM 2563 C CA . SER A 1 325 ? 4.188 -6.425 -11.569 1.00 95.31 325 SER A CA 1
ATOM 2564 C C . SER A 1 325 ? 3.799 -6.053 -13.001 1.00 95.31 325 SER A C 1
ATOM 2566 O O . SER A 1 325 ? 2.988 -6.747 -13.612 1.00 95.31 325 SER A O 1
ATOM 2568 N N . LEU A 1 326 ? 4.377 -4.990 -13.572 1.00 95.88 326 LEU A N 1
ATOM 2569 C CA . LEU A 1 326 ? 4.009 -4.518 -14.912 1.00 95.88 326 LEU A CA 1
ATOM 2570 C C . LEU A 1 326 ? 4.356 -5.527 -16.006 1.00 95.88 326 LEU A C 1
ATOM 2572 O O . LEU A 1 326 ? 3.596 -5.654 -16.959 1.00 95.88 326 LEU A O 1
ATOM 2576 N N . VAL A 1 327 ? 5.469 -6.258 -15.907 1.00 94.25 327 VAL A N 1
ATOM 2577 C CA . VAL A 1 327 ? 5.864 -7.277 -16.902 1.00 94.25 327 VAL A CA 1
ATOM 2578 C C . VAL A 1 327 ? 4.883 -8.454 -16.926 1.00 94.25 327 VAL A C 1
ATOM 2580 O O . VAL A 1 327 ? 4.707 -9.081 -17.970 1.00 94.25 327 VAL A O 1
ATOM 2583 N N . CYS A 1 328 ? 4.194 -8.727 -15.816 1.00 91.38 328 CYS A N 1
ATOM 2584 C CA . CYS A 1 328 ? 3.230 -9.821 -15.736 1.00 91.38 328 CYS A CA 1
ATOM 2585 C C . CYS A 1 328 ? 1.931 -9.551 -16.509 1.00 91.38 328 CYS A C 1
ATOM 2587 O O . CYS A 1 328 ? 1.267 -10.517 -16.878 1.00 91.38 328 CYS A O 1
ATOM 2589 N N . LEU A 1 329 ? 1.601 -8.283 -16.781 1.00 93.19 329 LEU A N 1
ATOM 2590 C CA . LEU A 1 329 ? 0.368 -7.887 -17.465 1.00 93.19 329 LEU A CA 1
ATOM 2591 C C . LEU A 1 329 ? 0.309 -8.361 -18.921 1.00 93.19 329 LEU A C 1
ATOM 2593 O O . LEU A 1 329 ? 1.339 -8.449 -19.600 1.00 93.19 329 LEU A O 1
ATOM 2597 N N . GLU A 1 330 ? -0.915 -8.595 -19.388 1.00 89.06 330 GLU A N 1
ATOM 2598 C CA . GLU A 1 330 ? -1.235 -8.894 -20.782 1.00 89.06 330 GLU A CA 1
ATOM 2599 C C . GLU A 1 330 ? -1.618 -7.614 -21.552 1.00 89.06 330 GLU A C 1
ATOM 2601 O O . GLU A 1 330 ? -2.142 -6.670 -20.948 1.00 89.06 330 GLU A O 1
ATOM 2606 N N . PRO A 1 331 ? -1.339 -7.535 -22.871 1.00 90.19 331 PRO A N 1
ATOM 2607 C CA . PRO A 1 331 ? -0.567 -8.491 -23.693 1.00 90.19 331 PRO A CA 1
ATOM 2608 C C . PRO A 1 331 ? 0.924 -8.549 -23.292 1.00 90.19 331 PRO A C 1
ATOM 2610 O O . PRO A 1 331 ? 1.381 -7.643 -22.602 1.00 90.19 331 PRO A O 1
ATOM 2613 N N . PRO A 1 332 ? 1.729 -9.555 -23.682 1.00 89.81 332 PRO A N 1
ATOM 2614 C CA . PRO A 1 332 ? 3.139 -9.597 -23.294 1.00 89.81 332 PRO A CA 1
ATOM 2615 C C . PRO A 1 332 ? 3.930 -8.447 -23.941 1.00 89.81 332 PRO A C 1
ATOM 2617 O O . PRO A 1 332 ? 3.618 -8.010 -25.048 1.00 89.81 332 PRO A O 1
ATOM 2620 N N . LEU A 1 333 ? 4.973 -7.970 -23.255 1.00 92.00 333 LEU A N 1
ATOM 2621 C CA . LEU A 1 333 ? 5.918 -7.004 -23.828 1.00 92.00 333 LEU A CA 1
ATOM 2622 C C . LEU A 1 333 ? 6.705 -7.635 -24.980 1.00 92.00 333 LEU A C 1
ATOM 2624 O O . LEU A 1 333 ? 6.979 -8.836 -24.973 1.00 92.00 333 LEU A O 1
ATOM 2628 N N . SER A 1 334 ? 7.122 -6.809 -25.935 1.00 92.06 334 SER A N 1
ATOM 2629 C CA . SER A 1 334 ? 8.020 -7.228 -27.008 1.00 92.06 334 SER A CA 1
ATOM 2630 C C . SER A 1 334 ? 9.427 -7.543 -26.488 1.00 92.06 334 SER A C 1
ATOM 2632 O O . SER A 1 334 ? 9.871 -7.041 -25.451 1.00 92.06 334 SER A O 1
ATOM 2634 N N . ASP A 1 335 ? 10.185 -8.327 -27.256 1.00 89.31 335 ASP A N 1
ATOM 2635 C CA . ASP A 1 335 ? 11.576 -8.659 -26.930 1.00 89.31 335 ASP A CA 1
ATOM 2636 C C . ASP A 1 33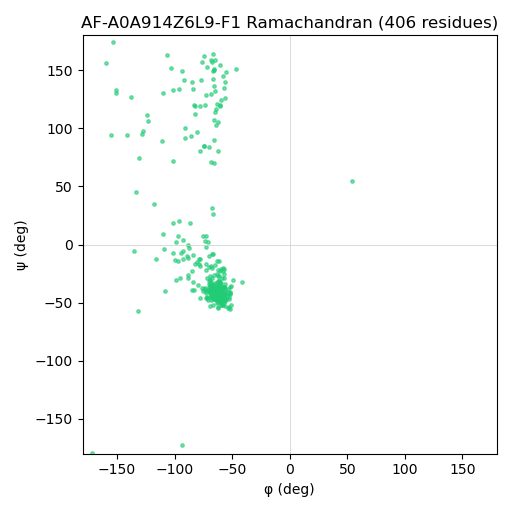5 ? 12.476 -7.435 -26.761 1.00 89.31 335 ASP A C 1
ATOM 2638 O O . ASP A 1 335 ? 13.362 -7.430 -25.904 1.00 89.31 335 ASP A O 1
ATOM 2642 N N . ASN A 1 336 ? 12.253 -6.394 -27.564 1.00 89.94 336 ASN A N 1
ATOM 2643 C CA . ASN A 1 336 ? 13.022 -5.157 -27.485 1.00 89.94 336 ASN A CA 1
ATOM 2644 C C . ASN A 1 336 ? 12.749 -4.421 -26.171 1.00 89.94 336 ASN A C 1
ATOM 2646 O O . ASN A 1 336 ? 13.684 -3.946 -25.531 1.00 89.94 336 ASN A O 1
ATOM 2650 N N . GLU A 1 337 ? 11.492 -4.384 -25.732 1.00 91.19 337 GLU A N 1
ATOM 2651 C CA . GLU A 1 337 ? 11.099 -3.751 -24.470 1.00 91.19 337 GLU A CA 1
ATOM 2652 C C . GLU A 1 337 ? 11.639 -4.519 -23.263 1.00 91.19 337 GLU A C 1
ATOM 2654 O O . GLU A 1 337 ? 12.207 -3.914 -22.352 1.00 91.19 337 GLU A O 1
ATOM 2659 N N . LEU A 1 338 ? 11.532 -5.853 -23.276 1.00 90.88 338 LEU A N 1
ATOM 2660 C CA . LEU A 1 338 ? 12.106 -6.704 -22.229 1.00 90.88 338 LEU A CA 1
ATOM 2661 C C . LEU A 1 338 ? 13.625 -6.522 -22.138 1.00 90.88 338 LEU A C 1
ATOM 2663 O O . LEU A 1 338 ? 14.178 -6.401 -21.044 1.00 90.88 338 LEU A O 1
ATOM 2667 N N . ARG A 1 339 ? 14.306 -6.468 -23.286 1.00 88.31 339 ARG A N 1
ATOM 2668 C CA . ARG A 1 339 ? 15.754 -6.255 -23.366 1.00 88.31 339 ARG A CA 1
ATOM 2669 C C . ARG A 1 339 ? 16.169 -4.888 -22.839 1.00 88.31 339 ARG A C 1
ATOM 2671 O O . ARG A 1 339 ? 17.137 -4.812 -22.082 1.00 88.31 339 ARG A O 1
ATOM 2678 N N . ASP A 1 340 ? 15.477 -3.830 -23.244 1.00 89.62 340 ASP A N 1
ATOM 2679 C CA . ASP A 1 340 ? 15.766 -2.455 -22.831 1.00 89.62 340 ASP A CA 1
ATOM 2680 C C . ASP A 1 340 ? 15.590 -2.284 -21.316 1.00 89.62 340 ASP A C 1
ATOM 2682 O O . ASP A 1 340 ? 16.487 -1.806 -20.614 1.00 89.62 340 ASP A O 1
ATOM 2686 N N . LEU A 1 341 ? 14.475 -2.790 -20.784 1.00 91.00 341 LEU A N 1
ATOM 2687 C CA . LEU A 1 341 ? 14.176 -2.739 -19.359 1.00 91.00 341 LEU A CA 1
ATOM 2688 C C . LEU A 1 341 ? 15.188 -3.538 -18.534 1.00 91.00 341 LEU A C 1
ATOM 2690 O O . LEU A 1 341 ? 15.755 -3.014 -17.574 1.00 91.00 341 LEU A O 1
ATOM 2694 N N . ALA A 1 342 ? 15.487 -4.774 -18.942 1.00 88.94 342 ALA A N 1
ATOM 2695 C CA . ALA A 1 342 ? 16.497 -5.584 -18.272 1.00 88.94 342 ALA A CA 1
ATOM 2696 C C . ALA A 1 342 ? 17.884 -4.944 -18.339 1.00 88.94 342 ALA A C 1
ATOM 2698 O O . ALA A 1 342 ? 18.615 -4.971 -17.352 1.00 88.94 342 ALA A O 1
ATOM 2699 N N . THR A 1 343 ? 18.251 -4.338 -19.472 1.00 87.69 343 THR A N 1
ATOM 2700 C CA . THR A 1 343 ? 19.543 -3.659 -19.633 1.00 87.69 343 THR A CA 1
ATOM 2701 C C . THR A 1 343 ? 19.652 -2.462 -18.698 1.00 87.69 343 THR A C 1
ATOM 2703 O O . THR A 1 343 ? 20.679 -2.306 -18.036 1.00 87.69 343 THR A O 1
ATOM 2706 N N . THR A 1 344 ? 18.592 -1.657 -18.611 1.00 89.06 344 THR A N 1
ATOM 2707 C CA . THR A 1 344 ? 18.525 -0.489 -17.729 1.00 89.06 344 THR A CA 1
ATOM 2708 C C . THR A 1 344 ? 18.648 -0.914 -16.267 1.00 89.06 344 THR A C 1
ATOM 2710 O O . THR A 1 344 ? 19.561 -0.469 -15.575 1.00 89.06 344 THR A O 1
ATOM 2713 N N . LEU A 1 345 ? 17.813 -1.851 -15.807 1.00 88.62 345 LEU A N 1
ATOM 2714 C CA . LEU A 1 345 ? 17.863 -2.333 -14.424 1.00 88.62 345 LEU A CA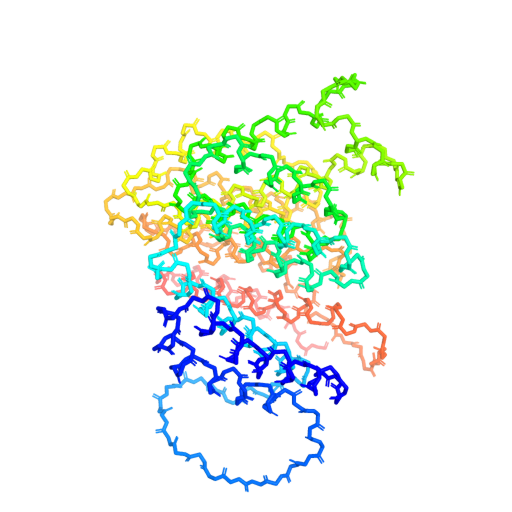 1
ATOM 2715 C C . LEU A 1 345 ? 19.214 -2.981 -14.088 1.00 88.62 345 LEU A C 1
ATOM 2717 O O . LEU A 1 345 ? 19.828 -2.638 -13.079 1.00 88.62 345 LEU A O 1
ATOM 2721 N N . SER A 1 346 ? 19.733 -3.849 -14.966 1.00 86.81 346 SER A N 1
ATOM 2722 C CA . SER A 1 346 ? 21.036 -4.504 -14.772 1.00 86.81 346 SER A CA 1
ATOM 2723 C C . SER A 1 346 ? 22.159 -3.487 -14.597 1.00 86.81 346 SER A C 1
ATOM 2725 O O . SER A 1 346 ? 23.008 -3.649 -13.724 1.00 86.81 346 SER A O 1
ATOM 2727 N N . LYS A 1 347 ? 22.175 -2.438 -15.433 1.00 84.12 347 LYS A N 1
ATOM 2728 C CA . LYS A 1 347 ? 23.211 -1.398 -15.412 1.00 84.12 347 LYS A CA 1
ATOM 2729 C C . LYS A 1 347 ? 23.264 -0.675 -14.066 1.00 84.12 347 LYS A C 1
ATOM 2731 O O . LYS A 1 347 ? 24.356 -0.342 -13.631 1.00 84.12 347 LYS A O 1
ATOM 2736 N N . HIS A 1 348 ? 22.114 -0.436 -13.443 1.00 82.44 348 HIS A N 1
ATOM 2737 C CA . HIS A 1 348 ? 21.999 0.417 -12.259 1.00 82.44 348 HIS A CA 1
ATOM 2738 C C . HIS A 1 348 ? 21.921 -0.353 -10.932 1.00 82.44 348 HIS A C 1
ATOM 2740 O O . HIS A 1 348 ? 22.075 0.244 -9.869 1.00 82.44 348 HIS A O 1
ATOM 2746 N N . ILE A 1 349 ? 21.689 -1.669 -10.970 1.00 80.69 349 ILE A N 1
ATOM 2747 C CA . ILE A 1 349 ? 21.542 -2.498 -9.762 1.00 80.69 349 ILE A CA 1
ATOM 2748 C C . ILE A 1 349 ? 22.744 -3.417 -9.558 1.00 80.69 349 ILE A C 1
ATOM 2750 O O . ILE A 1 349 ? 23.223 -3.554 -8.435 1.00 80.69 349 ILE A O 1
ATOM 2754 N N . LEU A 1 350 ? 23.296 -4.007 -10.625 1.00 78.31 350 LEU A N 1
ATOM 2755 C CA . LEU A 1 350 ? 24.464 -4.887 -10.492 1.00 78.31 350 LEU A CA 1
ATOM 2756 C C . LEU A 1 350 ? 25.732 -4.134 -10.065 1.00 78.31 350 LEU A C 1
ATOM 2758 O O . LEU A 1 350 ? 26.656 -4.763 -9.557 1.00 78.31 350 LEU A O 1
ATOM 2762 N N . THR A 1 351 ? 25.793 -2.812 -10.253 1.00 72.62 351 THR A N 1
ATOM 2763 C CA . THR A 1 351 ? 26.907 -1.979 -9.767 1.00 72.62 351 THR A CA 1
ATOM 2764 C C . THR A 1 351 ? 26.981 -1.950 -8.246 1.00 72.62 351 THR A C 1
ATOM 2766 O O . THR A 1 351 ? 28.079 -1.959 -7.710 1.00 72.62 351 THR A O 1
ATOM 2769 N N . ILE A 1 352 ? 25.832 -2.016 -7.571 1.00 69.81 352 ILE A N 1
ATOM 2770 C CA . ILE A 1 352 ? 25.723 -2.040 -6.107 1.00 69.81 352 ILE A CA 1
ATOM 2771 C C . ILE A 1 352 ? 26.265 -3.356 -5.541 1.00 69.81 352 ILE A C 1
ATOM 2773 O O . ILE A 1 352 ? 26.859 -3.395 -4.475 1.00 69.81 352 ILE A O 1
ATOM 2777 N N . CYS A 1 353 ? 26.114 -4.453 -6.288 1.00 60.12 353 CYS A N 1
ATOM 2778 C CA . CYS A 1 353 ? 26.517 -5.795 -5.863 1.00 60.12 353 CYS A CA 1
ATOM 2779 C C . CYS A 1 353 ? 28.048 -6.017 -5.843 1.00 60.12 353 CYS A C 1
ATOM 2781 O O . CYS A 1 353 ? 28.481 -7.161 -5.718 1.00 60.12 353 CYS A O 1
ATOM 2783 N N . ARG A 1 354 ? 28.877 -4.979 -6.048 1.00 56.97 354 ARG A N 1
ATOM 2784 C CA . ARG A 1 354 ? 30.341 -5.098 -6.204 1.00 56.97 354 ARG A CA 1
ATOM 2785 C C . ARG A 1 354 ? 31.137 -4.862 -4.915 1.00 56.97 354 ARG A C 1
ATOM 2787 O O . ARG A 1 354 ? 32.341 -4.632 -5.008 1.00 56.97 354 ARG A O 1
ATOM 2794 N N . GLU A 1 355 ? 30.535 -4.969 -3.729 1.00 50.75 355 GLU A N 1
ATOM 2795 C CA . GLU A 1 355 ? 31.313 -4.879 -2.488 1.00 50.75 355 GLU A CA 1
ATOM 2796 C C . GLU A 1 355 ? 32.293 -6.054 -2.338 1.00 50.75 355 GLU A C 1
ATOM 2798 O O . GLU A 1 355 ? 31.941 -7.192 -2.025 1.00 50.75 355 GLU A O 1
ATOM 2803 N N . LYS A 1 356 ? 33.575 -5.730 -2.522 1.00 47.62 356 LYS A N 1
ATOM 2804 C CA . LYS A 1 356 ? 34.725 -6.465 -1.995 1.00 47.62 356 LYS A CA 1
ATOM 2805 C C . LYS A 1 356 ? 35.239 -5.724 -0.765 1.00 47.62 356 LYS A C 1
ATOM 2807 O O . LYS A 1 356 ? 36.304 -5.119 -0.812 1.00 47.62 356 LYS A O 1
ATOM 2812 N N . SER A 1 357 ? 34.507 -5.780 0.338 1.00 42.62 357 SER A N 1
ATOM 2813 C CA . SER A 1 357 ? 34.946 -5.161 1.590 1.00 42.62 357 SER A CA 1
ATOM 2814 C C . SER A 1 357 ? 34.856 -6.188 2.703 1.00 42.62 357 SER A C 1
ATOM 2816 O O . SER A 1 357 ? 33.811 -6.389 3.308 1.00 42.62 357 SER A O 1
ATOM 2818 N N . GLY A 1 358 ? 35.972 -6.856 2.991 1.00 39.75 358 GLY A N 1
ATOM 2819 C CA . GLY A 1 358 ? 36.126 -7.772 4.126 1.00 39.75 358 GLY A CA 1
ATOM 2820 C C . GLY A 1 358 ? 36.059 -7.100 5.506 1.00 39.75 358 GLY A C 1
ATOM 2821 O O . GLY A 1 358 ? 36.645 -7.621 6.449 1.00 39.75 358 GLY A O 1
ATOM 2822 N N . LEU A 1 359 ? 35.374 -5.964 5.650 1.00 30.78 359 LEU A N 1
ATOM 2823 C CA . LEU A 1 359 ? 35.094 -5.327 6.931 1.00 30.78 359 LEU A CA 1
ATOM 2824 C C . LEU A 1 359 ? 33.583 -5.156 7.081 1.00 30.78 359 LEU A C 1
ATOM 2826 O O . LEU A 1 359 ? 32.982 -4.273 6.478 1.00 30.78 359 LEU A O 1
ATOM 2830 N N . LYS A 1 360 ? 32.985 -5.984 7.943 1.00 36.97 360 LYS A N 1
ATOM 2831 C CA . LYS A 1 360 ? 31.677 -5.699 8.534 1.00 36.97 360 LYS A CA 1
ATOM 2832 C C . LYS A 1 360 ? 31.805 -4.419 9.358 1.00 36.97 360 LYS A C 1
ATOM 2834 O O . LYS A 1 360 ? 32.371 -4.461 10.450 1.00 36.97 360 LYS A O 1
ATOM 2839 N N . THR A 1 361 ? 31.287 -3.298 8.872 1.00 37.03 361 THR A N 1
ATOM 2840 C CA . THR A 1 361 ? 30.906 -2.208 9.770 1.00 37.03 361 THR A CA 1
ATOM 2841 C C . THR A 1 361 ? 29.573 -2.603 10.400 1.00 37.03 361 THR A C 1
ATOM 2843 O O . THR A 1 361 ? 28.588 -2.878 9.725 1.00 37.03 361 THR A O 1
ATOM 2846 N N . ILE A 1 362 ? 29.586 -2.726 11.723 1.00 39.50 362 ILE A N 1
ATOM 2847 C CA . ILE A 1 362 ? 28.515 -3.290 12.558 1.00 39.50 362 ILE A CA 1
ATOM 2848 C C . ILE A 1 362 ? 27.304 -2.328 12.673 1.00 39.50 362 ILE A C 1
ATOM 2850 O O . ILE A 1 362 ? 26.319 -2.651 13.324 1.00 39.50 362 ILE A O 1
ATOM 2854 N N . ASP A 1 363 ? 27.326 -1.183 11.981 1.00 36.88 363 ASP A N 1
ATOM 2855 C CA . ASP A 1 363 ? 26.382 -0.076 12.193 1.00 36.88 363 ASP A CA 1
ATOM 2856 C C . ASP A 1 363 ? 25.363 0.165 11.059 1.00 36.88 363 ASP A C 1
ATOM 2858 O O . ASP A 1 363 ? 24.660 1.171 11.099 1.00 36.88 363 ASP A O 1
ATOM 2862 N N . ASN A 1 364 ? 25.233 -0.707 10.045 1.00 50.94 364 ASN A N 1
ATOM 2863 C CA . ASN A 1 364 ? 24.351 -0.415 8.896 1.00 50.94 364 ASN A CA 1
ATOM 2864 C C . ASN A 1 364 ? 23.414 -1.558 8.459 1.00 50.94 364 ASN A C 1
ATOM 2866 O O . ASN A 1 364 ? 23.250 -1.835 7.267 1.00 50.94 364 ASN A O 1
ATOM 2870 N N . ASP A 1 365 ? 22.768 -2.210 9.429 1.00 56.25 365 ASP A N 1
ATOM 2871 C CA . ASP A 1 365 ? 21.805 -3.300 9.196 1.00 56.25 365 ASP A CA 1
ATOM 2872 C C . ASP A 1 365 ? 20.641 -2.899 8.262 1.00 56.25 365 ASP A C 1
ATOM 2874 O O . ASP A 1 365 ? 20.171 -3.716 7.467 1.00 56.25 365 ASP A O 1
ATOM 2878 N N . GLU A 1 366 ? 20.183 -1.641 8.303 1.00 54.16 366 GLU A N 1
ATOM 2879 C CA . GLU A 1 366 ? 19.074 -1.157 7.463 1.00 54.16 366 GLU A CA 1
ATOM 2880 C C . GLU A 1 366 ? 19.481 -1.003 5.987 1.00 54.16 366 GLU A C 1
ATOM 2882 O O . GLU A 1 366 ? 18.747 -1.440 5.096 1.00 54.16 366 GLU A O 1
ATOM 2887 N N . SER A 1 367 ? 20.676 -0.470 5.707 1.00 55.81 367 SER A N 1
ATOM 2888 C CA . SER A 1 367 ? 21.208 -0.370 4.338 1.00 55.81 367 SER A CA 1
ATOM 2889 C C . SER A 1 367 ? 21.494 -1.749 3.736 1.00 55.81 367 SER A C 1
ATOM 2891 O O . SER A 1 367 ? 21.121 -2.014 2.593 1.00 55.81 367 SER A O 1
ATOM 2893 N N . SER A 1 368 ? 22.059 -2.665 4.532 1.00 59.81 368 SER A N 1
ATOM 2894 C CA . SER A 1 368 ? 22.293 -4.060 4.128 1.00 59.81 368 SER A CA 1
ATOM 2895 C C . SER A 1 368 ? 20.980 -4.766 3.753 1.00 59.81 368 SER A C 1
ATOM 2897 O O . SER A 1 368 ? 20.836 -5.299 2.652 1.00 59.81 368 SER A O 1
ATOM 2899 N N . THR A 1 369 ? 19.951 -4.637 4.600 1.00 68.75 369 THR A N 1
ATOM 2900 C CA . THR A 1 369 ? 18.607 -5.187 4.336 1.00 68.75 369 THR A CA 1
ATOM 2901 C C . THR A 1 369 ? 17.972 -4.583 3.075 1.00 68.75 369 THR A C 1
ATOM 2903 O O . THR A 1 369 ? 17.273 -5.268 2.318 1.00 68.75 369 THR A O 1
ATOM 2906 N N . THR A 1 370 ? 18.213 -3.296 2.821 1.00 71.19 370 THR A N 1
ATOM 2907 C CA . THR A 1 370 ? 17.718 -2.583 1.634 1.00 71.19 370 THR A CA 1
ATOM 2908 C C . THR A 1 370 ? 18.407 -3.058 0.361 1.00 71.19 370 THR A C 1
ATOM 2910 O O . THR A 1 370 ? 17.743 -3.256 -0.663 1.00 71.19 370 THR A O 1
ATOM 2913 N N . MET A 1 371 ? 19.719 -3.295 0.420 1.00 76.12 371 MET A N 1
ATOM 2914 C CA . MET A 1 371 ? 20.489 -3.857 -0.687 1.00 76.12 371 MET A CA 1
ATOM 2915 C C . MET A 1 371 ? 20.000 -5.267 -1.026 1.00 76.12 371 MET A C 1
ATOM 2917 O O . MET A 1 371 ? 19.634 -5.517 -2.177 1.00 76.12 371 MET A O 1
ATOM 2921 N N . ASP A 1 372 ? 19.886 -6.147 -0.030 1.00 77.62 372 ASP A N 1
ATOM 2922 C CA . ASP A 1 372 ? 19.393 -7.517 -0.211 1.00 77.62 372 ASP A CA 1
ATOM 2923 C C . ASP A 1 372 ? 17.977 -7.539 -0.797 1.00 77.62 372 ASP A C 1
ATOM 2925 O O . ASP A 1 372 ? 17.699 -8.255 -1.765 1.00 77.62 372 ASP A O 1
ATOM 2929 N N . SER A 1 373 ? 17.091 -6.683 -0.279 1.00 81.38 373 SER A N 1
ATOM 2930 C CA . SER A 1 373 ? 15.735 -6.514 -0.813 1.00 81.38 373 SER A CA 1
ATOM 2931 C C . SER A 1 373 ? 15.755 -6.047 -2.271 1.00 81.38 373 SER A C 1
ATOM 2933 O O . SER A 1 373 ? 15.007 -6.568 -3.099 1.00 81.38 373 SER A O 1
ATOM 2935 N N . THR A 1 374 ? 16.626 -5.091 -2.612 1.00 84.56 374 THR A N 1
ATOM 2936 C CA . THR A 1 374 ? 16.748 -4.548 -3.976 1.00 84.56 374 THR A CA 1
ATOM 2937 C C . THR A 1 374 ? 17.219 -5.623 -4.947 1.00 84.56 374 THR A C 1
ATOM 2939 O O . THR A 1 374 ? 16.640 -5.790 -6.022 1.00 84.56 374 THR A O 1
ATOM 2942 N N . VAL A 1 375 ? 18.234 -6.397 -4.559 1.00 83.69 375 VAL A N 1
ATOM 2943 C CA . VAL A 1 375 ? 18.771 -7.496 -5.369 1.00 83.69 375 VAL A CA 1
ATOM 2944 C C . VAL A 1 375 ? 17.746 -8.617 -5.526 1.00 83.69 375 VAL A C 1
ATOM 2946 O O . VAL A 1 375 ? 17.600 -9.160 -6.624 1.00 83.69 375 VAL A O 1
ATOM 2949 N N . SER A 1 376 ? 17.013 -8.954 -4.465 1.00 85.12 376 SER A N 1
ATOM 2950 C CA . SER A 1 376 ? 15.942 -9.954 -4.505 1.00 85.12 376 SER A CA 1
ATOM 2951 C C . SER A 1 376 ? 14.827 -9.550 -5.476 1.00 85.12 376 SER A C 1
ATOM 2953 O O . SER A 1 376 ? 14.481 -10.310 -6.384 1.00 85.12 376 SER A O 1
ATOM 2955 N N . GLU A 1 377 ? 14.327 -8.315 -5.382 1.00 87.25 377 GLU A N 1
ATOM 2956 C CA . GLU A 1 377 ? 13.286 -7.815 -6.289 1.00 87.25 377 GLU A CA 1
ATOM 2957 C C . GLU A 1 377 ? 13.781 -7.688 -7.734 1.00 87.25 377 GLU A C 1
ATOM 2959 O O . GLU A 1 377 ? 13.040 -7.982 -8.674 1.00 87.25 377 GLU A O 1
ATOM 2964 N N . TYR A 1 378 ? 15.049 -7.325 -7.939 1.00 89.94 378 TYR A N 1
ATOM 2965 C CA . TYR A 1 378 ? 15.674 -7.351 -9.259 1.00 89.94 378 TYR A CA 1
ATOM 2966 C C . TYR A 1 378 ? 15.696 -8.767 -9.853 1.00 89.94 378 TYR A C 1
ATOM 2968 O O . TYR A 1 378 ? 15.293 -8.963 -11.002 1.00 89.94 378 TYR A O 1
ATOM 2976 N N . ARG A 1 379 ? 16.113 -9.776 -9.073 1.00 88.00 379 ARG A N 1
ATOM 2977 C CA . ARG A 1 379 ? 16.093 -11.185 -9.508 1.00 88.00 379 ARG A CA 1
ATOM 2978 C C . ARG A 1 379 ? 14.679 -11.625 -9.878 1.00 88.00 379 ARG A C 1
ATOM 2980 O O . ARG A 1 379 ? 14.503 -12.258 -10.919 1.00 88.00 379 ARG A O 1
ATOM 2987 N N . ASN A 1 380 ? 13.680 -11.244 -9.084 1.00 88.75 380 ASN A N 1
ATOM 2988 C CA . ASN A 1 380 ? 12.275 -11.533 -9.370 1.00 88.75 380 ASN A CA 1
ATOM 2989 C C . ASN A 1 380 ? 11.817 -10.885 -10.681 1.00 88.75 380 ASN A C 1
ATOM 2991 O O . ASN A 1 380 ? 11.227 -11.567 -11.521 1.00 88.75 380 ASN A O 1
ATOM 2995 N N . ALA A 1 381 ? 12.144 -9.608 -10.898 1.00 89.19 381 ALA A N 1
ATOM 2996 C CA . ALA A 1 381 ? 11.817 -8.896 -12.129 1.00 89.19 381 ALA A CA 1
ATOM 2997 C C . ALA A 1 381 ? 12.427 -9.582 -13.364 1.00 89.19 381 ALA A C 1
ATOM 2999 O O . ALA A 1 381 ? 11.708 -9.872 -14.322 1.00 89.19 381 ALA A O 1
ATOM 3000 N N . ILE A 1 382 ? 13.721 -9.923 -13.328 1.00 90.12 382 ILE A N 1
ATOM 3001 C CA . ILE A 1 382 ? 14.389 -10.650 -14.420 1.00 90.12 382 ILE A CA 1
ATOM 3002 C C . ILE A 1 382 ? 13.763 -12.035 -14.632 1.00 90.12 382 ILE A C 1
ATOM 3004 O O . ILE A 1 382 ? 13.518 -12.434 -15.771 1.00 90.12 382 ILE A O 1
ATOM 3008 N N . ALA A 1 383 ? 13.441 -12.761 -13.559 1.00 88.50 383 ALA A N 1
ATOM 3009 C CA . ALA A 1 383 ? 12.791 -14.064 -13.662 1.00 88.50 383 ALA A CA 1
ATOM 3010 C C . ALA A 1 383 ? 11.415 -13.974 -14.345 1.00 88.50 383 ALA A C 1
ATOM 3012 O O . ALA A 1 383 ? 11.095 -14.828 -15.174 1.00 88.50 383 ALA A O 1
ATOM 3013 N N . GLN A 1 384 ? 10.613 -12.941 -14.057 1.00 89.12 384 GLN A N 1
ATOM 3014 C CA . GLN A 1 384 ? 9.342 -12.730 -14.761 1.00 89.12 384 GLN A CA 1
ATOM 3015 C C . GLN A 1 384 ? 9.542 -12.402 -16.240 1.00 89.12 384 GLN A C 1
ATOM 3017 O O . GLN A 1 384 ? 8.815 -12.934 -17.076 1.00 89.12 384 GLN A O 1
ATOM 3022 N N . MET A 1 385 ? 10.554 -11.600 -16.586 1.00 89.56 385 MET A N 1
ATOM 3023 C CA . MET A 1 385 ? 10.888 -11.331 -17.989 1.00 89.56 385 MET A CA 1
ATOM 3024 C C . MET A 1 385 ? 11.264 -12.618 -18.731 1.00 89.56 385 MET A C 1
ATOM 3026 O O . MET A 1 385 ? 10.776 -12.854 -19.831 1.00 89.56 385 MET A O 1
ATOM 3030 N N . ILE A 1 386 ? 12.068 -13.493 -18.116 1.00 87.12 386 ILE A N 1
ATOM 3031 C CA . ILE A 1 386 ? 12.462 -14.781 -18.709 1.00 87.12 386 ILE A CA 1
ATOM 3032 C C . ILE A 1 386 ? 11.252 -15.710 -18.888 1.00 87.12 386 ILE A C 1
ATOM 3034 O O . ILE A 1 386 ? 11.141 -16.386 -19.911 1.00 87.12 386 ILE A O 1
ATOM 3038 N N . LYS A 1 387 ? 10.306 -15.730 -17.938 1.00 88.19 387 LYS A N 1
ATOM 3039 C CA . LYS A 1 387 ? 9.070 -16.529 -18.050 1.00 88.19 387 LYS A CA 1
ATOM 3040 C C . LYS A 1 387 ? 8.206 -16.139 -19.248 1.00 88.19 387 LYS A C 1
ATOM 3042 O O . LYS A 1 387 ? 7.452 -16.981 -19.733 1.00 88.19 387 LYS A O 1
ATOM 3047 N N . LYS A 1 388 ? 8.342 -14.913 -19.763 1.00 86.81 388 LYS A N 1
ATOM 3048 C CA . LYS A 1 388 ? 7.683 -14.474 -21.003 1.00 86.81 388 LYS A CA 1
ATOM 3049 C C . LYS A 1 388 ? 8.345 -15.032 -22.277 1.00 86.81 388 LYS A C 1
ATOM 3051 O O . LYS A 1 388 ? 7.913 -14.692 -23.369 1.00 86.81 388 LYS A O 1
ATOM 3056 N N . LYS A 1 389 ? 9.321 -15.944 -22.142 1.00 83.56 389 LYS A N 1
ATOM 3057 C CA . LYS A 1 389 ? 10.010 -16.665 -23.228 1.00 83.56 389 LYS A CA 1
ATOM 3058 C C . LYS A 1 389 ? 10.606 -15.727 -24.291 1.00 83.56 389 LYS A C 1
ATOM 3060 O O . LYS A 1 389 ? 10.306 -15.893 -25.473 1.00 83.56 389 LYS A O 1
ATOM 3065 N N . PRO A 1 390 ? 11.448 -14.758 -23.887 1.00 83.06 390 PRO A N 1
ATOM 3066 C CA . PRO A 1 390 ? 12.088 -13.871 -24.842 1.00 83.06 390 PRO A CA 1
ATOM 3067 C C . PRO A 1 39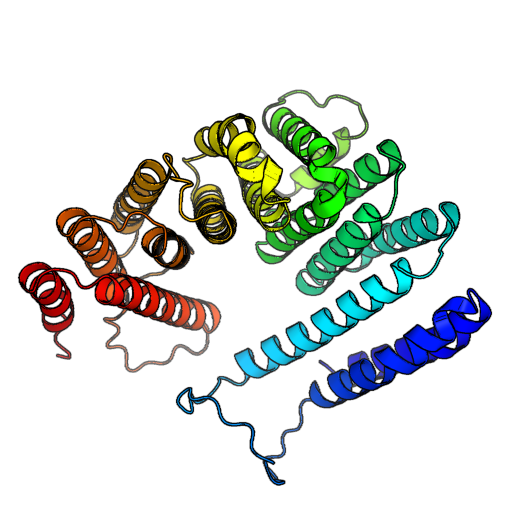0 ? 13.036 -14.650 -25.762 1.00 83.06 390 PRO A C 1
ATOM 3069 O O . PRO A 1 390 ? 13.521 -15.733 -25.414 1.00 83.06 390 PRO A O 1
ATOM 3072 N N . ILE A 1 391 ? 13.344 -14.082 -26.926 1.00 84.00 391 ILE A N 1
ATOM 3073 C CA . ILE A 1 391 ? 14.275 -14.687 -27.882 1.00 84.00 391 ILE A CA 1
ATOM 3074 C C . ILE A 1 391 ? 15.670 -14.869 -27.274 1.00 84.00 391 ILE A C 1
ATOM 3076 O O . ILE A 1 391 ? 16.108 -14.119 -26.395 1.00 84.00 391 ILE A O 1
ATOM 3080 N N . VAL A 1 392 ? 16.407 -15.846 -27.808 1.00 82.88 392 VAL A N 1
ATOM 3081 C CA . VAL A 1 392 ? 17.747 -16.230 -27.335 1.00 82.88 392 VAL A CA 1
ATOM 3082 C C . VAL A 1 392 ? 18.685 -15.027 -27.234 1.00 82.88 392 VAL A C 1
ATOM 3084 O O . VAL A 1 392 ? 19.387 -14.892 -26.240 1.00 82.88 392 VAL A O 1
ATOM 3087 N N . ASP A 1 393 ? 18.660 -14.109 -28.202 1.00 80.94 393 ASP A N 1
ATOM 3088 C CA . ASP A 1 393 ? 19.507 -12.909 -28.190 1.00 80.94 393 ASP A CA 1
ATOM 3089 C C . ASP A 1 393 ? 19.230 -11.984 -26.987 1.00 80.94 393 ASP A C 1
ATOM 3091 O O . ASP A 1 393 ? 20.155 -11.460 -26.357 1.00 80.94 393 ASP A O 1
ATOM 3095 N N . THR A 1 394 ? 17.959 -11.839 -26.606 1.00 80.75 394 THR A N 1
ATOM 3096 C CA . THR A 1 394 ? 17.548 -11.071 -25.425 1.00 80.75 394 THR A CA 1
ATOM 3097 C C . THR A 1 394 ? 18.057 -11.748 -24.149 1.00 80.75 394 THR A C 1
ATOM 3099 O O . THR A 1 394 ? 18.698 -11.091 -23.326 1.00 80.75 394 THR A O 1
ATOM 3102 N N . VAL A 1 395 ? 17.886 -13.069 -24.023 1.00 79.62 395 VAL A N 1
ATOM 3103 C CA . VAL A 1 395 ? 18.423 -13.852 -22.893 1.00 79.62 395 VAL A CA 1
ATOM 3104 C C . VAL A 1 395 ? 19.949 -13.763 -22.831 1.00 79.62 395 VAL A C 1
ATOM 3106 O O . VAL A 1 395 ? 20.513 -13.484 -21.775 1.00 79.62 395 VAL A O 1
ATOM 3109 N N . CYS A 1 396 ? 20.643 -13.931 -23.958 1.00 79.12 396 CYS A N 1
ATOM 3110 C CA . CYS A 1 396 ? 22.096 -13.816 -24.036 1.00 79.12 396 CYS A CA 1
ATOM 3111 C C . CYS A 1 396 ? 22.575 -12.420 -23.628 1.00 79.12 396 CYS A C 1
ATOM 3113 O O . CYS A 1 396 ? 23.589 -12.300 -22.944 1.00 79.12 396 CYS A O 1
ATOM 3115 N N . THR A 1 397 ? 21.860 -11.364 -24.017 1.00 76.94 397 THR A N 1
ATOM 3116 C CA . THR A 1 397 ? 22.179 -9.987 -23.621 1.00 76.94 397 THR A CA 1
ATOM 3117 C C . THR A 1 397 ? 22.029 -9.789 -22.114 1.00 76.94 397 THR A C 1
ATOM 3119 O O . THR A 1 397 ? 22.934 -9.230 -21.489 1.00 76.94 397 THR A O 1
ATOM 3122 N N . MET A 1 398 ? 20.946 -10.299 -21.518 1.00 75.88 398 MET A N 1
ATOM 3123 C CA . MET A 1 398 ? 20.744 -10.284 -20.065 1.00 75.88 398 MET A CA 1
ATOM 3124 C C . MET A 1 398 ? 21.873 -11.047 -19.349 1.00 75.88 398 MET A C 1
ATOM 3126 O O . MET A 1 398 ? 22.532 -10.496 -18.469 1.00 75.88 398 MET A O 1
ATOM 3130 N N . LEU A 1 399 ? 22.191 -12.273 -19.785 1.00 73.81 399 LEU A N 1
ATOM 3131 C CA . LEU A 1 399 ? 23.247 -13.116 -19.200 1.00 73.81 399 LEU A CA 1
ATOM 3132 C C . LEU A 1 399 ? 24.655 -12.515 -19.336 1.00 73.81 399 LEU A C 1
ATOM 3134 O O . LEU A 1 399 ? 25.442 -12.562 -18.391 1.00 73.81 399 LEU A O 1
ATOM 3138 N N . LYS A 1 400 ? 24.980 -11.890 -20.476 1.00 74.19 400 LYS A N 1
ATOM 3139 C CA . LYS A 1 400 ? 26.268 -11.200 -20.685 1.00 74.19 400 LYS A CA 1
ATOM 3140 C C . LYS A 1 400 ? 26.505 -10.088 -19.661 1.00 74.19 400 LYS A C 1
ATOM 3142 O O . LYS A 1 400 ? 27.658 -9.784 -19.361 1.00 74.19 400 LYS A O 1
ATOM 3147 N N . ARG A 1 401 ? 25.449 -9.466 -19.126 1.00 69.69 401 ARG A N 1
ATOM 3148 C CA . ARG A 1 401 ? 25.573 -8.441 -18.078 1.00 69.69 401 ARG A CA 1
ATOM 3149 C C . ARG A 1 401 ? 25.921 -9.053 -16.725 1.00 69.69 401 ARG A C 1
ATOM 3151 O O . ARG A 1 401 ? 26.793 -8.505 -16.061 1.00 69.69 401 ARG A O 1
ATOM 3158 N N . PHE A 1 402 ? 25.361 -10.215 -16.386 1.00 65.06 402 PHE A N 1
ATOM 3159 C CA . PHE A 1 402 ? 25.784 -10.987 -15.211 1.00 65.06 402 PHE A CA 1
ATOM 3160 C C . PHE A 1 402 ? 27.240 -11.463 -15.340 1.00 65.06 402 PHE A C 1
ATOM 3162 O O . PHE A 1 402 ? 28.020 -11.297 -14.412 1.00 65.06 402 PHE A O 1
ATOM 3169 N N . GLY A 1 403 ? 27.649 -11.963 -16.513 1.00 54.16 403 GLY A N 1
ATOM 3170 C CA . GLY A 1 403 ? 29.019 -12.449 -16.747 1.00 54.16 403 GLY A CA 1
ATOM 3171 C C . GLY A 1 403 ? 30.107 -11.363 -16.782 1.00 54.16 403 GLY A C 1
ATOM 3172 O O . GLY A 1 403 ? 31.285 -11.665 -16.602 1.00 54.16 403 GLY A O 1
ATOM 3173 N N . LYS A 1 404 ? 29.741 -10.089 -16.996 1.00 51.59 404 LYS A N 1
ATOM 3174 C CA . LYS A 1 404 ? 30.666 -8.944 -16.879 1.00 51.59 404 LYS A CA 1
ATOM 3175 C C . LYS A 1 404 ? 30.917 -8.518 -15.429 1.00 51.59 404 LYS A C 1
ATOM 3177 O O . LYS A 1 404 ? 31.863 -7.768 -15.186 1.00 51.59 404 LYS A O 1
ATOM 3182 N N . VAL A 1 405 ? 30.129 -9.013 -14.474 1.00 47.50 405 VAL A N 1
ATOM 3183 C CA . VAL A 1 405 ? 30.430 -8.913 -13.044 1.00 47.50 405 VAL A CA 1
ATOM 3184 C C . VAL A 1 405 ? 31.480 -9.982 -12.737 1.00 47.50 405 VAL A C 1
ATOM 3186 O O . VAL A 1 405 ? 31.167 -11.090 -12.315 1.00 47.50 405 VAL A O 1
ATOM 3189 N N . ARG A 1 406 ? 32.754 -9.697 -13.038 1.00 37.34 406 ARG A N 1
ATOM 3190 C CA . ARG A 1 406 ? 33.848 -10.556 -12.571 1.00 37.34 406 ARG A CA 1
ATOM 3191 C C . ARG A 1 406 ? 33.816 -10.563 -11.042 1.00 37.34 406 ARG A C 1
ATOM 3193 O O . ARG A 1 406 ? 34.010 -9.515 -10.430 1.00 37.34 406 ARG A O 1
ATOM 3200 N N . PHE A 1 407 ? 33.632 -11.747 -10.461 1.00 35.38 407 PHE A N 1
ATOM 3201 C CA . PHE A 1 407 ? 34.120 -12.087 -9.125 1.00 35.38 407 PHE A CA 1
ATOM 3202 C C . PHE A 1 407 ? 35.655 -12.089 -9.185 1.00 35.38 407 PHE A C 1
ATOM 3204 O O . PHE A 1 407 ? 36.286 -13.139 -9.251 1.00 35.38 407 PHE A O 1
ATOM 3211 N N . SER A 1 408 ? 36.258 -10.912 -9.332 1.00 29.06 408 SER A N 1
ATOM 3212 C CA . SER A 1 408 ? 37.707 -10.727 -9.254 1.00 29.06 408 SER A CA 1
ATOM 3213 C C . SER A 1 408 ? 38.004 -10.032 -7.969 1.00 29.06 408 SER A C 1
ATOM 3215 O O . SER A 1 408 ? 37.462 -8.909 -7.846 1.00 29.06 408 SER A O 1
#

Radius of gyration: 23.3 Å; Cα contacts (8 Å, |Δi|>4): 414; chains: 1; bounding box: 63×63×58 Å

Foldseek 3Di:
DDPVVLVVQLVVLVCCQVVVCVVPVLCNVLSVPQSVVLNVLSVVLDPDPDPDDDDDDDDDDDDDPDPDDPVNSNVVSVVVNLVSVLVSLVVSLVRPDDLCRLLVVLVVLLVCLLVCLVPLQVSLSSLLSSLLSLLSHPPLVSSLLSLLSLLLSFDLVDPSSLLSNLNSLLNNLLNVVVSSLVSLVVLLVVLPDPDQPPDPNSCSVVVVPVDDSNVSSLSSLLSSLLSLLSSLLSDDQVCNVVCCVPGNVVSLVVFQDDQSSLLSNLSSLLSNLVSCVPHDLPDDDPCLVVVLVSLLCQLVVVLVVDDLQFDPHLSLLSSLSSLLSSCLHPPHDALVSLLVSLVSSLVRLVSNVQDPDPDPPVPPPPRVVSNVSSVVSNVSSNVSSVVSVHDPVSVVSSVVSVVVSDPD

Secondary structure (DSSP, 8-state):
--HHHHHHHHHHHHHHHHHHHHH-GGGHHHHHHHHHHHHHHHHHTS--------PPPP-----------HHHHHHHHHHHHHHHHHHHHHHHHHS---HHHHHHHHHHHHHHTTTTTT-HHHHHHHHHHHHHHHTT---HHHHHHHHHHHHHHS-TTSHHHHHHHHHHHHHHHHHHHHHHHHHHHHHHHHHT-SS--SSTTTTHHHHGGGS-HHHHHHHHHHHHHHHHHHHHHHS-GGGHHHHIIIIIHHHHTT--SSHHHHHHHHHHHHHHHHHHTTS-TT---TTHHHHHHHHHHHHHHHHTTS-TT--SSSHHHHHHHHHHHHHHSSSPPPHHHHHHHHHHHHHHHTTGGG-------TT-HHHHHHHHHHHHHHHHHHHHHHHT---HHHHHHHHHHHHTS---

pLDDT: mean 81.14, std 18.83, range [25.3, 98.38]

InterPro domains:
  IPR016024 Armadillo-type fold [SSF48371] (11-354)
  IPR045206 Maestro heat-like repeat-containing protein [PTHR23120] (11-387)
  IPR055408 MROH2B-like, HEAT-repeats domain [PF23210] (80-375)

Solvent-accessible surface area (backbone atoms only — not comparable to full-atom values): 22759 Å² total; per-residue (Å²): 98,55,74,69,57,49,52,52,51,52,50,51,52,54,47,45,55,62,49,40,32,73,77,39,62,81,40,41,73,54,45,72,64,47,46,60,59,51,55,52,42,53,62,70,37,52,84,71,94,63,97,72,89,80,85,84,80,87,78,91,76,95,70,80,92,69,85,74,50,71,67,57,55,54,49,52,45,51,54,52,45,52,51,47,54,53,48,48,51,52,53,62,70,65,40,97,68,53,70,69,55,53,54,49,50,39,52,54,49,59,64,46,50,69,75,30,72,90,34,46,68,61,33,13,51,49,32,30,52,38,15,40,52,40,33,74,56,85,54,63,69,61,43,49,55,51,53,52,46,47,63,60,72,46,52,39,84,41,67,57,24,20,50,15,44,12,42,9,49,10,39,20,19,56,70,34,44,72,59,47,54,52,50,52,52,55,55,53,56,53,66,72,48,91,60,78,58,90,53,99,67,42,57,51,62,60,70,38,74,81,57,60,66,68,60,50,40,48,26,45,50,18,27,52,44,30,21,55,15,33,30,46,56,45,42,60,72,92,52,40,66,61,44,39,67,74,46,51,50,62,54,54,72,77,61,74,85,49,71,67,31,40,34,23,42,28,49,17,48,22,34,41,32,57,41,54,66,72,47,63,86,86,58,68,66,79,63,51,62,60,51,53,48,50,42,53,48,54,51,52,61,50,49,73,75,44,62,60,65,62,77,94,65,59,51,69,37,28,40,22,46,23,45,39,34,50,64,71,37,58,74,75,75,52,55,68,56,50,38,51,53,50,50,53,51,48,65,65,50,57,49,42,72,64,80,85,64,100,65,85,71,92,84,47,68,67,59,53,52,49,50,54,51,26,54,51,33,40,52,50,24,53,51,53,52,54,72,69,63,54,52,68,70,43,52,50,56,56,50,54,57,59,68,67,60,67,95,118

Nearest PDB structures (foldseek):
  5ve8-assembly1_A  TM=4.239E-01  e=9.583E-01  Kluyveromyces lactis
  8ga7-assembly1_A  TM=1.412E-01  e=3.922E-01  synthetic construct

Sequence (408 aa):
MTPTIIARAKEAIKLLDVLGTAIQPSLEAVLEKELPDLLQALEGTTMSSSLEGSPVRTFSRMSSPEISNPIDIKKAKVERFQGLVLNLLKEITAVSCTKEWLEGFASAQGKQLSIYSKFPCDKAFLSQCLGFTLSRITTDSFVRDHIVLIFRTMNHSNMIERRGCAQGVGECARHHTSLMLTELENIAKWEHSKKASGGLFGFIKEAYHRGSPDAQAIFLRATIVLSYGYLVVVSPTDFLPQRLDQTVLPFLRQYMNDVVVREAHLEAIHMIAQSVSRLTNDYRFDARYEMLSYIKVGVTEYVNQEDPEMLSNWIRLFACRATNSLVCLEPPLSDNELRDLATTLSKHILTICREKSGLKTIDNDESSTTMDSTVSEYRNAIAQMIKKKPIVDTVCTMLKRFGKVRFS

Organism: NCBI:txid310955